Protein AF-0000000077147943 (afdb_homodimer)

Foldseek 3Di:
DAAFFADLQPVQLQVLLVLLVVLPFPDDDFDAAQDPDQWHAYNVGDIDGHDHHDDPVPQDLEEEFTFGDCQVVDPITDNVCLVVPSSLCSVLVSLVVNRQYEYEACRVVSVLSNLNQACHEEEHEPSCQVCSVVSNHHYDHWQWEDPPSYIYGYDSNSSNVVSLVCSCVRPHPVSSVVSCVVVVHDHDTDYHD/DAAFFADLQPVQLQVLLVLLVVLPFPDDDFDAAQDPDQWHAYNVGDIDGHDHHDDPVPQDLEEEFTFGDCQVVDPITDPVCLVVPSSLCSVLVSLVVNRQYEYEACRVVSVLSNLNQACHEEEHEPSCQVCSVVSNHHYDHWQWEDPPSYIYGYDSNSSNVVSLVCSCVRGHPVSSVVSCVVVVHDHDTDYHD

Structure (mmCIF, N/CA/C/O backbone):
data_AF-0000000077147943-model_v1
#
loop_
_entity.id
_entity.type
_entity.pdbx_description
1 polymer 'Transcriptional regulator, AraC family'
#
loop_
_atom_site.group_PDB
_atom_site.id
_atom_site.type_symbol
_atom_site.label_atom_id
_atom_site.label_alt_id
_atom_site.label_comp_id
_atom_site.label_asym_id
_atom_site.label_entity_id
_atom_site.label_seq_id
_atom_site.pdbx_PDB_ins_code
_atom_site.Cartn_x
_atom_site.Cartn_y
_atom_site.Cartn_z
_atom_site.occupancy
_atom_site.B_iso_or_equiv
_atom_site.auth_seq_id
_atom_site.auth_comp_id
_atom_site.auth_asym_id
_atom_site.auth_atom_id
_atom_site.pdbx_PDB_model_num
ATOM 1 N N . MET A 1 1 ? -1.162 -6.559 -13.836 1 97.19 1 MET A N 1
ATOM 2 C CA . MET A 1 1 ? -2.336 -5.945 -13.219 1 97.19 1 MET A CA 1
ATOM 3 C C . MET A 1 1 ? -3.59 -6.223 -14.039 1 97.19 1 MET A C 1
ATOM 5 O O . MET A 1 1 ? -3.521 -6.34 -15.258 1 97.19 1 MET A O 1
ATOM 9 N N . PHE A 1 2 ? -4.699 -6.457 -13.422 1 98 2 PHE A N 1
ATOM 10 C CA . PHE A 1 2 ? -6.012 -6.648 -14.031 1 98 2 PHE A CA 1
ATOM 11 C C . PHE A 1 2 ? -7.07 -5.832 -13.297 1 98 2 PHE A C 1
ATOM 13 O O . PHE A 1 2 ? -6.852 -5.395 -12.164 1 98 2 PHE A O 1
ATOM 20 N N . ASP A 1 3 ? -8.242 -5.559 -14 1 97.25 3 ASP A N 1
ATOM 21 C CA . ASP A 1 3 ? -9.312 -4.832 -13.312 1 97.25 3 ASP A CA 1
ATOM 22 C C . ASP A 1 3 ? -9.758 -5.57 -12.055 1 97.25 3 ASP A C 1
ATOM 24 O O . ASP A 1 3 ? -10.031 -6.773 -12.094 1 97.25 3 ASP A O 1
ATOM 28 N N . GLY A 1 4 ? -9.742 -4.844 -10.945 1 96.5 4 GLY A N 1
ATOM 29 C CA . GLY A 1 4 ? -10.18 -5.418 -9.688 1 96.5 4 GLY A CA 1
ATOM 30 C C . GLY A 1 4 ? -9.039 -5.941 -8.836 1 96.5 4 GLY A C 1
ATOM 31 O O . GLY A 1 4 ? -9.266 -6.543 -7.785 1 96.5 4 GLY A O 1
ATOM 32 N N . PHE A 1 5 ? -7.77 -5.691 -9.281 1 96.88 5 PHE A N 1
ATOM 33 C CA . PHE A 1 5 ? -6.66 -6.105 -8.438 1 96.88 5 PHE A CA 1
ATOM 34 C C . PHE A 1 5 ? -6.625 -5.285 -7.148 1 96.88 5 PHE A C 1
ATOM 36 O O . PHE A 1 5 ? -7.184 -4.191 -7.094 1 96.88 5 PHE A O 1
ATOM 43 N N . GLY A 1 6 ? -6.031 -5.855 -6.109 1 96.56 6 GLY A N 1
ATOM 44 C CA . GLY A 1 6 ? -5.98 -5.184 -4.824 1 96.56 6 GLY A CA 1
ATOM 45 C C . GLY A 1 6 ? -4.953 -4.066 -4.773 1 96.56 6 GLY A C 1
ATOM 46 O O . GLY A 1 6 ? -3.922 -4.133 -5.445 1 96.56 6 GLY A O 1
ATOM 47 N N . GLU A 1 7 ? -5.184 -3.096 -3.91 1 97.38 7 GLU A N 1
ATOM 48 C CA . GLU A 1 7 ? -4.266 -1.973 -3.752 1 97.38 7 GLU A CA 1
ATOM 49 C C . GLU A 1 7 ? -2.979 -2.406 -3.053 1 97.38 7 GLU A C 1
ATOM 51 O O . GLU A 1 7 ? -1.919 -2.477 -3.678 1 97.38 7 GLU A O 1
ATOM 56 N N . LEU A 1 8 ? -3.043 -2.867 -1.835 1 97.56 8 LEU A N 1
ATOM 57 C CA . LEU A 1 8 ? -1.854 -3.127 -1.032 1 97.56 8 LEU A CA 1
ATOM 58 C C . LEU A 1 8 ? -1.089 -4.332 -1.568 1 97.56 8 LEU A C 1
ATOM 60 O O . LEU A 1 8 ? 0.145 -4.344 -1.557 1 97.56 8 LEU A O 1
ATOM 64 N N . VAL A 1 9 ? -1.832 -5.301 -2.084 1 97.88 9 VAL A N 1
ATOM 65 C CA . VAL A 1 9 ? -1.168 -6.508 -2.564 1 97.88 9 VAL A CA 1
ATOM 66 C C . VAL A 1 9 ? -0.303 -6.176 -3.777 1 97.88 9 VAL A C 1
ATOM 68 O O . VAL A 1 9 ? 0.587 -6.945 -4.145 1 97.88 9 VAL A O 1
ATOM 71 N N . SER A 1 10 ? -0.567 -5.086 -4.43 1 98.06 10 SER A N 1
ATOM 72 C CA . SER A 1 10 ? 0.191 -4.656 -5.602 1 98.06 10 SER A CA 1
ATOM 73 C C . SER A 1 10 ? 1.232 -3.607 -5.23 1 98.06 10 SER A C 1
ATOM 75 O O . SER A 1 10 ? 2.412 -3.754 -5.555 1 98.06 10 SER A O 1
ATOM 77 N N . PHE A 1 11 ? 0.843 -2.607 -4.477 1 98.06 11 PHE A N 1
ATOM 78 C CA . PHE A 1 11 ? 1.688 -1.436 -4.277 1 98.06 11 PHE A CA 1
ATOM 79 C C . PHE A 1 11 ? 2.729 -1.694 -3.195 1 98.06 11 PHE A C 1
ATOM 81 O O . PHE A 1 11 ? 3.805 -1.094 -3.205 1 98.06 11 PHE A O 1
ATOM 88 N N . ALA A 1 12 ? 2.438 -2.623 -2.281 1 98.12 12 ALA A N 1
ATOM 89 C CA . ALA A 1 12 ? 3.389 -2.891 -1.206 1 98.12 12 ALA A CA 1
ATOM 90 C C . ALA A 1 12 ? 4.656 -3.545 -1.747 1 98.12 12 ALA A C 1
ATOM 92 O O . ALA A 1 12 ? 5.758 -3.012 -1.579 1 98.12 12 ALA A O 1
ATOM 93 N N . PRO A 1 13 ? 4.551 -4.688 -2.459 1 98.56 13 PRO A N 1
ATOM 94 C CA . PRO A 1 13 ? 5.797 -5.238 -2.988 1 98.56 13 PRO A CA 1
ATOM 95 C C . PRO A 1 13 ? 6.473 -4.309 -3.996 1 98.56 13 PRO A C 1
ATOM 97 O O . PRO A 1 13 ? 7.703 -4.266 -4.074 1 98.56 13 PRO A O 1
ATOM 100 N N . PHE A 1 14 ? 5.688 -3.541 -4.746 1 98.69 14 PHE A N 1
ATOM 101 C CA . PHE A 1 14 ? 6.223 -2.596 -5.719 1 98.69 14 PHE A CA 1
ATOM 102 C C . PHE A 1 14 ? 7.125 -1.572 -5.039 1 98.69 14 PHE A C 1
ATOM 104 O O . PHE A 1 14 ? 8.266 -1.371 -5.453 1 98.69 14 PHE A O 1
ATOM 111 N N . GLU A 1 15 ? 6.598 -0.938 -4.012 1 98.19 15 GLU A N 1
ATOM 112 C CA . GLU A 1 15 ? 7.387 0.081 -3.326 1 98.19 15 GLU A CA 1
ATOM 113 C C . GLU A 1 15 ? 8.633 -0.525 -2.684 1 98.19 15 GLU A C 1
ATOM 115 O O . GLU A 1 15 ? 9.711 0.066 -2.729 1 98.19 15 GLU A O 1
ATOM 120 N N . VAL A 1 16 ? 8.5 -1.698 -2.057 1 98.62 16 VAL A N 1
ATOM 121 C CA . VAL A 1 16 ? 9.648 -2.346 -1.424 1 98.62 16 VAL A CA 1
ATOM 122 C C . VAL A 1 16 ? 10.742 -2.586 -2.459 1 98.62 16 VAL A C 1
ATOM 124 O O . VAL A 1 16 ? 11.914 -2.277 -2.219 1 98.62 16 VAL A O 1
ATOM 127 N N . LEU A 1 17 ? 10.383 -3.09 -3.602 1 98.88 17 LEU A N 1
ATOM 128 C CA . LEU A 1 17 ? 11.367 -3.42 -4.625 1 98.88 17 LEU A CA 1
ATOM 129 C C . LEU A 1 17 ? 11.969 -2.154 -5.227 1 98.88 17 LEU A C 1
ATOM 131 O O . LEU A 1 17 ? 13.148 -2.135 -5.59 1 98.88 17 LEU A O 1
ATOM 135 N N . LYS A 1 18 ? 11.148 -1.131 -5.387 1 98.56 18 LYS A N 1
ATOM 136 C CA . LYS A 1 18 ? 11.68 0.149 -5.848 1 98.56 18 LYS A CA 1
ATOM 137 C C . LYS A 1 18 ? 12.672 0.725 -4.844 1 98.56 18 LYS A C 1
ATOM 139 O O . LYS A 1 18 ? 13.703 1.273 -5.234 1 98.56 18 LYS A O 1
ATOM 144 N N . ARG A 1 19 ? 12.383 0.602 -3.568 1 98.12 19 ARG A N 1
ATOM 145 C CA . ARG A 1 19 ? 13.305 1.055 -2.535 1 98.12 19 ARG A CA 1
ATOM 146 C C . ARG A 1 19 ? 14.578 0.215 -2.533 1 98.12 19 ARG A C 1
ATOM 148 O O . ARG A 1 19 ? 15.664 0.723 -2.244 1 98.12 19 ARG A O 1
ATOM 155 N N . ALA A 1 20 ? 14.422 -1.072 -2.797 1 98.88 20 ALA A N 1
ATOM 156 C CA . ALA A 1 20 ? 15.602 -1.923 -2.928 1 98.88 20 ALA A CA 1
ATOM 157 C C . ALA A 1 20 ? 16.547 -1.391 -4.004 1 98.88 20 ALA A C 1
ATOM 159 O O . ALA A 1 20 ? 17.766 -1.395 -3.826 1 98.88 20 ALA A O 1
ATOM 160 N N . ILE A 1 21 ? 15.984 -0.949 -5.113 1 98.81 21 ILE A N 1
ATOM 161 C CA . ILE A 1 21 ? 16.781 -0.366 -6.191 1 98.81 21 ILE A CA 1
ATOM 162 C C . ILE A 1 21 ? 17.531 0.861 -5.676 1 98.81 21 ILE A C 1
ATOM 164 O O . ILE A 1 21 ? 18.719 1.041 -5.965 1 98.81 21 ILE A O 1
ATOM 168 N N . GLU A 1 22 ? 16.844 1.713 -4.875 1 97.06 22 GLU A N 1
ATOM 169 C CA . GLU A 1 22 ? 17.469 2.893 -4.293 1 97.06 22 GLU A CA 1
ATOM 170 C C . GLU A 1 22 ? 18.641 2.504 -3.402 1 97.06 22 GLU A C 1
ATOM 172 O O . GLU A 1 22 ? 19.609 3.252 -3.285 1 97.06 22 GLU A O 1
ATOM 177 N N . GLU A 1 23 ? 18.547 1.294 -2.824 1 98.25 23 GLU A N 1
ATOM 178 C CA . GLU A 1 23 ? 19.594 0.821 -1.911 1 98.25 23 GLU A CA 1
ATOM 179 C C . GLU A 1 23 ? 20.672 0.034 -2.656 1 98.25 23 GLU A C 1
ATOM 181 O O . GLU A 1 23 ? 21.578 -0.512 -2.039 1 98.25 23 GLU A O 1
ATOM 186 N N . GLY A 1 24 ? 20.5 -0.121 -3.984 1 98.62 24 GLY A N 1
ATOM 187 C CA . GLY A 1 24 ? 21.594 -0.668 -4.77 1 98.62 24 GLY A CA 1
ATOM 188 C C . GLY A 1 24 ? 21.25 -1.965 -5.469 1 98.62 24 GLY A C 1
ATOM 189 O O . GLY A 1 24 ? 22.078 -2.553 -6.164 1 98.62 24 GLY A O 1
ATOM 190 N N . ALA A 1 25 ? 20 -2.479 -5.316 1 98.88 25 ALA A N 1
ATOM 191 C CA . ALA A 1 25 ? 19.594 -3.697 -6.012 1 98.88 25 ALA A CA 1
ATOM 192 C C . ALA A 1 25 ? 19.531 -3.471 -7.52 1 98.88 25 ALA A C 1
ATOM 194 O O . ALA A 1 25 ? 19.094 -2.414 -7.98 1 98.88 25 ALA A O 1
ATOM 195 N N . GLN A 1 26 ? 19.938 -4.418 -8.305 1 98.62 26 GLN A N 1
ATOM 196 C CA . GLN A 1 26 ? 19.891 -4.34 -9.766 1 98.62 26 GLN A CA 1
ATOM 197 C C . GLN A 1 26 ? 18.594 -4.93 -10.312 1 98.62 26 GLN A C 1
ATOM 199 O O . GLN A 1 26 ? 18.625 -5.871 -11.109 1 98.62 26 GLN A O 1
ATOM 204 N N . PHE A 1 27 ? 17.5 -4.395 -9.898 1 98.75 27 PHE A N 1
ATOM 205 C CA . PHE A 1 27 ? 16.172 -4.805 -10.32 1 98.75 27 PHE A CA 1
ATOM 206 C C . PHE A 1 27 ? 15.609 -3.844 -11.367 1 98.75 27 PHE A C 1
ATOM 208 O O . PHE A 1 27 ? 16.016 -2.68 -11.422 1 98.75 27 PHE A O 1
ATOM 215 N N . VAL A 1 28 ? 14.867 -4.305 -12.266 1 98.38 28 VAL A N 1
ATOM 216 C CA . VAL A 1 28 ? 13.906 -3.545 -13.055 1 98.38 28 VAL A CA 1
ATOM 217 C C . VAL A 1 28 ? 12.484 -3.955 -12.672 1 98.38 28 VAL A C 1
ATOM 219 O O . VAL A 1 28 ? 12.125 -5.133 -12.758 1 98.38 28 VAL A O 1
ATOM 222 N N . VAL A 1 29 ? 11.734 -2.994 -12.141 1 98.44 29 VAL A N 1
ATOM 223 C CA . VAL A 1 29 ? 10.406 -3.291 -11.617 1 98.44 29 VAL A CA 1
ATOM 224 C C . VAL A 1 29 ? 9.352 -2.486 -12.383 1 98.44 29 VAL A C 1
ATOM 226 O O . VAL A 1 29 ? 9.438 -1.259 -12.461 1 98.44 29 VAL A O 1
ATOM 229 N N . GLU A 1 30 ? 8.352 -3.18 -12.898 1 96.69 30 GLU A N 1
ATOM 230 C CA . GLU A 1 30 ? 7.309 -2.508 -13.68 1 96.69 30 GLU A CA 1
ATOM 231 C C . GLU A 1 30 ? 5.93 -3.086 -13.367 1 96.69 30 GLU A C 1
ATOM 233 O O . GLU A 1 30 ? 5.793 -4.285 -13.117 1 96.69 30 GLU A O 1
ATOM 238 N N . PHE A 1 31 ? 4.934 -2.193 -13.375 1 97.75 31 PHE A N 1
ATOM 239 C CA . PHE A 1 31 ? 3.545 -2.629 -13.477 1 97.75 31 PHE A CA 1
ATOM 240 C C . PHE A 1 31 ? 3.18 -2.93 -14.93 1 97.75 31 PHE A C 1
ATOM 242 O O . PHE A 1 31 ? 3.424 -2.111 -15.812 1 97.75 31 PHE A O 1
ATOM 249 N N . VAL A 1 32 ? 2.666 -4.074 -15.172 1 98 32 VAL A N 1
ATOM 250 C CA . VAL A 1 32 ? 2.219 -4.426 -16.516 1 98 32 VAL A CA 1
ATOM 251 C C . VAL A 1 32 ? 0.791 -4.969 -16.453 1 98 32 VAL A C 1
ATOM 253 O O . VAL A 1 32 ? 0.428 -5.684 -15.523 1 98 32 VAL A O 1
ATOM 256 N N . SER A 1 33 ? -0.038 -4.602 -17.422 1 98.19 33 SER A N 1
ATOM 257 C CA . SER A 1 33 ? -1.41 -5.094 -17.469 1 98.19 33 SER A CA 1
ATOM 258 C C . SER A 1 33 ? -1.461 -6.535 -17.969 1 98.19 33 SER A C 1
ATOM 260 O O . SER A 1 33 ? -0.593 -6.961 -18.734 1 98.19 33 SER A O 1
ATOM 262 N N . SER A 1 34 ? -2.455 -7.285 -17.484 1 97.31 34 SER A N 1
ATOM 263 C CA . SER A 1 34 ? -2.656 -8.648 -17.953 1 97.31 34 SER A CA 1
ATOM 264 C C . SER A 1 34 ? -3.184 -8.68 -19.391 1 97.31 34 SER A C 1
ATOM 266 O O . SER A 1 34 ? -3.17 -9.719 -20.047 1 97.31 34 SER A O 1
ATOM 268 N N . GLU A 1 35 ? -3.756 -7.547 -19.812 1 95.56 35 GLU A N 1
ATOM 269 C CA . GLU A 1 35 ? -4.312 -7.398 -21.156 1 95.56 35 GLU A CA 1
ATOM 270 C C . GLU A 1 35 ? -3.861 -6.09 -21.812 1 95.56 35 GLU A C 1
ATOM 272 O O . GLU A 1 35 ? -3.191 -5.277 -21.172 1 95.56 35 GLU A O 1
ATOM 277 N N . GLN A 1 36 ? -4.125 -6.012 -23.094 1 95.38 36 GLN A N 1
ATOM 278 C CA . GLN A 1 36 ? -3.709 -4.809 -23.812 1 95.38 36 GLN A CA 1
ATOM 279 C C . GLN A 1 36 ? -4.57 -3.611 -23.422 1 95.38 36 GLN A C 1
ATOM 281 O O . GLN A 1 36 ? -5.43 -3.18 -24.188 1 95.38 36 GLN A O 1
ATOM 286 N N . LYS A 1 37 ? -4.316 -3.127 -22.234 1 94.81 37 LYS A N 1
ATOM 287 C CA . LYS A 1 37 ? -4.984 -1.961 -21.672 1 94.81 37 LYS A CA 1
ATOM 288 C C . LYS A 1 37 ? -3.969 -0.936 -21.172 1 94.81 37 LYS A C 1
ATOM 290 O O . LYS A 1 37 ? -2.896 -1.301 -20.688 1 94.81 37 LYS A O 1
ATOM 295 N N . LYS A 1 38 ? -4.363 0.303 -21.281 1 95.19 38 LYS A N 1
ATOM 296 C CA . LYS A 1 38 ? -3.49 1.375 -20.812 1 95.19 38 LYS A CA 1
ATOM 297 C C . LYS A 1 38 ? -3.932 1.887 -19.438 1 95.19 38 LYS A C 1
ATOM 299 O O . LYS A 1 38 ? -3.225 2.674 -18.812 1 95.19 38 LYS A O 1
ATOM 304 N N . GLU A 1 39 ? -5.141 1.488 -19.031 1 97.19 39 GLU A N 1
ATOM 305 C CA . GLU A 1 39 ? -5.668 1.838 -17.719 1 97.19 39 GLU A CA 1
ATOM 306 C C . GLU A 1 39 ? -6.309 0.628 -17.047 1 97.19 39 GLU A C 1
ATOM 308 O O . GLU A 1 39 ? -6.973 -0.177 -17.703 1 97.19 39 GLU A O 1
ATOM 313 N N . VAL A 1 40 ? -5.988 0.438 -15.844 1 97.5 40 VAL A N 1
ATOM 314 C CA . VAL A 1 40 ? -6.605 -0.609 -15.031 1 97.5 40 VAL A CA 1
ATOM 315 C C . VAL A 1 40 ? -7.113 -0.018 -13.719 1 97.5 40 VAL A C 1
ATOM 317 O O . VAL A 1 40 ? -6.5 0.901 -13.172 1 97.5 40 VAL A O 1
ATOM 320 N N . THR A 1 41 ? -8.25 -0.522 -13.258 1 97.19 4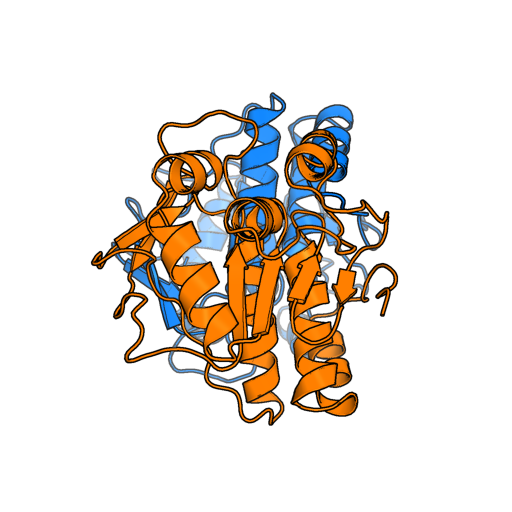1 THR A N 1
ATOM 321 C CA . THR A 1 41 ? -8.867 -0.005 -12.039 1 97.19 41 THR A CA 1
ATOM 322 C C . THR A 1 41 ? -8.797 -1.038 -10.914 1 97.19 41 THR A C 1
ATOM 324 O O . THR A 1 41 ? -9.125 -2.209 -11.125 1 97.19 41 THR A O 1
ATOM 327 N N . THR A 1 42 ? -8.383 -0.566 -9.703 1 96.88 42 THR A N 1
ATOM 328 C CA . THR A 1 42 ? -8.195 -1.445 -8.555 1 96.88 42 THR A CA 1
ATOM 329 C C . THR A 1 42 ? -9.547 -1.857 -7.969 1 96.88 42 THR A C 1
ATOM 331 O O . THR A 1 42 ? -10.594 -1.377 -8.406 1 96.88 42 THR A O 1
ATOM 334 N N . SER A 1 43 ? -9.547 -2.732 -7.016 1 95.44 43 SER A N 1
ATOM 335 C CA . SER A 1 43 ? -10.734 -3.264 -6.355 1 95.44 43 SER A CA 1
ATOM 336 C C . SER A 1 43 ? -11.539 -2.154 -5.684 1 95.44 43 SER A C 1
ATOM 338 O O . SER A 1 43 ? -12.766 -2.215 -5.625 1 95.44 43 SER A O 1
ATOM 340 N N . PHE A 1 44 ? -10.797 -1.077 -5.211 1 96.06 44 PHE A N 1
ATOM 341 C CA . PHE A 1 44 ? -11.5 -0.013 -4.5 1 96.06 44 PHE A CA 1
ATOM 342 C C . PHE A 1 44 ? -11.594 1.242 -5.359 1 96.06 44 PHE A C 1
ATOM 344 O O . PHE A 1 44 ? -11.766 2.346 -4.84 1 96.06 44 PHE A O 1
ATOM 351 N N . GLY A 1 45 ? -11.336 1.099 -6.66 1 95.44 45 GLY A N 1
ATOM 352 C CA . GLY A 1 45 ? -11.773 2.113 -7.609 1 95.44 45 GLY A CA 1
ATOM 353 C C . GLY A 1 45 ? -10.664 3.076 -8 1 95.44 45 GLY A C 1
ATOM 354 O O . GLY A 1 45 ? -10.93 4.129 -8.578 1 95.44 45 GLY A O 1
ATOM 355 N N . VAL A 1 46 ? -9.43 2.805 -7.711 1 96.75 46 VAL A N 1
ATOM 356 C CA . VAL A 1 46 ? -8.312 3.646 -8.133 1 96.75 46 VAL A CA 1
ATOM 357 C C . VAL A 1 46 ? -7.867 3.25 -9.539 1 96.75 46 VAL A C 1
ATOM 359 O O . VAL A 1 46 ? -7.539 2.088 -9.789 1 96.75 46 VAL A O 1
ATOM 362 N N . THR A 1 47 ? -7.883 4.211 -10.43 1 97.88 47 THR A N 1
ATOM 363 C CA . THR A 1 47 ? -7.438 3.941 -11.789 1 97.88 47 THR A CA 1
ATOM 364 C C . THR A 1 47 ? -5.969 4.316 -11.961 1 97.88 47 THR A C 1
ATOM 366 O O . THR A 1 47 ? -5.566 5.434 -11.641 1 97.88 47 THR A O 1
ATOM 369 N N . VAL A 1 48 ? -5.207 3.375 -12.508 1 97.25 48 VAL A N 1
ATOM 370 C CA . VAL A 1 48 ? -3.779 3.584 -12.734 1 97.25 48 VAL A CA 1
ATOM 371 C C . VAL A 1 48 ? -3.469 3.479 -14.227 1 97.25 48 VAL A C 1
ATOM 373 O O . VAL A 1 48 ? -4.125 2.727 -14.953 1 97.25 48 VAL A O 1
ATOM 376 N N . LYS A 1 49 ? -2.486 4.199 -14.617 1 96.88 49 LYS A N 1
ATOM 377 C CA . LYS A 1 49 ? -2.027 4.125 -16 1 96.88 49 LYS A CA 1
ATOM 378 C C . LYS A 1 49 ? -0.851 3.162 -16.141 1 96.88 49 LYS A C 1
ATOM 380 O O . LYS A 1 49 ? 0.036 3.127 -15.289 1 96.88 49 LYS A O 1
ATOM 385 N N . LEU A 1 50 ? -0.92 2.389 -17.188 1 96.06 50 LEU A N 1
ATOM 386 C CA . LEU A 1 50 ? 0.145 1.439 -17.484 1 96.06 50 LEU A CA 1
ATOM 387 C C . LEU A 1 50 ? 0.649 1.624 -18.922 1 96.06 50 LEU A C 1
ATOM 389 O O . LEU A 1 50 ? -0.128 1.95 -19.812 1 96.06 50 LEU A O 1
ATOM 393 N N . HIS A 1 51 ? 1.934 1.434 -19.141 1 92.94 51 HIS A N 1
ATOM 394 C CA . HIS A 1 51 ? 2.523 1.691 -20.438 1 92.94 51 HIS A CA 1
ATOM 395 C C . HIS A 1 51 ? 2.693 0.398 -21.234 1 92.94 51 HIS A C 1
ATOM 397 O O . HIS A 1 51 ? 2.961 0.433 -22.438 1 92.94 51 HIS A O 1
ATOM 403 N N . ASP A 1 52 ? 2.633 -0.703 -20.578 1 96.94 52 ASP A N 1
ATOM 404 C CA . ASP A 1 52 ? 2.885 -1.987 -21.219 1 96.94 52 ASP A CA 1
ATOM 405 C C . ASP A 1 52 ? 1.905 -3.051 -20.734 1 96.94 52 ASP A C 1
ATOM 407 O O . ASP A 1 52 ? 1.116 -2.801 -19.812 1 96.94 52 ASP A O 1
ATOM 411 N N . PHE A 1 53 ? 1.874 -4.148 -21.469 1 97.94 53 PHE A N 1
ATOM 412 C CA . PHE A 1 53 ? 1.055 -5.297 -21.094 1 97.94 53 PHE A CA 1
ATOM 413 C C . PHE A 1 53 ? 1.852 -6.59 -21.219 1 97.94 53 PHE A C 1
ATOM 415 O O . PHE A 1 53 ? 2.852 -6.648 -21.938 1 97.94 53 PHE A O 1
ATOM 422 N N . LEU A 1 54 ? 1.461 -7.594 -20.469 1 98.19 54 LEU A N 1
ATOM 423 C CA . LEU A 1 54 ? 2.203 -8.836 -20.328 1 98.19 54 LEU A CA 1
ATOM 424 C C . LEU A 1 54 ? 2.139 -9.672 -21.609 1 98.19 54 LEU A C 1
ATOM 426 O O . LEU A 1 54 ? 1.06 -9.875 -22.156 1 98.19 54 LEU A O 1
ATOM 430 N N . ARG A 1 55 ? 3.232 -10.039 -22.078 1 98 55 ARG A N 1
ATOM 431 C CA . ARG A 1 55 ? 3.385 -10.961 -23.203 1 98 55 ARG A CA 1
ATOM 432 C C . ARG A 1 55 ? 4.703 -11.727 -23.109 1 98 55 ARG A C 1
ATOM 434 O O . ARG A 1 55 ? 5.578 -11.367 -22.312 1 98 55 ARG A O 1
ATOM 441 N N . MET A 1 56 ? 4.852 -12.727 -23.953 1 98.06 56 MET A N 1
ATOM 442 C CA . MET A 1 56 ? 6.039 -13.578 -23.875 1 98.06 56 MET A CA 1
ATOM 443 C C . MET A 1 56 ? 7.297 -12.781 -24.219 1 98.06 56 MET A C 1
ATOM 445 O O . MET A 1 56 ? 8.367 -13.039 -23.656 1 98.06 56 MET A O 1
ATOM 449 N N . GLU A 1 57 ? 7.184 -11.734 -25.031 1 97.94 57 GLU A N 1
ATOM 450 C CA . GLU A 1 57 ? 8.32 -10.945 -25.484 1 97.94 57 GLU A CA 1
ATOM 451 C C . GLU A 1 57 ? 8.906 -10.102 -24.359 1 97.94 57 GLU A C 1
ATOM 453 O O . GLU A 1 57 ? 10.047 -9.656 -24.422 1 97.94 57 GLU A O 1
ATOM 458 N N . ASN A 1 58 ? 8.125 -9.828 -23.328 1 98.12 58 ASN A N 1
ATOM 459 C CA . ASN A 1 58 ? 8.641 -9.078 -22.188 1 98.12 58 ASN A CA 1
ATOM 460 C C . ASN A 1 58 ? 8.594 -9.898 -20.906 1 98.12 58 ASN A C 1
ATOM 462 O O . ASN A 1 58 ? 8.461 -9.344 -19.812 1 98.12 58 ASN A O 1
ATOM 466 N N . ARG A 1 59 ? 8.766 -11.211 -21.047 1 97.94 59 ARG A N 1
ATOM 467 C CA . ARG A 1 59 ? 8.742 -12.148 -19.938 1 97.94 59 ARG A CA 1
ATOM 468 C C . ARG A 1 59 ? 9.773 -11.766 -18.875 1 97.94 59 ARG A C 1
ATOM 470 O O . ARG A 1 59 ? 10.953 -11.602 -19.188 1 97.94 59 ARG A O 1
ATOM 477 N N . PRO A 1 60 ? 9.289 -11.625 -17.625 1 98.56 60 PRO A N 1
ATOM 478 C CA . PRO A 1 60 ? 10.227 -11.266 -16.562 1 98.56 60 PRO A CA 1
ATOM 479 C C . PRO A 1 60 ? 10.945 -12.477 -15.969 1 98.56 60 PRO A C 1
ATOM 481 O O . PRO A 1 60 ? 10.547 -13.617 -16.219 1 98.56 60 PRO A O 1
ATOM 484 N N . ASP A 1 61 ? 12.047 -12.148 -15.242 1 98.81 61 ASP A N 1
ATOM 485 C CA . ASP A 1 61 ? 12.68 -13.203 -14.453 1 98.81 61 ASP A CA 1
ATOM 486 C C . ASP A 1 61 ? 11.773 -13.641 -13.305 1 98.81 61 ASP A C 1
ATOM 488 O O . ASP A 1 61 ? 11.789 -14.812 -12.906 1 98.81 61 ASP A O 1
ATOM 492 N N . LEU A 1 62 ? 10.992 -12.719 -12.766 1 98.94 62 LEU A N 1
ATOM 493 C CA . LEU A 1 62 ? 10.078 -12.953 -11.656 1 98.94 62 LEU A CA 1
ATOM 494 C C . LEU A 1 62 ? 8.766 -12.203 -11.867 1 98.94 62 LEU A C 1
ATOM 496 O O . LEU A 1 62 ? 8.766 -10.992 -12.102 1 98.94 62 LEU A O 1
ATOM 500 N N . LEU A 1 63 ? 7.668 -12.898 -11.891 1 98.88 63 LEU A N 1
ATOM 501 C CA . LEU A 1 63 ? 6.328 -12.336 -12.047 1 98.88 63 LEU A CA 1
ATOM 502 C C . LEU A 1 63 ? 5.566 -12.383 -10.727 1 98.88 63 LEU A C 1
ATOM 504 O O . LEU A 1 63 ? 5.336 -13.461 -10.172 1 98.88 63 LEU A O 1
ATOM 508 N N . ILE A 1 64 ? 5.23 -11.25 -10.164 1 98.94 64 ILE A N 1
ATOM 509 C CA . ILE A 1 64 ? 4.383 -11.164 -8.977 1 98.94 64 ILE A CA 1
ATOM 510 C C . ILE A 1 64 ? 2.936 -10.922 -9.391 1 98.94 64 ILE A C 1
ATOM 512 O O . ILE A 1 64 ? 2.629 -9.922 -10.039 1 98.94 64 ILE A O 1
ATOM 516 N N . VAL A 1 65 ? 2.072 -11.812 -9.039 1 98.75 65 VAL A N 1
ATOM 517 C CA . VAL A 1 65 ? 0.655 -11.742 -9.375 1 98.75 65 VAL A CA 1
ATOM 518 C C . VAL A 1 65 ? -0.145 -11.289 -8.156 1 98.75 65 VAL A C 1
ATOM 520 O O . VAL A 1 65 ? -0.22 -12.008 -7.156 1 98.75 65 VAL A O 1
ATOM 523 N N . PRO A 1 66 ? -0.737 -10.117 -8.219 1 98.06 66 PRO A N 1
ATOM 524 C CA . PRO A 1 66 ? -1.516 -9.641 -7.074 1 98.06 66 PRO A CA 1
ATOM 525 C C . PRO A 1 66 ? -2.891 -10.297 -6.98 1 98.06 66 PRO A C 1
ATOM 527 O O . PRO A 1 66 ? -3.414 -10.789 -7.98 1 98.06 66 PRO A O 1
ATOM 530 N N . GLY A 1 67 ? -3.455 -10.328 -5.789 1 96.5 67 GLY A N 1
ATOM 531 C CA . GLY A 1 67 ? -4.832 -10.75 -5.605 1 96.5 67 GLY A CA 1
ATOM 532 C C . GLY A 1 67 ? -5.836 -9.625 -5.766 1 96.5 67 GLY A C 1
ATOM 533 O O . GLY A 1 67 ? -5.539 -8.609 -6.398 1 96.5 67 GLY A O 1
ATOM 534 N N . GLY A 1 68 ? -7.082 -9.922 -5.383 1 93.38 68 GLY A N 1
ATOM 535 C CA . GLY A 1 68 ? -8.203 -9 -5.398 1 93.38 68 GLY A CA 1
ATOM 536 C C . GLY A 1 68 ? -9.477 -9.602 -5.961 1 93.38 68 GLY A C 1
ATOM 537 O O . GLY A 1 68 ? -9.492 -10.078 -7.098 1 93.38 68 GLY A O 1
ATOM 538 N N . GLY A 1 69 ? -10.516 -9.641 -5.102 1 90.25 69 GLY A N 1
ATOM 539 C CA . GLY A 1 69 ? -11.844 -9.992 -5.586 1 90.25 69 GLY A CA 1
ATOM 540 C C . GLY A 1 69 ? -12.039 -11.484 -5.762 1 90.25 69 GLY A C 1
ATOM 541 O O . GLY A 1 69 ? -12.633 -11.93 -6.746 1 90.25 69 GLY A O 1
ATOM 542 N N . TRP A 1 70 ? -11.547 -12.344 -4.859 1 90.75 70 TRP A N 1
ATOM 543 C CA . TRP A 1 70 ? -11.75 -13.781 -5.023 1 90.75 70 TRP A CA 1
ATOM 544 C C . TRP A 1 70 ? -13.047 -14.227 -4.352 1 90.75 70 TRP A C 1
ATOM 546 O O . TRP A 1 70 ? -13.844 -14.953 -4.949 1 90.75 70 TRP A O 1
ATOM 556 N N . ASN A 1 71 ? -13.266 -13.633 -3.23 1 83.12 71 ASN A N 1
ATOM 557 C CA . ASN A 1 71 ? -14.398 -14.125 -2.455 1 83.12 71 ASN A CA 1
ATOM 558 C C . ASN A 1 71 ? -15.688 -13.398 -2.83 1 83.12 71 ASN A C 1
ATOM 560 O O . ASN A 1 71 ? -16.781 -13.883 -2.531 1 83.12 71 ASN A O 1
ATOM 564 N N . HIS A 1 72 ? -15.688 -12.219 -3.377 1 72.19 72 HIS A N 1
ATOM 565 C CA . HIS A 1 72 ? -16.906 -11.492 -3.682 1 72.19 72 HIS A CA 1
ATOM 566 C C . HIS A 1 72 ? -17.344 -11.711 -5.129 1 72.19 72 HIS A C 1
ATOM 568 O O . HIS A 1 72 ? -18.406 -11.258 -5.539 1 72.19 72 HIS A O 1
ATOM 574 N N . LYS A 1 73 ? -17.047 -12.75 -5.691 1 68 73 LYS A N 1
ATOM 575 C CA . LYS A 1 73 ? -17.391 -13.062 -7.074 1 68 73 LYS A CA 1
ATOM 576 C C . LYS A 1 73 ? -17.766 -11.805 -7.852 1 68 73 LYS A C 1
ATOM 578 O O . LYS A 1 73 ? -18.797 -11.758 -8.508 1 68 73 LYS A O 1
ATOM 583 N N . ALA A 1 74 ? -17 -10.781 -7.762 1 75.69 74 ALA A N 1
ATOM 584 C CA . ALA A 1 74 ? -17.188 -9.484 -8.406 1 75.69 74 ALA A CA 1
ATOM 585 C C . ALA A 1 74 ? -17.047 -9.609 -9.922 1 75.69 74 ALA A C 1
ATOM 587 O O . ALA A 1 74 ? -16.641 -10.656 -10.438 1 75.69 74 ALA A O 1
ATOM 588 N N . GLU A 1 75 ? -17.547 -8.609 -10.711 1 88 75 GLU A N 1
ATOM 589 C CA . GLU A 1 75 ? -17.453 -8.547 -12.164 1 88 75 GLU A CA 1
ATOM 590 C C . GLU A 1 75 ? -16 -8.539 -12.633 1 88 75 GLU A C 1
ATOM 592 O O . GLU A 1 75 ? -15.703 -8.914 -13.773 1 88 75 GLU A O 1
ATOM 597 N N . HIS A 1 76 ? -15.195 -8.18 -11.758 1 93.19 76 HIS A N 1
ATOM 598 C CA . HIS A 1 76 ? -13.766 -8.125 -12.016 1 93.19 76 HIS A CA 1
ATOM 599 C C . HIS A 1 76 ? -12.977 -8.695 -10.836 1 93.19 76 HIS A C 1
ATOM 601 O O . HIS A 1 76 ? -13.539 -8.945 -9.773 1 93.19 76 HIS A O 1
ATOM 607 N N . GLY A 1 77 ? -11.703 -8.961 -11.062 1 96.06 77 GLY A N 1
ATOM 608 C CA . GLY A 1 77 ? -10.859 -9.469 -9.992 1 96.06 77 GLY A CA 1
ATOM 609 C C . GLY A 1 77 ? -10.203 -10.797 -10.328 1 96.06 77 GLY A C 1
ATOM 610 O O . GLY A 1 77 ? -10.289 -11.266 -11.461 1 96.06 77 GLY A O 1
ATOM 611 N N . ALA A 1 78 ? -9.562 -11.344 -9.336 1 96.62 78 ALA A N 1
ATOM 612 C CA . ALA A 1 78 ? -8.758 -12.555 -9.516 1 96.62 78 ALA A CA 1
ATOM 613 C C . ALA A 1 78 ? -9.625 -13.734 -9.922 1 96.62 78 ALA A C 1
ATOM 615 O O . ALA A 1 78 ? -9.242 -14.523 -10.789 1 96.62 78 ALA A O 1
ATOM 616 N N . ARG A 1 79 ? -10.789 -13.828 -9.289 1 96.44 79 ARG A N 1
ATOM 617 C CA . ARG A 1 79 ? -11.648 -14.961 -9.617 1 96.44 79 ARG A CA 1
ATOM 618 C C . ARG A 1 79 ? -12.117 -14.891 -11.062 1 96.44 79 ARG A C 1
ATOM 620 O O . ARG A 1 79 ? -12.125 -15.898 -11.773 1 96.44 79 ARG A O 1
ATOM 627 N N . LYS A 1 80 ? -12.523 -13.727 -11.438 1 96.19 80 LYS A N 1
ATOM 628 C CA . LYS A 1 80 ? -12.945 -13.539 -12.82 1 96.19 80 LYS A CA 1
ATOM 629 C C . LYS A 1 80 ? -11.812 -13.867 -13.789 1 96.19 80 LYS A C 1
ATOM 631 O O . LYS A 1 80 ? -12.039 -14.484 -14.836 1 96.19 80 LYS A O 1
ATOM 636 N N . GLN A 1 81 ? -10.594 -13.461 -13.5 1 97 81 GLN A N 1
ATOM 637 C CA . GLN A 1 81 ? -9.438 -13.773 -14.328 1 97 81 GLN A CA 1
ATOM 638 C C . GLN A 1 81 ? -9.227 -15.281 -14.43 1 97 81 GLN A C 1
ATOM 640 O O . GLN A 1 81 ? -8.875 -15.797 -15.492 1 97 81 GLN A O 1
ATOM 645 N N . ALA A 1 82 ? -9.398 -15.977 -13.359 1 96.69 82 ALA A N 1
ATOM 646 C CA . ALA A 1 82 ? -9.273 -17.438 -13.359 1 96.69 82 ALA A CA 1
ATOM 647 C C . ALA A 1 82 ? -10.328 -18.078 -14.266 1 96.69 82 ALA A C 1
ATOM 649 O O . ALA A 1 82 ? -10.023 -19.016 -15.008 1 96.69 82 ALA A O 1
ATOM 650 N N . GLU A 1 83 ? -11.531 -17.547 -14.195 1 96.12 83 GLU A N 1
ATOM 651 C CA . GLU A 1 83 ? -12.625 -18.047 -15.008 1 96.12 83 GLU A CA 1
ATOM 652 C C . GLU A 1 83 ? -12.367 -17.828 -16.484 1 96.12 83 GLU A C 1
ATOM 654 O O . GLU A 1 83 ? -12.648 -18.703 -17.312 1 96.12 83 GLU A O 1
ATOM 659 N N . LEU A 1 84 ? -11.844 -16.656 -16.781 1 96.06 84 LEU A N 1
ATOM 660 C CA . LEU A 1 84 ? -11.555 -16.328 -18.172 1 96.06 84 LEU A CA 1
ATOM 661 C C . LEU A 1 84 ? -10.422 -17.203 -18.719 1 96.06 84 LEU A C 1
ATOM 663 O O . LEU A 1 84 ? -10.43 -17.578 -19.891 1 96.06 84 LEU A O 1
ATOM 667 N N . GLY A 1 85 ? -9.422 -17.406 -17.969 1 97.88 85 GLY A N 1
ATOM 668 C CA . GLY A 1 85 ? -8.391 -18.391 -18.281 1 97.88 85 GLY A CA 1
ATOM 669 C C . GLY A 1 85 ? -7.227 -17.797 -19.062 1 97.88 85 GLY A C 1
ATOM 670 O O . GLY A 1 85 ? -6.145 -18.391 -19.094 1 97.88 85 GLY A O 1
ATOM 671 N N . THR A 1 86 ? -7.379 -16.625 -19.625 1 98.06 86 THR A N 1
ATOM 672 C CA . THR A 1 86 ? -6.332 -16.047 -20.453 1 98.06 86 THR A CA 1
ATOM 673 C C . THR A 1 86 ? -5.086 -15.742 -19.625 1 98.06 86 THR A C 1
ATOM 675 O O . THR A 1 86 ? -3.973 -16.094 -20.016 1 98.06 86 THR A O 1
ATOM 678 N N . LEU A 1 87 ? -5.266 -15.109 -18.5 1 98.19 87 LEU A N 1
ATOM 679 C CA . LEU A 1 87 ? -4.137 -14.758 -17.641 1 98.19 87 LEU A CA 1
ATOM 680 C C . LEU A 1 87 ? -3.477 -16.016 -17.078 1 98.19 87 LEU A C 1
ATOM 682 O O . LEU A 1 87 ? -2.248 -16.109 -17.031 1 98.19 87 LEU A O 1
ATOM 686 N N . THR A 1 88 ? -4.258 -16.984 -16.609 1 98.62 88 THR A N 1
ATOM 687 C CA . THR A 1 88 ? -3.693 -18.188 -16 1 98.62 88 THR A CA 1
ATOM 688 C C . THR A 1 88 ? -2.902 -18.984 -17.031 1 98.62 88 THR A C 1
ATOM 690 O O . THR A 1 88 ? -1.874 -19.578 -16.703 1 98.62 88 THR A O 1
ATOM 693 N N . LYS A 1 89 ? -3.352 -18.984 -18.266 1 98.62 89 LYS A N 1
ATOM 694 C CA . LYS A 1 89 ? -2.584 -19.625 -19.344 1 98.62 89 LYS A CA 1
ATOM 695 C C . LYS A 1 89 ? -1.241 -18.922 -19.531 1 98.62 89 LYS A C 1
ATOM 697 O O . LYS A 1 89 ? -0.21 -19.578 -19.688 1 98.62 89 LYS A O 1
ATOM 702 N N . MET A 1 90 ? -1.285 -17.625 -19.562 1 98.69 90 MET A N 1
ATOM 703 C CA . MET A 1 90 ? -0.063 -16.844 -19.734 1 98.69 90 MET A CA 1
ATOM 704 C C . MET A 1 90 ? 0.915 -17.109 -18.594 1 98.69 90 MET A C 1
ATOM 706 O O . MET A 1 90 ? 2.117 -17.25 -18.828 1 98.69 90 MET A O 1
ATOM 710 N N . ILE A 1 91 ? 0.45 -17.141 -17.344 1 98.81 91 ILE A N 1
ATOM 711 C CA . ILE A 1 91 ? 1.271 -17.438 -16.172 1 98.81 91 ILE A CA 1
ATOM 712 C C . ILE A 1 91 ? 1.945 -18.797 -16.344 1 98.81 91 ILE A C 1
ATOM 714 O O . ILE A 1 91 ? 3.15 -18.938 -16.125 1 98.81 91 ILE A O 1
ATOM 718 N N . SER A 1 92 ? 1.184 -19.797 -16.766 1 98.75 92 SER A N 1
ATOM 719 C CA . SER A 1 92 ? 1.711 -21.141 -16.984 1 98.75 92 SER A CA 1
ATOM 720 C C . SER A 1 92 ? 2.803 -21.141 -18.047 1 98.75 92 SER A C 1
ATOM 722 O O . SER A 1 92 ? 3.844 -21.781 -17.891 1 98.75 92 SER A O 1
ATOM 724 N N . GLU A 1 93 ? 2.535 -20.438 -19.109 1 98.75 93 GLU A N 1
ATOM 725 C CA . GLU A 1 93 ? 3.5 -20.359 -20.203 1 98.75 93 GLU A CA 1
ATOM 726 C C . GLU A 1 93 ? 4.805 -19.719 -19.734 1 98.75 93 GLU A C 1
ATOM 728 O O . GLU A 1 93 ? 5.891 -20.203 -20.062 1 98.75 93 GLU A O 1
ATOM 733 N N . MET A 1 94 ? 4.727 -18.656 -19 1 98.75 94 MET A N 1
ATOM 734 C CA . MET A 1 94 ? 5.914 -17.969 -18.5 1 98.75 94 MET A CA 1
ATOM 735 C C . MET A 1 94 ? 6.672 -18.828 -17.5 1 98.75 94 MET A C 1
ATOM 737 O O . MET A 1 94 ? 7.902 -18.891 -17.531 1 98.75 94 MET A O 1
ATOM 741 N N . TYR A 1 95 ? 5.848 -19.453 -16.688 1 98.81 95 TYR A N 1
ATOM 742 C CA . TYR A 1 95 ? 6.438 -20.375 -15.727 1 98.81 95 TYR A CA 1
ATOM 743 C C . TYR A 1 95 ? 7.219 -21.469 -16.438 1 98.81 95 TYR A C 1
ATOM 745 O O . TYR A 1 95 ? 8.367 -21.766 -16.078 1 98.81 95 TYR A O 1
ATOM 753 N N . ASN A 1 96 ? 6.672 -22.078 -17.391 1 98.62 96 ASN A N 1
ATOM 754 C CA . ASN A 1 96 ? 7.297 -23.156 -18.156 1 98.62 96 ASN A CA 1
ATOM 755 C C . ASN A 1 96 ? 8.539 -22.672 -18.906 1 98.62 96 ASN A C 1
ATOM 757 O O . ASN A 1 96 ? 9.43 -23.469 -19.203 1 98.62 96 ASN A O 1
ATOM 761 N N . ALA A 1 97 ? 8.547 -21.391 -19.172 1 98.69 97 ALA A N 1
ATOM 762 C CA . ALA A 1 97 ? 9.688 -20.797 -19.875 1 98.69 97 ALA A CA 1
ATOM 763 C C . ALA A 1 97 ? 10.766 -20.359 -18.906 1 98.69 97 ALA A C 1
ATOM 765 O O . ALA A 1 97 ? 11.781 -19.781 -19.312 1 98.69 97 ALA A O 1
ATOM 766 N N . GLY A 1 98 ? 10.57 -20.484 -17.578 1 98.62 98 GLY A N 1
ATOM 767 C CA . GLY A 1 98 ? 11.648 -20.266 -16.625 1 98.62 98 GLY A CA 1
ATOM 768 C C . GLY A 1 98 ? 11.391 -19.109 -15.695 1 98.62 98 GLY A C 1
ATOM 769 O O . GLY A 1 98 ? 12.211 -18.812 -14.82 1 98.62 98 GLY A O 1
ATOM 770 N N . THR A 1 99 ? 10.266 -18.422 -15.844 1 98.81 99 THR A N 1
ATOM 771 C CA . THR A 1 99 ? 9.906 -17.328 -14.945 1 98.81 99 THR A CA 1
ATOM 772 C C . THR A 1 99 ? 9.586 -17.844 -13.547 1 98.81 99 THR A C 1
ATOM 774 O O . THR A 1 99 ? 8.836 -18.812 -13.398 1 98.81 99 THR A O 1
ATOM 777 N N . ILE A 1 100 ? 10.227 -17.281 -12.523 1 98.94 100 ILE A N 1
ATOM 778 C CA . ILE A 1 100 ? 9.758 -17.484 -11.156 1 98.94 100 ILE A CA 1
ATOM 779 C C . ILE A 1 100 ? 8.43 -16.766 -10.953 1 98.94 100 ILE A C 1
ATOM 781 O O . ILE A 1 100 ? 8.266 -15.617 -11.383 1 98.94 100 ILE A O 1
ATOM 785 N N . VAL A 1 101 ? 7.477 -17.469 -10.359 1 98.88 101 VAL A N 1
ATOM 786 C CA . VAL A 1 101 ? 6.168 -16.844 -10.188 1 98.88 101 VAL A CA 1
ATOM 787 C C . VAL A 1 101 ? 5.844 -16.719 -8.695 1 98.88 101 VAL A C 1
ATOM 789 O O . VAL A 1 101 ? 6.16 -17.625 -7.914 1 98.88 101 VAL A O 1
ATOM 792 N N . ALA A 1 102 ? 5.312 -15.586 -8.336 1 98.88 102 ALA A N 1
ATOM 793 C CA . ALA A 1 102 ? 4.891 -15.312 -6.965 1 98.88 102 ALA A CA 1
ATOM 794 C C . ALA A 1 102 ? 3.449 -14.812 -6.926 1 98.88 102 ALA A C 1
ATOM 796 O O . ALA A 1 102 ? 3.021 -14.062 -7.801 1 98.88 102 ALA A O 1
ATOM 797 N N . GLY A 1 103 ? 2.684 -15.273 -6.008 1 98.5 103 GLY A N 1
ATOM 798 C CA . GLY A 1 103 ? 1.326 -14.797 -5.773 1 98.5 103 GLY A CA 1
ATOM 799 C C . GLY A 1 103 ? 1.145 -14.148 -4.414 1 98.5 103 GLY A C 1
ATOM 800 O O . GLY A 1 103 ? 1.581 -14.695 -3.398 1 98.5 103 GLY A O 1
ATOM 801 N N . VAL A 1 104 ? 0.538 -12.984 -4.383 1 98.19 104 VAL A N 1
ATOM 802 C CA . VAL A 1 104 ? 0.246 -12.273 -3.143 1 98.19 104 VAL A CA 1
ATOM 803 C C . VAL A 1 104 ? -1.246 -12.367 -2.832 1 98.19 104 VAL A C 1
ATOM 805 O O . VAL A 1 104 ? -2.084 -12.031 -3.67 1 98.19 104 VAL A O 1
ATOM 808 N N . CYS A 1 105 ? -1.573 -12.758 -1.554 1 97.31 105 CYS A N 1
ATOM 809 C CA . CYS A 1 105 ? -2.973 -12.961 -1.188 1 97.31 105 CYS A CA 1
ATOM 810 C C . CYS A 1 105 ? -3.686 -13.828 -2.217 1 97.31 105 CYS A C 1
ATOM 812 O O . CYS A 1 105 ? -3.221 -14.922 -2.541 1 97.31 105 CYS A O 1
ATOM 814 N N . THR A 1 106 ? -4.766 -13.414 -2.787 1 96.44 106 THR A N 1
ATOM 815 C CA . THR A 1 106 ? -5.531 -14.273 -3.682 1 96.44 106 THR A CA 1
ATOM 816 C C . THR A 1 106 ? -4.883 -14.336 -5.059 1 96.44 106 THR A C 1
ATOM 818 O O . THR A 1 106 ? -5.348 -15.07 -5.938 1 96.44 106 THR A O 1
ATOM 821 N N . GLY A 1 107 ? -3.758 -13.617 -5.23 1 97.81 107 GLY A N 1
ATOM 822 C CA . GLY A 1 107 ? -2.924 -13.875 -6.395 1 97.81 107 GLY A CA 1
ATOM 823 C C . GLY A 1 107 ? -2.41 -15.305 -6.457 1 97.81 107 GLY A C 1
ATOM 824 O O . GLY A 1 107 ? -2.186 -15.844 -7.543 1 97.81 107 GLY A O 1
ATOM 825 N N . GLY A 1 108 ? -2.246 -15.914 -5.316 1 97.81 108 GLY A N 1
ATOM 826 C CA . GLY A 1 108 ? -1.894 -17.328 -5.246 1 97.81 108 GLY A CA 1
ATOM 827 C C . GLY A 1 108 ? -2.941 -18.234 -5.863 1 97.81 108 GLY A C 1
ATOM 828 O O . GLY A 1 108 ? -2.615 -19.297 -6.375 1 97.81 108 GLY A O 1
ATOM 829 N N . MET A 1 109 ? -4.184 -17.812 -5.832 1 97.25 109 MET A N 1
ATOM 830 C CA . MET A 1 109 ? -5.242 -18.609 -6.445 1 97.25 109 MET A CA 1
ATOM 831 C C . MET A 1 109 ? -5.113 -18.609 -7.965 1 97.25 109 MET A C 1
ATOM 833 O O . MET A 1 109 ? -5.473 -19.594 -8.617 1 97.25 109 MET A O 1
ATOM 837 N N . LEU A 1 110 ? -4.613 -17.516 -8.516 1 98.12 110 LEU A N 1
ATOM 838 C CA . LEU A 1 110 ? -4.359 -17.484 -9.953 1 98.12 110 LEU A CA 1
ATOM 839 C C . LEU A 1 110 ? -3.221 -18.422 -10.328 1 98.12 110 LEU A C 1
ATOM 841 O O . LEU A 1 110 ? -3.268 -19.078 -11.375 1 98.12 110 LEU A O 1
ATOM 845 N N . LEU A 1 111 ? -2.174 -18.5 -9.453 1 98.56 111 LEU A N 1
ATOM 846 C CA . LEU A 1 111 ? -1.135 -19.5 -9.656 1 98.56 111 LEU A CA 1
ATOM 847 C C . LEU A 1 111 ? -1.718 -20.922 -9.594 1 98.56 111 LEU A C 1
ATOM 849 O O . LEU A 1 111 ? -1.384 -21.766 -10.422 1 98.56 111 LEU A O 1
ATOM 853 N N . ALA A 1 112 ? -2.576 -21.141 -8.625 1 98 112 ALA A N 1
ATOM 854 C CA . ALA A 1 112 ? -3.221 -22.438 -8.484 1 98 112 ALA A CA 1
ATOM 855 C C . ALA A 1 112 ? -4.035 -22.781 -9.727 1 98 112 ALA A C 1
ATOM 857 O O . ALA A 1 112 ? -3.895 -23.875 -10.281 1 98 112 ALA A O 1
ATOM 858 N N . ALA A 1 113 ? -4.832 -21.875 -10.188 1 97.69 113 ALA A N 1
ATOM 859 C CA . ALA A 1 113 ? -5.699 -22.078 -11.344 1 97.69 113 ALA A CA 1
ATOM 860 C C . ALA A 1 113 ? -4.875 -22.297 -12.617 1 97.69 113 ALA A C 1
ATOM 862 O O . ALA A 1 113 ? -5.375 -22.859 -13.594 1 97.69 113 ALA A O 1
ATOM 863 N N . SER A 1 114 ? -3.635 -21.859 -12.609 1 98.38 114 SER A N 1
ATOM 864 C CA . SER A 1 114 ? -2.732 -22.047 -13.742 1 98.38 114 SER A CA 1
ATOM 865 C C . SER A 1 114 ? -2.172 -23.469 -13.766 1 98.38 114 SER A C 1
ATOM 867 O O . SER A 1 114 ? -1.49 -23.859 -14.719 1 98.38 114 SER A O 1
ATOM 869 N N . GLY A 1 115 ? -2.414 -24.188 -12.703 1 98 115 GLY A N 1
ATOM 870 C CA . GLY A 1 115 ? -1.954 -25.578 -12.602 1 98 115 GLY A CA 1
ATOM 871 C C . GLY A 1 115 ? -0.572 -25.703 -11.992 1 98 115 GLY A C 1
ATOM 872 O O . GLY A 1 115 ? -0.105 -26.812 -11.727 1 98 115 GLY A O 1
ATOM 873 N N . ILE A 1 116 ? 0.04 -24.641 -11.672 1 97.81 116 ILE A N 1
ATOM 874 C CA . ILE A 1 116 ? 1.442 -24.609 -11.273 1 97.81 116 ILE A CA 1
ATOM 875 C C . ILE A 1 116 ? 1.584 -25.125 -9.844 1 97.81 116 ILE A C 1
ATOM 877 O O . ILE A 1 116 ? 2.627 -25.656 -9.477 1 97.81 116 ILE A O 1
ATOM 881 N N . LEU A 1 117 ? 0.556 -25.016 -9.016 1 98 117 LEU A N 1
ATOM 882 C CA . LEU A 1 117 ? 0.656 -25.359 -7.598 1 98 117 LEU A CA 1
ATOM 883 C C . LEU A 1 117 ? 0.231 -26.797 -7.355 1 98 117 LEU A C 1
ATOM 885 O O . LEU A 1 117 ? 0.216 -27.266 -6.211 1 98 117 LEU A O 1
ATOM 889 N N . ASN A 1 118 ? -0.156 -27.547 -8.461 1 96.94 118 ASN A N 1
ATOM 890 C CA . ASN A 1 118 ? -0.56 -28.938 -8.305 1 96.94 118 ASN A CA 1
ATOM 891 C C . ASN A 1 118 ? 0.559 -29.781 -7.703 1 96.94 118 ASN A C 1
ATOM 893 O O . ASN A 1 118 ? 1.651 -29.875 -8.266 1 96.94 118 ASN A O 1
ATOM 897 N N . GLY A 1 119 ? 0.278 -30.359 -6.52 1 97.38 119 GLY A N 1
ATOM 898 C CA . GLY A 1 119 ? 1.255 -31.203 -5.852 1 97.38 119 GLY A CA 1
ATOM 899 C C . GLY A 1 119 ? 2.303 -30.422 -5.09 1 97.38 119 GLY A C 1
ATOM 900 O O . GLY A 1 119 ? 3.293 -30.984 -4.621 1 97.38 119 GLY A O 1
ATOM 901 N N . ARG A 1 120 ? 2.1 -29.156 -4.938 1 97.81 120 ARG A N 1
ATOM 902 C CA . ARG A 1 120 ? 3.078 -28.297 -4.27 1 97.81 120 ARG A CA 1
ATOM 903 C C . ARG A 1 120 ? 2.51 -27.719 -2.979 1 97.81 120 ARG A C 1
ATOM 905 O O . ARG A 1 120 ? 1.299 -27.766 -2.75 1 97.81 120 ARG A O 1
ATOM 912 N N . LYS A 1 121 ? 3.418 -27.234 -2.148 1 97.94 121 LYS A N 1
ATOM 913 C CA . LYS A 1 121 ? 3.039 -26.5 -0.938 1 97.94 121 LYS A CA 1
ATOM 914 C C . LYS A 1 121 ? 2.807 -25.031 -1.232 1 97.94 121 LYS A C 1
ATOM 916 O O . LYS A 1 121 ? 3.471 -24.453 -2.094 1 97.94 121 LYS A O 1
ATOM 921 N N . ALA A 1 122 ? 1.845 -24.484 -0.555 1 97.94 122 ALA A N 1
ATOM 922 C CA . ALA A 1 122 ? 1.524 -23.062 -0.752 1 97.94 122 ALA A CA 1
ATOM 923 C C . ALA A 1 122 ? 0.842 -22.484 0.481 1 97.94 122 ALA A C 1
ATOM 925 O O . ALA A 1 122 ? 0.401 -23.219 1.364 1 97.94 122 ALA A O 1
ATOM 926 N N . THR A 1 123 ? 0.824 -21.203 0.626 1 97.69 123 THR A N 1
ATOM 927 C CA . THR A 1 123 ? 0.027 -20.5 1.625 1 97.69 123 THR A CA 1
ATOM 928 C C . THR A 1 123 ? -1.044 -19.641 0.957 1 97.69 123 THR A C 1
ATOM 930 O O . THR A 1 123 ? -0.97 -19.375 -0.243 1 97.69 123 THR A O 1
ATOM 933 N N . MET A 1 124 ? -2.049 -19.266 1.725 1 96.62 124 MET A N 1
ATOM 934 C CA . MET A 1 124 ? -3.195 -18.562 1.151 1 96.62 124 MET A CA 1
ATOM 935 C C . MET A 1 124 ? -3.973 -17.812 2.23 1 96.62 124 MET A C 1
ATOM 937 O O . MET A 1 124 ? -4.051 -18.266 3.373 1 96.62 124 MET A O 1
ATOM 941 N N . HIS A 1 125 ? -4.457 -16.688 1.817 1 94.88 125 HIS A N 1
ATOM 942 C CA . HIS A 1 125 ? -5.367 -15.945 2.68 1 94.88 125 HIS A CA 1
ATOM 943 C C . HIS A 1 125 ? -6.48 -16.844 3.211 1 94.88 125 HIS A C 1
ATOM 945 O O . HIS A 1 125 ? -7.004 -17.688 2.48 1 94.88 125 HIS A O 1
ATOM 951 N N . TYR A 1 126 ? -6.914 -16.594 4.375 1 92.38 126 TYR A N 1
ATOM 952 C CA . TYR A 1 126 ? -7.812 -17.5 5.066 1 92.38 126 TYR A CA 1
ATOM 953 C C . TYR A 1 126 ? -9.156 -17.594 4.352 1 92.38 126 TYR A C 1
ATOM 955 O O . TYR A 1 126 ? -9.82 -18.641 4.387 1 92.38 126 TYR A O 1
ATOM 963 N N . LEU A 1 127 ? -9.531 -16.594 3.631 1 90.69 127 LEU A N 1
ATOM 964 C CA . LEU A 1 127 ? -10.836 -16.562 2.986 1 90.69 127 LEU A CA 1
ATOM 965 C C . LEU A 1 127 ? -10.852 -17.438 1.738 1 90.69 127 LEU A C 1
ATOM 967 O O . LEU A 1 127 ? -11.922 -17.781 1.233 1 90.69 127 LEU A O 1
ATOM 971 N N . ALA A 1 128 ? -9.664 -17.734 1.224 1 92.69 128 ALA A N 1
ATOM 972 C CA . ALA A 1 128 ? -9.594 -18.516 -0.012 1 92.69 128 ALA A CA 1
ATOM 973 C C . ALA A 1 128 ? -8.891 -19.844 0.216 1 92.69 128 ALA A C 1
ATOM 975 O O . ALA A 1 128 ? -8.789 -20.672 -0.699 1 92.69 128 ALA A O 1
ATOM 976 N N . GLN A 1 129 ? -8.492 -20.094 1.445 1 92.5 129 GLN A N 1
ATOM 977 C CA . GLN A 1 129 ? -7.574 -21.203 1.716 1 92.5 129 GLN A CA 1
ATOM 978 C C . GLN A 1 129 ? -8.25 -22.547 1.448 1 92.5 129 GLN A C 1
ATOM 980 O O . GLN A 1 129 ? -7.594 -23.5 1.008 1 92.5 129 GLN A O 1
ATOM 985 N N . ASP A 1 130 ? -9.547 -22.656 1.65 1 91.44 130 ASP A N 1
ATOM 986 C CA . ASP A 1 130 ? -10.25 -23.922 1.493 1 91.44 130 ASP A CA 1
ATOM 987 C C . ASP A 1 130 ? -10.305 -24.344 0.027 1 91.44 130 ASP A C 1
ATOM 989 O O . ASP A 1 130 ? -10.398 -25.547 -0.278 1 91.44 130 ASP A O 1
ATOM 993 N N . GLU A 1 131 ? -10.164 -23.453 -0.847 1 93.25 131 GLU A N 1
ATOM 994 C CA . GLU A 1 131 ? -10.266 -23.734 -2.273 1 93.25 131 GLU A CA 1
ATOM 995 C C . GLU A 1 131 ? -8.922 -24.156 -2.854 1 93.25 131 GLU A C 1
ATOM 997 O O . GLU A 1 131 ? -8.852 -24.703 -3.949 1 93.25 131 GLU A O 1
ATOM 1002 N N . MET A 1 132 ? -7.84 -23.938 -2.133 1 91.94 132 MET A N 1
ATOM 1003 C CA . MET A 1 132 ? -6.5 -24.25 -2.625 1 91.94 132 MET A CA 1
ATOM 1004 C C . MET A 1 132 ? -6.352 -25.734 -2.904 1 91.94 132 MET A C 1
ATOM 1006 O O . MET A 1 132 ? -5.703 -26.125 -3.877 1 91.94 132 MET A O 1
ATOM 1010 N N . SER A 1 133 ? -7.004 -26.516 -2.08 1 90.88 133 SER A N 1
ATOM 1011 C CA . SER A 1 133 ? -6.895 -27.969 -2.205 1 90.88 133 SER A CA 1
ATOM 1012 C C . SER A 1 133 ? -7.574 -28.469 -3.477 1 90.88 133 SER A C 1
ATOM 1014 O O . SER A 1 133 ? -7.18 -29.5 -4.039 1 90.88 133 SER A O 1
ATOM 1016 N N . GLU A 1 134 ? -8.539 -27.75 -3.906 1 94.38 134 GLU A N 1
ATOM 1017 C CA . GLU A 1 134 ? -9.234 -28.109 -5.141 1 94.38 134 GLU A CA 1
ATOM 1018 C C . GLU A 1 134 ? -8.297 -28.031 -6.344 1 94.38 134 GLU A C 1
ATOM 1020 O O . GLU A 1 134 ? -8.531 -28.688 -7.359 1 94.38 134 GLU A O 1
ATOM 1025 N N . TYR A 1 135 ? -7.238 -27.328 -6.207 1 94.75 135 TYR A N 1
ATOM 1026 C CA . TYR A 1 135 ? -6.273 -27.172 -7.289 1 94.75 135 TYR A CA 1
ATOM 1027 C C . TYR A 1 135 ? -5.051 -28.062 -7.059 1 94.75 135 TYR A C 1
ATOM 1029 O O . TYR A 1 135 ? -4.043 -27.938 -7.758 1 94.75 135 TYR A O 1
ATOM 1037 N N . GLY A 1 136 ? -5.109 -28.891 -6.02 1 95.81 136 GLY A N 1
ATOM 1038 C CA . GLY A 1 136 ? -4.074 -29.891 -5.781 1 95.81 136 GLY A CA 1
ATOM 1039 C C . GLY A 1 136 ? -2.93 -29.359 -4.934 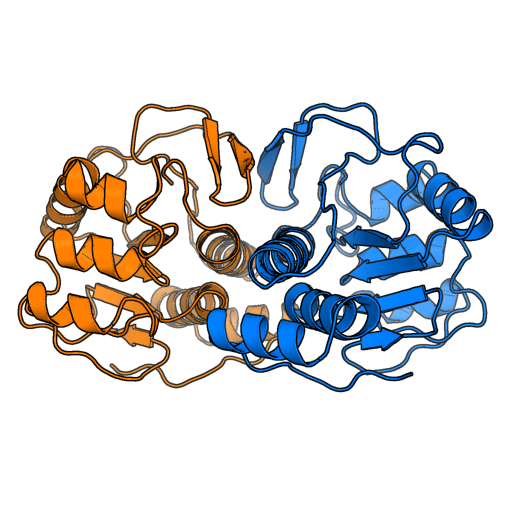1 95.81 136 GLY A C 1
ATOM 1040 O O . GLY A 1 136 ? -1.901 -30.031 -4.793 1 95.81 136 GLY A O 1
ATOM 1041 N N . ALA A 1 137 ? -3.016 -28.172 -4.402 1 97.06 137 ALA A N 1
ATOM 1042 C CA . ALA A 1 137 ? -1.965 -27.609 -3.564 1 97.06 137 ALA A CA 1
ATOM 1043 C C . ALA A 1 137 ? -2.115 -28.047 -2.113 1 97.06 137 ALA A C 1
ATOM 1045 O O . ALA A 1 137 ? -3.232 -28.25 -1.633 1 97.06 137 ALA A O 1
ATOM 1046 N N . GLU A 1 138 ? -1.015 -28.25 -1.449 1 97.44 138 GLU A N 1
ATOM 1047 C CA . GLU A 1 138 ? -1.004 -28.469 -0.008 1 97.44 138 GLU A CA 1
ATOM 1048 C C . GLU A 1 138 ? -0.865 -27.172 0.76 1 97.44 138 GLU A C 1
ATOM 1050 O O . GLU A 1 138 ? 0.127 -26.453 0.603 1 97.44 138 GLU A O 1
ATOM 1055 N N . LEU A 1 139 ? -1.798 -26.922 1.636 1 97.12 139 LEU A N 1
ATOM 1056 C CA . LEU A 1 139 ? -1.837 -25.656 2.352 1 97.12 139 LEU A CA 1
ATOM 1057 C C . LEU A 1 139 ? -0.893 -25.672 3.549 1 97.12 139 LEU A C 1
ATOM 1059 O O . LEU A 1 139 ? -0.949 -26.594 4.371 1 97.12 139 LEU A O 1
ATOM 1063 N N . LEU A 1 140 ? -0.036 -24.672 3.609 1 96.94 140 LEU A N 1
ATOM 1064 C CA . LEU A 1 140 ? 0.78 -24.391 4.785 1 96.94 140 LEU A CA 1
ATOM 1065 C C . LEU A 1 140 ? 0.391 -23.062 5.414 1 96.94 140 LEU A C 1
ATOM 1067 O O . LEU A 1 140 ? 0.024 -22.125 4.707 1 96.94 140 LEU A O 1
ATOM 1071 N N . HIS A 1 141 ? 0.497 -22.969 6.727 1 94.38 141 HIS A N 1
ATOM 1072 C CA . HIS A 1 141 ? 0.081 -21.75 7.422 1 94.38 141 HIS A CA 1
ATOM 1073 C C . HIS A 1 141 ? 1.284 -20.891 7.809 1 94.38 141 HIS A C 1
ATOM 1075 O O . HIS A 1 141 ? 1.517 -20.641 8.992 1 94.38 141 HIS A O 1
ATOM 1081 N N . TYR A 1 142 ? 2.033 -20.5 6.809 1 96.31 142 TYR A N 1
ATOM 1082 C CA . TYR A 1 142 ? 3.164 -19.594 6.926 1 96.31 142 TYR A CA 1
ATOM 1083 C C . TYR A 1 142 ? 2.895 -18.281 6.18 1 96.31 142 TYR A C 1
ATOM 1085 O O . TYR A 1 142 ? 2.01 -18.219 5.324 1 96.31 142 TYR A O 1
ATOM 1093 N N . ARG A 1 143 ? 3.58 -17.25 6.566 1 96.62 143 ARG A N 1
ATOM 1094 C CA . ARG A 1 143 ? 3.43 -15.961 5.898 1 96.62 143 ARG A CA 1
ATOM 1095 C C . ARG A 1 143 ? 3.85 -16.047 4.438 1 96.62 143 ARG A C 1
ATOM 1097 O O . ARG A 1 143 ? 3.197 -15.477 3.561 1 96.62 143 ARG A O 1
ATOM 1104 N N . ILE A 1 144 ? 4.941 -16.719 4.195 1 98.19 144 ILE A N 1
ATOM 1105 C CA . ILE A 1 144 ? 5.48 -16.922 2.857 1 98.19 144 ILE A CA 1
ATOM 1106 C C . ILE A 1 144 ? 5.902 -18.391 2.697 1 98.19 144 ILE A C 1
ATOM 1108 O O . ILE A 1 144 ? 6.484 -18.969 3.611 1 98.19 144 ILE A O 1
ATOM 1112 N N . VAL A 1 145 ? 5.543 -19.016 1.646 1 98.62 145 VAL A N 1
ATOM 1113 C CA . VAL A 1 145 ? 6.043 -20.312 1.22 1 98.62 145 VAL A CA 1
ATOM 1114 C C . VAL A 1 145 ? 6.828 -20.172 -0.081 1 98.62 145 VAL A C 1
ATOM 1116 O O . VAL A 1 145 ? 6.281 -19.734 -1.098 1 98.62 145 VAL A O 1
ATOM 1119 N N . ASP A 1 146 ? 8.141 -20.453 -0.042 1 98.69 146 ASP A N 1
ATOM 1120 C CA . ASP A 1 146 ? 9.039 -20.328 -1.185 1 98.69 146 ASP A CA 1
ATOM 1121 C C . ASP A 1 146 ? 9.57 -21.688 -1.615 1 98.69 146 ASP A C 1
ATOM 1123 O O . ASP A 1 146 ? 10.352 -22.312 -0.892 1 98.69 146 ASP A O 1
ATOM 1127 N N . GLN A 1 147 ? 9.188 -22.125 -2.789 1 98.19 147 GLN A N 1
ATOM 1128 C CA . GLN A 1 147 ? 9.672 -23.375 -3.344 1 98.19 147 GLN A CA 1
ATOM 1129 C C . GLN A 1 147 ? 10.57 -23.141 -4.551 1 98.19 147 GLN A C 1
ATOM 1131 O O . GLN A 1 147 ? 10.461 -23.828 -5.566 1 98.19 147 GLN A O 1
ATOM 1136 N N . ASP A 1 148 ? 11.336 -22.172 -4.531 1 97.88 148 ASP A N 1
ATOM 1137 C CA . ASP A 1 148 ? 12.383 -21.781 -5.473 1 97.88 148 ASP A CA 1
ATOM 1138 C C . ASP A 1 148 ? 11.781 -21.156 -6.727 1 97.88 148 ASP A C 1
ATOM 1140 O O . ASP A 1 148 ? 11.93 -19.953 -6.953 1 97.88 148 ASP A O 1
ATOM 1144 N N . ASP A 1 149 ? 11 -21.875 -7.469 1 98.62 149 ASP A N 1
ATOM 1145 C CA . ASP A 1 149 ? 10.469 -21.344 -8.719 1 98.62 149 ASP A CA 1
ATOM 1146 C C . ASP A 1 149 ? 9.039 -20.844 -8.531 1 98.62 149 ASP A C 1
ATOM 1148 O O . ASP A 1 149 ? 8.477 -20.203 -9.43 1 98.62 149 ASP A O 1
ATOM 1152 N N . VAL A 1 150 ? 8.422 -21.078 -7.352 1 98.81 150 VAL A N 1
ATOM 1153 C CA . VAL A 1 150 ? 7.074 -20.625 -7.02 1 98.81 150 VAL A CA 1
ATOM 1154 C C . VAL A 1 150 ? 7.043 -20.109 -5.586 1 98.81 150 VAL A C 1
ATOM 1156 O O . VAL A 1 150 ? 7.504 -20.781 -4.664 1 98.81 150 VAL A O 1
ATOM 1159 N N . ILE A 1 151 ? 6.535 -18.891 -5.418 1 98.81 151 ILE A N 1
ATOM 1160 C CA . ILE A 1 151 ? 6.43 -18.266 -4.105 1 98.81 151 ILE A CA 1
ATOM 1161 C C . ILE A 1 151 ? 4.988 -17.828 -3.855 1 98.81 151 ILE A C 1
ATOM 1163 O O . ILE A 1 151 ? 4.348 -17.25 -4.734 1 98.81 151 ILE A O 1
ATOM 1167 N N . THR A 1 152 ? 4.43 -18.156 -2.701 1 98.56 152 THR A N 1
ATOM 1168 C CA . THR A 1 152 ? 3.119 -17.656 -2.299 1 98.56 152 THR A CA 1
ATOM 1169 C C . THR A 1 152 ? 3.215 -16.875 -0.987 1 98.56 152 THR A C 1
ATOM 1171 O O . THR A 1 152 ? 3.977 -17.25 -0.093 1 98.56 152 THR A O 1
ATOM 1174 N N . ALA A 1 153 ? 2.549 -15.766 -0.915 1 98 153 ALA A N 1
ATOM 1175 C CA . ALA A 1 153 ? 2.494 -14.914 0.27 1 98 153 ALA A CA 1
ATOM 1176 C C . ALA A 1 153 ? 1.053 -14.695 0.721 1 98 153 ALA A C 1
ATOM 1178 O O . ALA A 1 153 ? 0.189 -14.352 -0.087 1 98 153 ALA A O 1
ATOM 1179 N N . ARG A 1 154 ? 0.823 -14.891 1.976 1 95.12 154 ARG A N 1
ATOM 1180 C CA . ARG A 1 154 ? -0.535 -14.891 2.51 1 95.12 154 ARG A CA 1
ATOM 1181 C C . ARG A 1 154 ? -0.888 -13.547 3.123 1 95.12 154 ARG A C 1
ATOM 1183 O O . ARG A 1 154 ? -0.132 -13.008 3.939 1 95.12 154 ARG A O 1
ATOM 1190 N N . GLY A 1 155 ? -2.117 -13.086 2.746 1 92.94 155 GLY A N 1
ATOM 1191 C CA . GLY A 1 155 ? -2.684 -11.906 3.383 1 92.94 155 GLY A CA 1
ATOM 1192 C C . GLY A 1 155 ? -2.455 -10.633 2.592 1 92.94 155 GLY A C 1
ATOM 1193 O O . GLY A 1 155 ? -1.494 -10.531 1.826 1 92.94 155 GLY A O 1
ATOM 1194 N N . VAL A 1 156 ? -3.268 -9.609 2.914 1 92.44 156 VAL A N 1
ATOM 1195 C CA . VAL A 1 156 ? -3.312 -8.344 2.195 1 92.44 156 VAL A CA 1
ATOM 1196 C C . VAL A 1 156 ? -2.006 -7.582 2.404 1 92.44 156 VAL A C 1
ATOM 1198 O O . VAL A 1 156 ? -1.497 -6.945 1.479 1 92.44 156 VAL A O 1
ATOM 1201 N N . THR A 1 157 ? -1.384 -7.715 3.576 1 93.88 157 THR A N 1
ATOM 1202 C CA . THR A 1 157 ? -0.215 -6.914 3.928 1 93.88 157 THR A CA 1
ATOM 1203 C C . THR A 1 157 ? 1.071 -7.695 3.672 1 93.88 157 THR A C 1
ATOM 1205 O O . THR A 1 157 ? 2.168 -7.191 3.926 1 93.88 157 THR A O 1
ATOM 1208 N N . SER A 1 158 ? 0.939 -8.883 3.172 1 95.81 158 SER A N 1
ATOM 1209 C CA . SER A 1 158 ? 2.104 -9.75 3.025 1 95.81 158 SER A CA 1
ATOM 1210 C C . SER A 1 158 ? 3.004 -9.281 1.888 1 95.81 158 SER A C 1
ATOM 1212 O O . SER A 1 158 ? 4.148 -9.727 1.77 1 95.81 158 SER A O 1
ATOM 1214 N N . GLY A 1 159 ? 2.496 -8.391 1.083 1 97 159 GLY A N 1
ATOM 1215 C CA . GLY A 1 159 ? 3.291 -7.852 -0.011 1 97 159 GLY A CA 1
ATOM 1216 C C . GLY A 1 159 ? 4.578 -7.199 0.451 1 97 159 GLY A C 1
ATOM 1217 O O . GLY A 1 159 ? 5.586 -7.23 -0.259 1 97 159 GLY A O 1
ATOM 1218 N N . VAL A 1 160 ? 4.535 -6.547 1.633 1 97.5 160 VAL A N 1
ATOM 1219 C CA . VAL A 1 160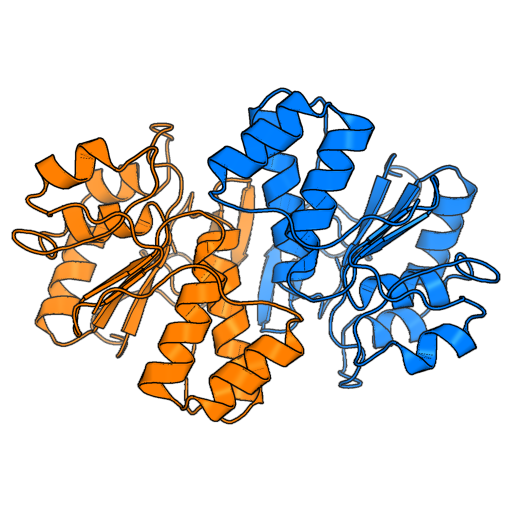 ? 5.754 -5.949 2.172 1 97.5 160 VAL A CA 1
ATOM 1220 C C . VAL A 1 160 ? 6.77 -7.043 2.494 1 97.5 160 VAL A C 1
ATOM 1222 O O . VAL A 1 160 ? 7.93 -6.961 2.09 1 97.5 160 VAL A O 1
ATOM 1225 N N . ASP A 1 161 ? 6.336 -8.102 3.119 1 97.88 161 ASP A N 1
ATOM 1226 C CA . ASP A 1 161 ? 7.203 -9.211 3.492 1 97.88 161 ASP A CA 1
ATOM 1227 C C . ASP A 1 161 ? 7.738 -9.93 2.254 1 97.88 161 ASP A C 1
ATOM 1229 O O . ASP A 1 161 ? 8.906 -10.305 2.207 1 97.88 161 ASP A O 1
ATOM 1233 N N . LEU A 1 162 ? 6.879 -10.109 1.306 1 98.5 162 LEU A N 1
ATOM 1234 C CA . LEU A 1 162 ? 7.309 -10.742 0.063 1 98.5 162 LEU A CA 1
ATOM 1235 C C . LEU A 1 162 ? 8.383 -9.906 -0.625 1 98.5 162 LEU A C 1
ATOM 1237 O O . LEU A 1 162 ? 9.391 -10.445 -1.092 1 98.5 162 LEU A O 1
ATOM 1241 N N . GLY A 1 163 ? 8.125 -8.547 -0.756 1 98.62 163 GLY A N 1
ATOM 1242 C CA . GLY A 1 163 ? 9.125 -7.672 -1.345 1 98.62 163 GLY A CA 1
ATOM 1243 C C . GLY A 1 163 ? 10.477 -7.754 -0.655 1 98.62 163 GLY A C 1
ATOM 1244 O O . GLY A 1 163 ? 11.516 -7.809 -1.316 1 98.62 163 GLY A O 1
ATOM 1245 N N . LEU A 1 164 ? 10.43 -7.781 0.655 1 98.62 164 LEU A N 1
ATOM 1246 C CA . LEU A 1 164 ? 11.664 -7.875 1.422 1 98.62 164 LEU A CA 1
ATOM 1247 C C . LEU A 1 164 ? 12.328 -9.234 1.212 1 98.62 164 LEU A C 1
ATOM 1249 O O . LEU A 1 164 ? 13.555 -9.312 1.104 1 98.62 164 LEU A O 1
ATOM 1253 N N . TRP A 1 165 ? 11.562 -10.305 1.147 1 98.62 165 TRP A N 1
ATOM 1254 C CA . TRP A 1 165 ? 12.094 -11.641 0.911 1 98.62 165 TRP A CA 1
ATOM 1255 C C . TRP A 1 165 ? 12.75 -11.727 -0.465 1 98.62 165 TRP A C 1
ATOM 1257 O O . TRP A 1 165 ? 13.859 -12.25 -0.602 1 98.62 165 TRP A O 1
ATOM 1267 N N . ILE A 1 166 ? 12.094 -11.188 -1.492 1 98.75 166 ILE A N 1
ATOM 1268 C CA . ILE A 1 166 ? 12.625 -11.172 -2.852 1 98.75 166 ILE A CA 1
ATOM 1269 C C . ILE A 1 166 ? 13.93 -10.383 -2.887 1 98.75 166 ILE A C 1
ATOM 1271 O O . ILE A 1 166 ? 14.898 -10.797 -3.525 1 98.75 166 ILE A O 1
ATOM 1275 N N . THR A 1 167 ? 13.953 -9.258 -2.209 1 98.88 167 THR A N 1
ATOM 1276 C CA . THR A 1 167 ? 15.164 -8.438 -2.133 1 98.88 167 THR A CA 1
ATOM 1277 C C . THR A 1 167 ? 16.312 -9.219 -1.495 1 98.88 167 THR A C 1
ATOM 1279 O O . THR A 1 167 ? 17.438 -9.203 -1.998 1 98.88 167 THR A O 1
ATOM 1282 N N . GLU A 1 168 ? 16 -9.906 -0.441 1 98.62 168 GLU A N 1
ATOM 1283 C CA . GLU A 1 168 ? 17.016 -10.703 0.249 1 98.62 168 GLU A CA 1
ATOM 1284 C C . GLU A 1 168 ? 17.531 -11.828 -0.645 1 98.62 168 GLU A C 1
ATOM 1286 O O . GLU A 1 168 ? 18.734 -12.055 -0.721 1 98.62 168 GLU A O 1
ATOM 1291 N N . ARG A 1 169 ? 16.641 -12.461 -1.312 1 98.31 169 ARG A N 1
ATOM 1292 C CA . ARG A 1 169 ? 16.953 -13.641 -2.107 1 98.31 169 ARG A CA 1
ATOM 1293 C C . ARG A 1 169 ? 17.75 -13.266 -3.361 1 98.31 169 ARG A C 1
ATOM 1295 O O . ARG A 1 169 ? 18.672 -13.977 -3.756 1 98.31 169 ARG A O 1
ATOM 1302 N N . PHE A 1 170 ? 17.422 -12.133 -4 1 98.69 170 PHE A N 1
ATOM 1303 C CA . PHE A 1 170 ? 17.906 -11.922 -5.355 1 98.69 170 PHE A CA 1
ATOM 1304 C C . PHE A 1 170 ? 18.828 -10.711 -5.41 1 98.69 170 PHE A C 1
ATOM 1306 O O . PHE A 1 170 ? 19.516 -10.492 -6.414 1 98.69 170 PHE A O 1
ATOM 1313 N N . ALA A 1 171 ? 18.828 -9.898 -4.387 1 98.62 171 ALA A N 1
ATOM 1314 C CA . ALA A 1 171 ? 19.797 -8.82 -4.277 1 98.62 171 ALA A CA 1
ATOM 1315 C C . ALA A 1 171 ? 20.812 -9.102 -3.162 1 98.62 171 ALA A C 1
ATOM 1317 O O . ALA A 1 171 ? 21.891 -9.625 -3.414 1 98.62 171 ALA A O 1
ATOM 1318 N N . SER A 1 172 ? 20.406 -8.812 -1.786 1 98.56 172 SER A N 1
ATOM 1319 C CA . SER A 1 172 ? 21.25 -9.164 -0.641 1 98.56 172 SER A CA 1
ATOM 1320 C C . SER A 1 172 ? 20.5 -8.93 0.673 1 98.56 172 SER A C 1
ATOM 1322 O O . SER A 1 172 ? 19.625 -8.07 0.75 1 98.56 172 SER A O 1
ATOM 1324 N N . PRO A 1 173 ? 20.984 -9.727 1.71 1 98.31 173 PRO A N 1
ATOM 1325 C CA . PRO A 1 173 ? 20.406 -9.477 3.035 1 98.31 173 PRO A CA 1
ATOM 1326 C C . PRO A 1 173 ? 20.672 -8.062 3.537 1 98.31 173 PRO A C 1
ATOM 1328 O O . PRO A 1 173 ? 19.828 -7.488 4.242 1 98.31 173 PRO A O 1
ATOM 1331 N N . LYS A 1 174 ? 21.734 -7.527 3.168 1 98.75 174 LYS A N 1
ATOM 1332 C CA . LYS A 1 174 ? 22.094 -6.172 3.59 1 98.75 174 LYS A CA 1
ATOM 1333 C C . LYS A 1 174 ? 21.125 -5.148 3.002 1 98.75 174 LYS A C 1
ATOM 1335 O O . LYS A 1 174 ? 20.641 -4.258 3.709 1 98.75 174 LYS A O 1
ATOM 1340 N N . ILE A 1 175 ? 20.812 -5.285 1.693 1 98.81 175 ILE A N 1
ATOM 1341 C CA . ILE A 1 175 ? 19.875 -4.371 1.04 1 98.81 175 ILE A CA 1
ATOM 1342 C C . ILE A 1 175 ? 18.484 -4.535 1.643 1 98.81 175 ILE A C 1
ATOM 1344 O O . ILE A 1 175 ? 17.797 -3.547 1.921 1 98.81 175 ILE A O 1
ATOM 1348 N N . ALA A 1 176 ? 18.062 -5.789 1.86 1 98.75 176 ALA A N 1
ATOM 1349 C CA . ALA A 1 176 ? 16.766 -6.039 2.465 1 98.75 176 ALA A CA 1
ATOM 1350 C C . ALA A 1 176 ? 16.656 -5.379 3.838 1 98.75 176 ALA A C 1
ATOM 1352 O O . ALA A 1 176 ? 15.641 -4.77 4.164 1 98.75 176 ALA A O 1
ATOM 1353 N N . ALA A 1 177 ? 17.703 -5.504 4.648 1 98.5 177 ALA A N 1
ATOM 1354 C CA . ALA A 1 177 ? 17.719 -4.906 5.98 1 98.5 177 ALA A CA 1
ATOM 1355 C C . ALA A 1 177 ? 17.656 -3.385 5.898 1 98.5 177 ALA A C 1
ATOM 1357 O O . ALA A 1 177 ? 16.984 -2.742 6.711 1 98.5 177 ALA A O 1
ATOM 1358 N N . ALA A 1 178 ? 18.312 -2.809 4.945 1 98.38 178 ALA A N 1
ATOM 1359 C CA . ALA A 1 178 ? 18.297 -1.36 4.758 1 98.38 178 ALA A CA 1
ATOM 1360 C C . ALA A 1 178 ? 16.906 -0.869 4.391 1 98.38 178 ALA A C 1
ATOM 1362 O O . ALA A 1 178 ? 16.438 0.158 4.898 1 98.38 178 ALA A O 1
ATOM 1363 N N . VAL A 1 179 ? 16.234 -1.575 3.49 1 98.25 179 VAL A N 1
ATOM 1364 C CA . VAL A 1 179 ? 14.883 -1.215 3.082 1 98.25 179 VAL A CA 1
ATOM 1365 C C . VAL A 1 179 ? 13.938 -1.34 4.273 1 98.25 179 VAL A C 1
ATOM 1367 O O . VAL A 1 179 ? 13.117 -0.45 4.52 1 98.25 179 VAL A O 1
ATOM 1370 N N . GLU A 1 180 ? 14.062 -2.455 4.984 1 97.81 180 GLU A N 1
ATOM 1371 C CA . GLU A 1 180 ? 13.242 -2.68 6.168 1 97.81 180 GLU A CA 1
ATOM 1372 C C . GLU A 1 180 ? 13.391 -1.537 7.172 1 97.81 180 GLU A C 1
ATOM 1374 O O . GLU A 1 180 ? 12.398 -1.046 7.715 1 97.81 180 GLU A O 1
ATOM 1379 N N . TYR A 1 181 ? 14.586 -1.123 7.395 1 96.81 181 TYR A N 1
ATOM 1380 C CA . TYR A 1 181 ? 14.891 -0.025 8.305 1 96.81 181 TYR A CA 1
ATOM 1381 C C . TYR A 1 181 ? 14.297 1.285 7.797 1 96.81 181 TYR A C 1
ATOM 1383 O O . TYR A 1 181 ? 13.664 2.021 8.555 1 96.81 181 TYR A O 1
ATOM 1391 N N . ARG A 1 182 ? 14.453 1.554 6.531 1 95 182 ARG A N 1
A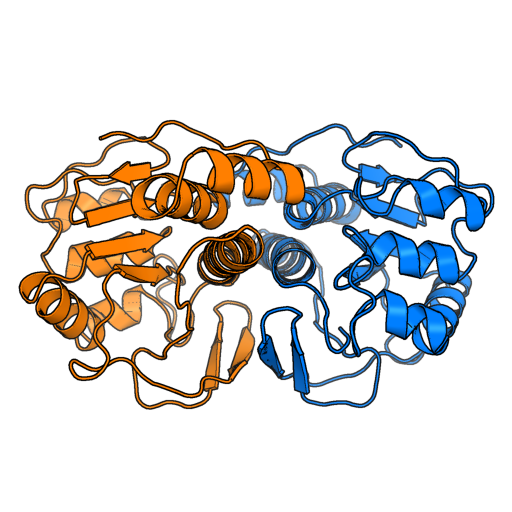TOM 1392 C CA . ARG A 1 182 ? 13.945 2.771 5.906 1 95 182 ARG A CA 1
ATOM 1393 C C . ARG A 1 182 ? 12.43 2.85 6 1 95 182 ARG A C 1
ATOM 1395 O O . ARG A 1 182 ? 11.867 3.934 6.168 1 95 182 ARG A O 1
ATOM 1402 N N . MET A 1 183 ? 11.797 1.734 5.945 1 95.44 183 MET A N 1
ATOM 1403 C CA . MET A 1 183 ? 10.336 1.688 5.918 1 95.44 183 MET A CA 1
ATOM 1404 C C . MET A 1 183 ? 9.766 1.638 7.332 1 95.44 183 MET A C 1
ATOM 1406 O O . MET A 1 183 ? 8.547 1.588 7.516 1 95.44 183 MET A O 1
ATOM 1410 N N . GLU A 1 184 ? 10.68 1.656 8.367 1 93.5 184 GLU A N 1
ATOM 1411 C CA . GLU A 1 184 ? 10.289 1.497 9.766 1 93.5 184 GLU A CA 1
ATOM 1412 C C . GLU A 1 184 ? 9.297 0.348 9.93 1 93.5 184 GLU A C 1
ATOM 1414 O O . GLU A 1 184 ? 8.219 0.527 10.508 1 93.5 184 GLU A O 1
ATOM 1419 N N . TYR A 1 185 ? 9.719 -0.759 9.367 1 93.56 185 TYR A N 1
ATOM 1420 C CA . TYR A 1 185 ? 8.93 -1.988 9.344 1 93.56 185 TYR A CA 1
ATOM 1421 C C . TYR A 1 185 ? 9.695 -3.135 10 1 93.56 185 TYR A C 1
ATOM 1423 O O . TYR A 1 185 ? 10.93 -3.133 10.023 1 93.56 185 TYR A O 1
ATOM 1431 N N . GLU A 1 186 ? 8.93 -4.008 10.664 1 90.25 186 GLU A N 1
ATOM 1432 C CA . GLU A 1 186 ? 9.453 -5.289 11.125 1 90.25 186 GLU A CA 1
ATOM 1433 C C . GLU A 1 186 ? 8.781 -6.449 10.398 1 90.25 186 GLU A C 1
ATOM 1435 O O . GLU A 1 186 ? 7.566 -6.637 10.508 1 90.25 186 GLU A O 1
ATOM 1440 N N . ARG A 1 187 ? 9.656 -7.195 9.688 1 90.75 187 ARG A N 1
ATOM 1441 C CA . ARG A 1 187 ? 9.117 -8.336 8.953 1 90.75 187 ARG A CA 1
ATOM 1442 C C . ARG A 1 187 ? 8.297 -9.242 9.867 1 90.75 187 ARG A C 1
ATOM 1444 O O . ARG A 1 187 ? 8.664 -9.461 11.023 1 90.75 187 ARG A O 1
ATOM 1451 N N . ARG A 1 188 ? 7.289 -9.758 9.164 1 86.31 188 ARG A N 1
ATOM 1452 C CA . ARG A 1 188 ? 6.371 -10.609 9.914 1 86.31 188 ARG A CA 1
ATOM 1453 C C . ARG A 1 188 ? 6.398 -12.039 9.391 1 86.31 188 ARG A C 1
ATOM 1455 O O . ARG A 1 188 ? 6.57 -12.266 8.188 1 86.31 188 ARG A O 1
ATOM 1462 N N . GLY A 1 189 ? 6.223 -12.93 10.328 1 83.06 189 GLY A N 1
ATOM 1463 C CA . GLY A 1 189 ? 6.043 -14.336 9.977 1 83.06 189 GLY A CA 1
ATOM 1464 C C . GLY A 1 189 ? 7.336 -15.016 9.57 1 83.06 189 GLY A C 1
ATOM 1465 O O . GLY A 1 189 ? 8.414 -14.43 9.688 1 83.06 189 GLY A O 1
ATOM 1466 N N . VAL A 1 190 ? 7.18 -16.312 9.25 1 86.38 190 VAL A N 1
ATOM 1467 C CA . VAL A 1 190 ? 8.305 -17.172 8.867 1 86.38 190 VAL A CA 1
ATOM 1468 C C . VAL A 1 190 ? 8.18 -17.562 7.398 1 86.38 190 VAL A C 1
ATOM 1470 O O . VAL A 1 190 ? 7.07 -17.719 6.883 1 86.38 190 VAL A O 1
ATOM 1473 N N . VAL A 1 191 ? 9.312 -17.562 6.711 1 94.88 191 VAL A N 1
ATOM 1474 C CA . VAL A 1 191 ? 9.359 -18.094 5.352 1 94.88 191 VAL A CA 1
ATOM 1475 C C . VAL A 1 191 ? 9.633 -19.594 5.383 1 94.88 191 VAL A C 1
ATOM 1477 O O . VAL A 1 191 ? 10.672 -20.031 5.891 1 94.88 191 VAL A O 1
ATOM 1480 N N . TRP A 1 192 ? 8.641 -20.328 4.914 1 96.12 192 TRP A N 1
ATOM 1481 C CA . TRP A 1 192 ? 8.875 -21.75 4.734 1 96.12 192 TRP A CA 1
ATOM 1482 C C . TRP A 1 192 ? 9.594 -22.031 3.418 1 96.12 192 TRP A C 1
ATOM 1484 O O . TRP A 1 192 ? 9.156 -21.578 2.357 1 96.12 192 TRP A O 1
ATOM 1494 N N . LYS A 1 193 ? 10.719 -22.641 3.455 1 94.88 193 LYS A N 1
ATOM 1495 C CA . LYS A 1 193 ? 11.484 -23 2.264 1 94.88 193 LYS A CA 1
ATOM 1496 C C . LYS A 1 193 ? 11.82 -24.484 2.26 1 94.88 193 LYS A C 1
ATOM 1498 O O . LYS A 1 193 ? 12.289 -25.031 3.264 1 94.88 193 LYS A O 1
ATOM 1503 N N . MET B 1 1 ? -3.688 14.406 -2.676 1 97.12 1 MET B N 1
ATOM 1504 C CA . MET B 1 1 ? -2.539 13.836 -3.373 1 97.12 1 MET B CA 1
ATOM 1505 C C . MET B 1 1 ? -1.797 14.906 -4.168 1 97.12 1 MET B C 1
ATOM 1507 O O . MET B 1 1 ? -2.404 15.875 -4.633 1 97.12 1 MET B O 1
ATOM 1511 N N . PHE B 1 2 ? -0.512 14.867 -4.23 1 97.94 2 PHE B N 1
ATOM 1512 C CA . PHE B 1 2 ? 0.362 15.742 -5.004 1 97.94 2 PHE B CA 1
ATOM 1513 C C . PHE B 1 2 ? 1.413 14.922 -5.75 1 97.94 2 PHE B C 1
ATOM 1515 O O . PHE B 1 2 ? 1.658 13.766 -5.418 1 97.94 2 PHE B O 1
ATOM 1522 N N . ASP B 1 3 ? 2.018 15.523 -6.844 1 97.19 3 ASP B N 1
ATOM 1523 C CA . ASP B 1 3 ? 3.076 14.812 -7.551 1 97.19 3 ASP B CA 1
ATOM 1524 C C . ASP B 1 3 ? 4.223 14.461 -6.605 1 97.19 3 ASP B C 1
ATOM 1526 O O . ASP B 1 3 ? 4.723 15.32 -5.879 1 97.19 3 ASP B O 1
ATOM 1530 N N . GLY B 1 4 ? 4.555 13.172 -6.59 1 96.44 4 GLY B N 1
ATOM 1531 C CA . GLY B 1 4 ? 5.664 12.719 -5.766 1 96.44 4 GLY B CA 1
ATOM 1532 C C . GLY B 1 4 ? 5.219 12.164 -4.426 1 96.44 4 GLY B C 1
ATOM 1533 O O . GLY B 1 4 ? 6.051 11.82 -3.582 1 96.44 4 GLY B O 1
ATOM 1534 N N . PHE B 1 5 ? 3.863 12.039 -4.227 1 96.81 5 PHE B N 1
ATOM 1535 C CA . PHE B 1 5 ? 3.418 11.422 -2.984 1 96.81 5 PHE B CA 1
ATOM 1536 C C . PHE B 1 5 ? 3.799 9.945 -2.947 1 96.81 5 PHE B C 1
ATOM 1538 O O . PHE B 1 5 ? 4.051 9.336 -3.99 1 96.81 5 PHE B O 1
ATOM 1545 N N . GLY B 1 6 ? 3.916 9.414 -1.738 1 96.5 6 GLY B N 1
ATOM 1546 C CA . GLY B 1 6 ? 4.316 8.023 -1.584 1 96.5 6 GLY B CA 1
ATOM 1547 C C . GLY B 1 6 ? 3.205 7.039 -1.898 1 96.5 6 GLY B C 1
ATOM 1548 O O . GLY B 1 6 ? 2.029 7.34 -1.686 1 96.5 6 GLY B O 1
ATOM 1549 N N . GLU B 1 7 ? 3.586 5.836 -2.312 1 97.38 7 GLU B N 1
ATOM 1550 C CA . GLU B 1 7 ? 2.611 4.797 -2.627 1 97.38 7 GLU B CA 1
ATOM 1551 C C . GLU B 1 7 ? 1.956 4.254 -1.359 1 97.38 7 GLU B C 1
ATOM 1553 O O . GLU B 1 7 ? 0.773 4.5 -1.112 1 97.38 7 GLU B O 1
ATOM 1558 N N . LEU B 1 8 ? 2.701 3.672 -0.458 1 97.5 8 LEU B N 1
ATOM 1559 C CA . LEU B 1 8 ? 2.133 2.963 0.684 1 97.5 8 LEU B CA 1
ATOM 1560 C C . LEU B 1 8 ? 1.514 3.941 1.677 1 97.5 8 LEU B C 1
ATOM 1562 O O . LEU B 1 8 ? 0.478 3.648 2.277 1 97.5 8 LEU B O 1
ATOM 1566 N N . VAL B 1 9 ? 2.129 5.117 1.787 1 97.81 9 VAL B N 1
ATOM 1567 C CA . VAL B 1 9 ? 1.622 6.078 2.76 1 97.81 9 VAL B CA 1
ATOM 1568 C C . VAL B 1 9 ? 0.233 6.555 2.34 1 97.81 9 VAL B C 1
ATOM 1570 O O . VAL B 1 9 ? -0.517 7.098 3.154 1 97.81 9 VAL B O 1
ATOM 1573 N N . SER B 1 10 ? -0.11 6.402 1.099 1 98 10 SER B N 1
ATOM 1574 C CA . SER B 1 10 ? -1.411 6.812 0.579 1 98 10 SER B CA 1
ATOM 1575 C C . SER B 1 10 ? -2.363 5.625 0.48 1 98 10 SER B C 1
ATOM 1577 O O . SER B 1 10 ? -3.484 5.676 0.993 1 98 10 SER B O 1
ATOM 1579 N N . PHE B 1 11 ? -1.91 4.531 -0.075 1 98.06 11 PHE B N 1
ATOM 1580 C CA . PHE B 1 11 ? -2.809 3.439 -0.439 1 98.06 11 PHE B CA 1
ATOM 1581 C C . PHE B 1 11 ? -3.115 2.564 0.771 1 98.06 11 PHE B C 1
ATOM 1583 O O . PHE B 1 11 ? -4.176 1.938 0.836 1 98.06 11 PHE B O 1
ATOM 1590 N N . ALA B 1 12 ? -2.213 2.555 1.759 1 98.06 12 ALA B N 1
ATOM 1591 C CA . ALA B 1 12 ? -2.447 1.711 2.93 1 98.06 12 ALA B CA 1
ATOM 1592 C C . ALA B 1 12 ? -3.629 2.225 3.748 1 98.06 12 ALA B C 1
ATOM 1594 O O . ALA B 1 12 ? -4.605 1.503 3.957 1 98.06 12 ALA B O 1
ATOM 1595 N N . PRO B 1 13 ? -3.605 3.51 4.191 1 98.56 13 PRO B N 1
ATOM 1596 C CA . PRO B 1 13 ? -4.789 3.955 4.93 1 98.56 13 PRO B CA 1
ATOM 1597 C C . PRO B 1 13 ? -6.055 3.945 4.078 1 98.56 13 PRO B C 1
ATOM 1599 O O . PRO B 1 13 ? -7.145 3.686 4.59 1 98.56 13 PRO B O 1
ATOM 1602 N N . PHE B 1 14 ? -5.926 4.188 2.775 1 98.62 14 PHE B N 1
ATOM 1603 C CA . PHE B 1 14 ? -7.062 4.172 1.863 1 98.62 14 PHE B CA 1
ATOM 1604 C C . PHE B 1 14 ? -7.746 2.811 1.87 1 98.62 14 PHE B C 1
ATOM 1606 O O . PHE B 1 14 ? -8.961 2.721 2.061 1 98.62 14 PHE B O 1
ATOM 1613 N N . GLU B 1 15 ? -6.969 1.775 1.654 1 98.19 15 GLU B N 1
ATOM 1614 C CA . GLU B 1 15 ? -7.551 0.438 1.615 1 98.19 15 GLU B CA 1
ATOM 1615 C C . GLU B 1 15 ? -8.164 0.063 2.963 1 98.19 15 GLU B C 1
ATOM 1617 O O . GLU B 1 15 ? -9.242 -0.534 3.018 1 98.19 15 GLU B O 1
ATOM 16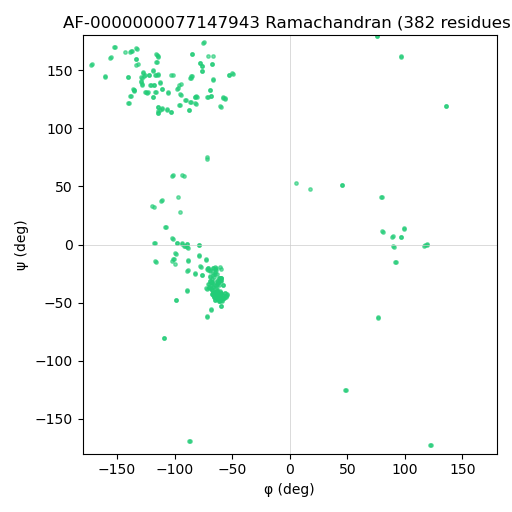22 N N . VAL B 1 16 ? -7.477 0.381 4.066 1 98.62 16 VAL B N 1
ATOM 1623 C CA . VAL B 1 16 ? -8 0.063 5.391 1 98.62 16 VAL B CA 1
ATOM 1624 C C . VAL B 1 16 ? -9.367 0.72 5.582 1 98.62 16 VAL B C 1
ATOM 1626 O O . VAL B 1 16 ? -10.312 0.073 6.027 1 98.62 16 VAL B O 1
ATOM 1629 N N . LEU B 1 17 ? -9.484 1.964 5.223 1 98.88 17 LEU B N 1
ATOM 1630 C CA . LEU B 1 17 ? -10.727 2.695 5.43 1 98.88 17 LEU B CA 1
ATOM 1631 C C . LEU B 1 17 ? -11.82 2.191 4.492 1 98.88 17 LEU B C 1
ATOM 1633 O O . LEU B 1 17 ? -13 2.166 4.859 1 98.88 17 LEU B O 1
ATOM 1637 N N . LYS B 1 18 ? -11.43 1.846 3.275 1 98.56 18 LYS B N 1
ATOM 1638 C CA . LYS B 1 18 ? -12.398 1.244 2.361 1 98.56 18 LYS B CA 1
ATOM 1639 C C . LYS B 1 18 ? -12.906 -0.093 2.898 1 98.56 18 LYS B C 1
ATOM 1641 O O . LYS B 1 18 ? -14.094 -0.4 2.795 1 98.56 18 LYS B O 1
ATOM 1646 N N . ARG B 1 19 ? -12.023 -0.887 3.471 1 98.12 19 ARG B N 1
ATOM 1647 C CA . ARG B 1 19 ? -12.43 -2.15 4.078 1 98.12 19 ARG B CA 1
ATOM 1648 C C . ARG B 1 19 ? -13.312 -1.914 5.297 1 98.12 19 ARG B C 1
ATOM 1650 O O . ARG B 1 19 ? -14.219 -2.703 5.578 1 98.12 19 ARG B O 1
ATOM 1657 N N . ALA B 1 20 ? -13 -0.86 6.047 1 98.88 20 ALA B N 1
ATOM 1658 C CA . ALA B 1 20 ? -13.867 -0.499 7.168 1 98.88 20 ALA B CA 1
ATOM 1659 C C . ALA B 1 20 ? -15.305 -0.268 6.699 1 98.88 20 ALA B C 1
ATOM 1661 O O . ALA B 1 20 ? -16.25 -0.681 7.367 1 98.88 20 ALA B O 1
ATOM 1662 N N . ILE B 1 21 ? -15.461 0.4 5.562 1 98.81 21 ILE B N 1
ATOM 1663 C CA . ILE B 1 21 ? -16.781 0.634 4.988 1 98.81 21 ILE B CA 1
ATOM 1664 C C . ILE B 1 21 ? -17.453 -0.702 4.688 1 98.81 21 ILE B C 1
ATOM 1666 O O . ILE B 1 21 ? -18.641 -0.884 4.98 1 98.81 21 ILE B O 1
ATOM 1670 N N . GLU B 1 22 ? -16.688 -1.669 4.121 1 97.06 22 GLU B N 1
ATOM 1671 C CA . GLU B 1 22 ? -17.219 -2.996 3.836 1 97.06 22 GLU B CA 1
ATOM 1672 C C . GLU B 1 22 ? -17.703 -3.682 5.113 1 97.06 22 GLU B C 1
ATOM 1674 O O . GLU B 1 22 ? -18.656 -4.473 5.078 1 97.06 22 GLU B O 1
ATOM 1679 N N . GLU B 1 23 ? -17.078 -3.318 6.246 1 98.25 23 GLU B N 1
ATOM 1680 C CA . GLU B 1 23 ? -17.406 -3.932 7.527 1 98.25 23 GLU B CA 1
ATOM 1681 C C . GLU B 1 23 ? -18.484 -3.137 8.25 1 98.25 23 GLU B C 1
ATOM 1683 O O . GLU B 1 23 ? -18.844 -3.457 9.391 1 98.25 23 GLU B O 1
ATOM 1688 N N . GLY B 1 24 ? -18.953 -2.018 7.652 1 98.62 24 GLY B N 1
ATOM 1689 C CA . GLY B 1 24 ? -20.125 -1.351 8.195 1 98.62 24 GLY B CA 1
ATOM 1690 C C . GLY B 1 24 ? -19.859 0.075 8.633 1 98.62 24 GLY B C 1
ATOM 1691 O O . GLY B 1 24 ? -20.766 0.762 9.117 1 98.62 24 GLY B O 1
ATOM 1692 N N . ALA B 1 25 ? -18.609 0.573 8.5 1 98.81 25 ALA B N 1
ATOM 1693 C CA . ALA B 1 25 ? -18.312 1.956 8.867 1 98.81 25 ALA B CA 1
ATOM 1694 C C . ALA B 1 25 ? -19.031 2.934 7.938 1 98.81 25 ALA B C 1
ATOM 1696 O O . ALA B 1 25 ? -19.125 2.701 6.73 1 98.81 25 ALA B O 1
ATOM 1697 N N . GLN B 1 26 ? -19.516 4.023 8.438 1 98.62 26 GLN B N 1
ATOM 1698 C CA . GLN B 1 26 ? -20.188 5.055 7.656 1 98.62 26 GLN B CA 1
ATOM 1699 C C . GLN B 1 26 ? -19.203 6.141 7.219 1 98.62 26 GLN B C 1
ATOM 1701 O O . GLN B 1 26 ? -19.375 7.312 7.555 1 98.62 26 GLN B O 1
ATOM 1706 N N . PHE B 1 27 ? -18.219 5.75 6.488 1 98.75 27 PHE B N 1
ATOM 1707 C CA . PHE B 1 27 ? -17.188 6.633 5.957 1 98.75 27 PHE B CA 1
ATOM 1708 C C . PHE B 1 27 ? -17.422 6.922 4.48 1 98.75 27 PHE B C 1
ATOM 1710 O O . PHE B 1 27 ? -18.078 6.133 3.785 1 98.75 27 PHE B O 1
ATOM 1717 N N . VAL B 1 28 ? -17.109 8.047 4.027 1 98.38 28 VAL B N 1
ATOM 1718 C CA . VAL B 1 28 ? -16.844 8.375 2.631 1 98.38 28 VAL B CA 1
ATOM 1719 C C . VAL B 1 28 ? -15.359 8.688 2.445 1 98.38 28 VAL B C 1
ATOM 1721 O O . VAL B 1 28 ? -14.82 9.586 3.098 1 98.38 28 VAL B O 1
ATOM 1724 N N . VAL B 1 29 ? -14.688 7.863 1.643 1 98.38 29 VAL B N 1
ATOM 1725 C CA . VAL B 1 29 ? -13.242 7.98 1.484 1 98.38 29 VAL B CA 1
ATOM 1726 C C . VAL B 1 29 ? -12.906 8.281 0.026 1 98.38 29 VAL B C 1
ATOM 1728 O O . VAL B 1 29 ? -13.312 7.551 -0.877 1 98.38 29 VAL B O 1
ATOM 1731 N N . GLU B 1 30 ? -12.141 9.344 -0.194 1 96.56 30 GLU B N 1
ATOM 1732 C CA . GLU B 1 30 ? -11.781 9.734 -1.555 1 96.56 30 GLU B CA 1
ATOM 1733 C C . GLU B 1 30 ? -10.328 10.203 -1.631 1 96.56 30 GLU B C 1
ATOM 1735 O O . GLU B 1 30 ? -9.82 10.82 -0.693 1 96.56 30 GLU B O 1
ATOM 1740 N N . PHE B 1 31 ? -9.695 9.875 -2.77 1 97.69 31 PHE B N 1
ATOM 1741 C CA . PHE B 1 31 ? -8.461 10.555 -3.15 1 97.69 31 PHE B CA 1
ATOM 1742 C C . PHE B 1 31 ? -8.766 11.898 -3.805 1 97.69 31 PHE B C 1
ATOM 1744 O O . PHE B 1 31 ? -9.586 11.984 -4.715 1 97.69 31 PHE B O 1
ATOM 1751 N N . VAL B 1 32 ? -8.164 12.93 -3.326 1 98 32 VAL B N 1
ATOM 1752 C CA . VAL B 1 32 ? -8.328 14.242 -3.934 1 98 32 VAL B CA 1
ATOM 1753 C C . VAL B 1 32 ? -6.957 14.867 -4.188 1 98 32 VAL B C 1
ATOM 1755 O O . VAL B 1 32 ? -6.039 14.719 -3.379 1 98 32 VAL B O 1
ATOM 1758 N N . SER B 1 33 ? -6.805 15.539 -5.309 1 98.19 33 SER B N 1
ATOM 1759 C CA . SER B 1 33 ? -5.547 16.219 -5.613 1 98.19 33 SER B CA 1
ATOM 1760 C C . SER B 1 33 ? -5.406 17.516 -4.824 1 98.19 33 SER B C 1
ATOM 1762 O O . SER B 1 33 ? -6.406 18.141 -4.477 1 98.19 33 SER B O 1
ATOM 1764 N N . SER B 1 34 ? -4.152 17.859 -4.512 1 97.25 34 SER B N 1
ATOM 1765 C CA . SER B 1 34 ? -3.887 19.125 -3.834 1 97.25 34 SER B CA 1
ATOM 1766 C C . SER B 1 34 ? -4.113 20.312 -4.762 1 97.25 34 SER B C 1
ATOM 1768 O O . SER B 1 34 ? -4.199 21.453 -4.309 1 97.25 34 SER B O 1
ATOM 1770 N N . GLU B 1 35 ? -4.098 20.047 -6.066 1 95.62 35 GLU B N 1
ATOM 1771 C CA . GLU B 1 35 ? -4.297 21.078 -7.094 1 95.62 35 GLU B CA 1
ATOM 1772 C C . GLU B 1 35 ? -5.285 20.594 -8.156 1 95.62 35 GLU B C 1
ATOM 1774 O O . GLU B 1 35 ? -5.734 19.453 -8.125 1 95.62 35 GLU B O 1
ATOM 1779 N N . GLN B 1 36 ? -5.691 21.547 -8.977 1 95.38 36 GLN B N 1
ATOM 1780 C CA . GLN B 1 36 ? -6.664 21.203 -10.008 1 95.38 36 GLN B CA 1
ATOM 1781 C C . GLN B 1 36 ? -6.027 20.359 -11.102 1 95.38 36 GLN B C 1
ATOM 1783 O O . GLN B 1 36 ? -5.742 20.859 -12.195 1 95.38 36 GLN B O 1
ATOM 1788 N N . LYS B 1 37 ? -5.809 19.125 -10.766 1 94.75 37 LYS B N 1
ATOM 1789 C CA . LYS B 1 37 ? -5.254 18.125 -11.664 1 94.75 37 LYS B CA 1
ATOM 1790 C C . LYS B 1 37 ? -6.129 16.875 -11.703 1 94.75 37 LYS B C 1
ATOM 1792 O O . LYS B 1 37 ? -6.738 16.5 -10.695 1 94.75 37 LYS B O 1
ATOM 1797 N N . LYS B 1 38 ? -6.109 16.281 -12.859 1 95.19 38 LYS B N 1
ATOM 1798 C CA . LYS B 1 38 ? -6.887 15.047 -13.016 1 95.19 38 LYS B CA 1
ATOM 1799 C C . LYS B 1 38 ? -5.992 13.812 -12.938 1 95.19 38 LYS B C 1
ATOM 1801 O O . LYS B 1 38 ? -6.484 12.688 -12.883 1 95.19 38 LYS B O 1
ATOM 1806 N N . GLU B 1 39 ? -4.688 14.023 -13 1 97.12 39 GLU B N 1
ATOM 1807 C CA . GLU B 1 39 ? -3.701 12.953 -12.859 1 97.12 39 GLU B CA 1
ATOM 1808 C C . GLU B 1 39 ? -2.553 13.383 -11.953 1 97.12 39 GLU B C 1
ATOM 1810 O O . GLU B 1 39 ? -2.111 14.531 -12 1 97.12 39 GLU B O 1
ATOM 1815 N N . VAL B 1 40 ? -2.203 12.539 -11.07 1 97.44 40 VAL B N 1
ATOM 1816 C CA . VAL B 1 40 ? -1.045 12.758 -10.211 1 97.44 40 VAL B CA 1
ATOM 1817 C C . VAL B 1 40 ? -0.135 11.531 -10.25 1 97.44 40 VAL B C 1
ATOM 1819 O O . VAL B 1 40 ? -0.612 10.398 -10.359 1 97.44 40 VAL B O 1
ATOM 1822 N N . THR B 1 41 ? 1.178 11.781 -10.195 1 97.12 41 THR B N 1
ATOM 1823 C CA . THR B 1 41 ? 2.154 10.695 -10.273 1 97.12 41 THR B CA 1
ATOM 1824 C C . THR B 1 41 ? 2.869 10.516 -8.938 1 97.12 41 THR B C 1
ATOM 1826 O O . THR B 1 41 ? 3.324 11.492 -8.336 1 97.12 41 THR B O 1
ATOM 1829 N N . THR B 1 42 ? 2.98 9.227 -8.5 1 96.81 42 THR B N 1
ATOM 1830 C CA . THR B 1 42 ? 3.574 8.906 -7.211 1 96.81 42 THR B CA 1
ATOM 1831 C C . THR B 1 42 ? 5.094 9.047 -7.258 1 96.81 42 THR B C 1
ATOM 1833 O O . THR B 1 42 ? 5.66 9.312 -8.32 1 96.81 42 THR B O 1
ATOM 1836 N N . SER B 1 43 ? 5.746 8.914 -6.145 1 95.38 43 SER B N 1
ATOM 1837 C CA . SER B 1 43 ? 7.191 9.047 -5.996 1 95.38 43 SER B CA 1
ATOM 1838 C C . SER B 1 43 ? 7.934 8.031 -6.863 1 95.38 43 SER B C 1
ATOM 1840 O O . SER B 1 43 ? 9.016 8.32 -7.379 1 95.38 43 SER B O 1
ATOM 1842 N N . PHE B 1 44 ? 7.281 6.824 -7.086 1 96 44 PHE B N 1
ATOM 1843 C CA . PHE B 1 44 ? 7.969 5.789 -7.855 1 96 44 PHE B CA 1
ATOM 1844 C C . PHE B 1 44 ? 7.344 5.641 -9.234 1 96 44 PHE B C 1
ATOM 1846 O O . PHE B 1 44 ? 7.496 4.605 -9.883 1 96 44 PHE B O 1
ATOM 1853 N N . GLY B 1 45 ? 6.535 6.621 -9.641 1 95.31 45 GLY B N 1
ATOM 1854 C CA . GLY B 1 45 ? 6.215 6.773 -11.055 1 95.31 45 GLY B CA 1
ATOM 1855 C C . GLY B 1 45 ? 4.867 6.184 -11.422 1 95.31 45 GLY B C 1
ATOM 1856 O O . GLY B 1 45 ? 4.566 5.996 -12.602 1 95.31 45 GLY B O 1
ATOM 1857 N N . VAL B 1 46 ? 4.012 5.863 -10.492 1 96.69 46 VAL B N 1
ATOM 1858 C CA . VAL B 1 46 ? 2.67 5.375 -10.781 1 96.69 46 VAL B CA 1
ATOM 1859 C C . VAL B 1 46 ? 1.717 6.555 -10.961 1 96.69 46 VAL B C 1
ATOM 1861 O O . VAL B 1 46 ? 1.59 7.398 -10.07 1 96.69 46 VAL B O 1
ATOM 1864 N N . THR B 1 47 ? 1.096 6.605 -12.102 1 97.88 47 THR B N 1
ATOM 1865 C CA . THR B 1 47 ? 0.135 7.672 -12.359 1 97.88 47 THR B CA 1
ATOM 1866 C C . THR B 1 47 ? -1.282 7.215 -12.031 1 97.88 47 THR B C 1
ATOM 1868 O O . THR B 1 47 ? -1.73 6.172 -12.5 1 97.88 47 THR B O 1
ATOM 1871 N N . VAL B 1 48 ? -1.966 8.031 -11.234 1 97.25 48 VAL B N 1
ATOM 1872 C CA . VAL B 1 48 ? -3.334 7.723 -10.828 1 97.25 48 VAL B CA 1
ATOM 1873 C C . VAL B 1 48 ? -4.277 8.812 -11.328 1 97.25 48 VAL B C 1
ATOM 1875 O O . VAL B 1 48 ? -3.889 9.977 -11.438 1 97.25 48 VAL B O 1
ATOM 1878 N N . LYS B 1 49 ? -5.473 8.406 -11.586 1 96.88 49 LYS B N 1
ATOM 1879 C CA . LYS B 1 49 ? -6.504 9.367 -11.977 1 96.88 49 LYS B CA 1
ATOM 1880 C C . LYS B 1 49 ? -7.324 9.812 -10.773 1 96.88 49 LYS B C 1
ATOM 1882 O O . LYS B 1 49 ? -7.648 9 -9.898 1 96.88 49 LYS B O 1
ATOM 1887 N N . LEU B 1 50 ? -7.574 11.086 -10.758 1 95.94 50 LEU B N 1
ATOM 1888 C CA . LEU B 1 50 ? -8.383 11.672 -9.695 1 95.94 50 LEU B CA 1
ATOM 1889 C C . LEU B 1 50 ? -9.555 12.453 -10.273 1 95.94 50 LEU B C 1
ATOM 1891 O O . LEU B 1 50 ? -9.438 13.047 -11.352 1 95.94 50 LEU B O 1
ATOM 1895 N N . HIS B 1 51 ? -10.695 12.461 -9.586 1 92.38 51 HIS B N 1
ATOM 1896 C CA . HIS B 1 51 ? -11.891 13.094 -10.125 1 92.38 51 HIS B CA 1
ATOM 1897 C C . HIS B 1 51 ? -12.141 14.453 -9.484 1 92.38 51 HIS B C 1
ATOM 1899 O O . HIS B 1 51 ? -13.016 15.203 -9.922 1 92.38 51 HIS B O 1
ATOM 1905 N N . ASP B 1 52 ? -11.469 14.727 -8.406 1 96.94 52 ASP B N 1
ATOM 1906 C CA . ASP B 1 52 ? -11.695 15.969 -7.676 1 96.94 52 ASP B CA 1
ATOM 1907 C C . ASP B 1 52 ? -10.383 16.516 -7.121 1 96.94 52 ASP B C 1
ATOM 1909 O O . ASP B 1 52 ? -9.336 15.875 -7.223 1 96.94 52 ASP B O 1
ATOM 1913 N N . PHE B 1 53 ? -10.453 17.781 -6.707 1 97.94 53 PHE B N 1
ATOM 1914 C CA . PHE B 1 53 ? -9.32 18.438 -6.07 1 97.94 53 PHE B CA 1
ATOM 1915 C C . PHE B 1 53 ? -9.75 19.156 -4.797 1 97.94 53 PHE B C 1
ATOM 1917 O O . PHE B 1 53 ? -10.922 19.484 -4.629 1 97.94 53 PHE B O 1
ATOM 1924 N N . LEU B 1 54 ? -8.82 19.344 -3.881 1 98.19 54 LEU B N 1
ATOM 1925 C CA . LEU B 1 54 ? -9.086 19.844 -2.537 1 98.19 54 LEU B CA 1
ATOM 1926 C C . LEU B 1 54 ? -9.438 21.328 -2.572 1 98.19 54 LEU B C 1
ATOM 1928 O O . LEU B 1 54 ? -8.727 22.125 -3.199 1 98.19 54 LEU B O 1
ATOM 1932 N N . ARG B 1 55 ? -10.508 21.672 -2.01 1 98 55 ARG B N 1
ATOM 1933 C CA . ARG B 1 55 ? -10.945 23.047 -1.802 1 98 55 ARG B CA 1
ATOM 1934 C C . ARG B 1 55 ? -11.852 23.156 -0.578 1 98 55 ARG B C 1
ATOM 1936 O O . ARG B 1 55 ? -12.312 22.141 -0.049 1 98 55 ARG B O 1
ATOM 1943 N N . MET B 1 56 ? -12.156 24.375 -0.164 1 98.06 56 MET B N 1
ATOM 1944 C CA . MET B 1 56 ? -12.93 24.562 1.057 1 98.06 56 MET B CA 1
ATOM 1945 C C . MET B 1 56 ? -14.344 24.031 0.896 1 98.06 56 MET B C 1
ATOM 1947 O O . MET B 1 56 ? -14.938 23.531 1.855 1 98.06 56 MET B O 1
ATOM 1951 N N . GLU B 1 57 ? -14.875 23.984 -0.335 1 97.88 57 GLU B N 1
ATOM 1952 C CA . GLU B 1 57 ? -16.234 23.562 -0.606 1 97.88 57 GLU B CA 1
ATOM 1953 C C . GLU B 1 57 ? -16.391 22.047 -0.407 1 97.88 57 GLU B C 1
ATOM 1955 O O . GLU B 1 57 ? -17.516 21.547 -0.248 1 97.88 57 GLU B O 1
ATOM 1960 N N . ASN B 1 58 ? -15.297 21.312 -0.456 1 98.06 58 ASN B N 1
ATOM 1961 C CA . ASN B 1 58 ? -15.383 19.875 -0.216 1 98.06 58 ASN B CA 1
ATOM 1962 C C . ASN B 1 58 ? -14.539 19.453 0.99 1 98.06 58 ASN B C 1
ATOM 1964 O O . ASN B 1 58 ? -14.039 18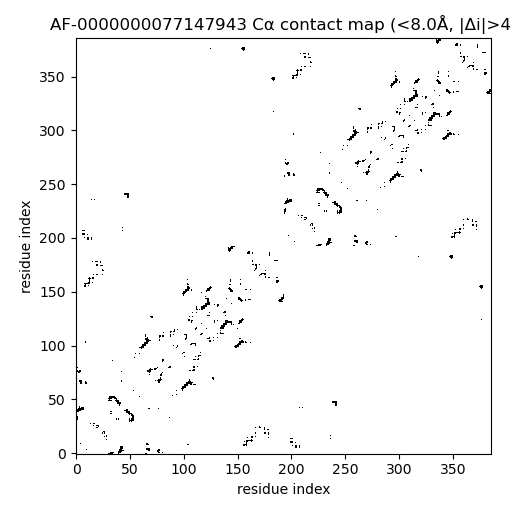.328 1.048 1 98.06 58 ASN B O 1
ATOM 1968 N N . ARG B 1 59 ? -14.461 20.359 1.969 1 97.94 59 ARG B N 1
ATOM 1969 C CA . ARG B 1 59 ? -13.703 20.125 3.193 1 97.94 59 ARG B CA 1
ATOM 1970 C C . ARG B 1 59 ? -14.156 18.859 3.904 1 97.94 59 ARG B C 1
ATOM 1972 O O . ARG B 1 59 ? -15.344 18.703 4.191 1 97.94 59 ARG B O 1
ATOM 1979 N N . PRO B 1 60 ? -13.18 17.953 4.176 1 98.56 60 PRO B N 1
ATOM 1980 C CA . PRO B 1 60 ? -13.562 16.719 4.871 1 98.56 60 PRO B CA 1
ATOM 1981 C C . PRO B 1 60 ? -13.609 16.891 6.387 1 98.56 60 PRO B C 1
ATOM 1983 O O . PRO B 1 60 ? -13.125 17.891 6.918 1 98.56 60 PRO B O 1
ATOM 1986 N N . ASP B 1 61 ? -14.281 15.891 7.012 1 98.75 61 ASP B N 1
ATOM 1987 C CA . ASP B 1 61 ? -14.195 15.836 8.469 1 98.75 61 ASP B CA 1
ATOM 1988 C C . ASP B 1 61 ? -12.781 15.484 8.922 1 98.75 61 ASP B C 1
ATOM 1990 O O . ASP B 1 61 ? -12.336 15.93 9.984 1 98.75 61 ASP B O 1
ATOM 1994 N N . LEU B 1 62 ? -12.086 14.672 8.125 1 98.94 62 LEU B N 1
ATOM 1995 C CA . LEU B 1 62 ? -10.727 14.227 8.406 1 98.94 62 LEU B CA 1
ATOM 1996 C C . LEU B 1 62 ? -9.883 14.211 7.137 1 98.94 62 LEU B C 1
ATOM 1998 O O . LEU B 1 62 ? -10.281 13.609 6.133 1 98.94 62 LEU B O 1
ATOM 2002 N N . LEU B 1 63 ? -8.797 14.93 7.117 1 98.88 63 LEU B N 1
ATOM 2003 C CA . LEU B 1 63 ? -7.863 14.992 5.996 1 98.88 63 LEU B CA 1
ATOM 2004 C C . LEU B 1 63 ? -6.582 14.227 6.316 1 98.88 63 LEU B C 1
ATOM 2006 O O . LEU B 1 63 ? -5.875 14.562 7.27 1 98.88 63 LEU B O 1
ATOM 2010 N N . ILE B 1 64 ? -6.289 13.172 5.59 1 98.94 64 ILE B N 1
ATOM 2011 C CA . ILE B 1 64 ? -5.027 12.453 5.703 1 98.94 64 ILE B CA 1
ATOM 2012 C C . ILE B 1 64 ? -4.051 12.945 4.637 1 98.94 64 ILE B C 1
ATOM 2014 O O . ILE B 1 64 ? -4.332 12.852 3.441 1 98.94 64 ILE B O 1
ATOM 2018 N N . VAL B 1 65 ? -2.943 13.453 5.059 1 98.75 65 VAL B N 1
ATOM 2019 C CA . VAL B 1 65 ? -1.918 13.984 4.168 1 98.75 65 VAL B CA 1
ATOM 2020 C C . VAL B 1 65 ? -0.765 12.992 4.051 1 98.75 65 VAL B C 1
ATOM 2022 O O . VAL B 1 65 ? -0.057 12.734 5.027 1 98.75 65 VAL B O 1
ATOM 2025 N N . PRO B 1 66 ? -0.566 12.43 2.873 1 98 66 PRO B N 1
ATOM 2026 C CA . PRO B 1 66 ? 0.525 11.469 2.707 1 98 66 PRO B CA 1
ATOM 2027 C C . PRO B 1 66 ? 1.891 12.141 2.584 1 98 66 PRO B C 1
ATOM 2029 O O . PRO B 1 66 ? 1.976 13.312 2.209 1 98 66 PRO B O 1
ATOM 2032 N N . GLY B 1 67 ? 2.938 11.422 2.918 1 96.44 67 GLY B N 1
ATOM 2033 C CA . GLY B 1 67 ? 4.293 11.883 2.668 1 96.44 67 GLY B CA 1
ATOM 2034 C C . GLY B 1 67 ? 4.801 11.516 1.285 1 96.44 67 GLY B C 1
ATOM 2035 O O . GLY B 1 67 ? 4.012 11.273 0.372 1 96.44 67 GLY B O 1
ATOM 2036 N N . GLY B 1 68 ? 6.102 11.719 1.104 1 93.19 68 GLY B N 1
ATOM 2037 C CA . GLY B 1 68 ? 6.832 11.398 -0.114 1 93.19 68 GLY B CA 1
ATOM 2038 C C . GLY B 1 68 ? 7.785 12.492 -0.542 1 93.19 68 GLY B C 1
ATOM 2039 O O . GLY B 1 68 ? 7.371 13.641 -0.756 1 93.19 68 GLY B O 1
ATOM 2040 N N . GLY B 1 69 ? 9.086 12.125 -0.591 1 90.12 69 GLY B N 1
ATOM 2041 C CA . GLY B 1 69 ? 10.062 13.016 -1.196 1 90.12 69 GLY B CA 1
ATOM 2042 C C . GLY B 1 69 ? 10.492 14.141 -0.275 1 90.12 69 GLY B C 1
ATOM 2043 O O . GLY B 1 69 ? 10.617 15.289 -0.707 1 90.12 69 GLY B O 1
ATOM 2044 N N . TRP B 1 70 ? 10.711 13.906 1.028 1 90.5 70 TRP B N 1
ATOM 2045 C CA . TRP B 1 70 ? 11.148 14.984 1.904 1 90.5 70 TRP B CA 1
ATOM 2046 C C . TRP B 1 70 ? 12.664 15.078 1.943 1 90.5 70 TRP B C 1
ATOM 2048 O O . TRP B 1 70 ? 13.234 16.156 1.815 1 90.5 70 TRP B O 1
ATOM 2058 N N . ASN B 1 71 ? 13.25 13.93 1.96 1 82.81 71 ASN B N 1
ATOM 2059 C CA . ASN B 1 71 ? 14.695 13.938 2.15 1 82.81 71 ASN B CA 1
ATOM 2060 C C . ASN B 1 71 ? 15.438 14.047 0.82 1 82.81 71 ASN B C 1
ATOM 2062 O O . ASN B 1 71 ? 16.625 14.367 0.79 1 82.81 71 ASN B O 1
ATOM 2066 N N . HIS B 1 72 ? 14.875 13.703 -0.301 1 71.44 72 HIS B N 1
ATOM 2067 C CA . HIS B 1 72 ? 15.578 13.75 -1.576 1 71.44 72 HIS B CA 1
ATOM 2068 C C . HIS B 1 72 ? 15.266 15.031 -2.334 1 71.44 72 HIS B C 1
ATOM 2070 O O . HIS B 1 72 ? 15.867 15.312 -3.373 1 71.44 72 HIS B O 1
ATOM 2076 N N . LYS B 1 73 ? 15.195 16.094 -1.729 1 67.38 73 LYS B N 1
ATOM 2077 C CA . LYS B 1 73 ? 14.875 17.375 -2.346 1 67.38 73 LYS B CA 1
ATOM 2078 C C . LYS B 1 73 ? 14.508 17.203 -3.818 1 67.38 73 LYS B C 1
ATOM 2080 O O . LYS B 1 73 ? 15.117 17.812 -4.691 1 67.38 73 LYS B O 1
ATOM 2085 N N . ALA B 1 74 ? 13.609 16.375 -4.141 1 75.5 74 ALA B N 1
ATOM 2086 C CA . ALA B 1 74 ? 13.148 16.047 -5.488 1 75.5 74 ALA B CA 1
ATOM 2087 C C . ALA B 1 74 ? 12.344 17.203 -6.078 1 75.5 74 ALA B C 1
ATOM 2089 O O . ALA B 1 74 ? 12.023 18.172 -5.379 1 75.5 74 ALA B O 1
ATOM 2090 N N . GLU B 1 75 ? 12.148 17.234 -7.422 1 87.69 75 GLU B N 1
ATOM 2091 C CA . GLU B 1 75 ? 11.367 18.234 -8.133 1 87.69 75 GLU B CA 1
ATOM 2092 C C . GLU B 1 75 ? 9.914 18.234 -7.68 1 87.69 75 GLU B C 1
ATOM 2094 O O . GLU B 1 75 ? 9.203 19.234 -7.832 1 87.69 75 GLU B O 1
ATOM 2099 N N . HIS B 1 76 ? 9.57 17.188 -7.113 1 93.06 76 HIS B N 1
ATOM 2100 C CA . HIS B 1 76 ? 8.219 17 -6.594 1 93.06 76 HIS B CA 1
ATOM 2101 C C . HIS B 1 76 ? 8.234 16.328 -5.23 1 93.06 76 HIS B C 1
ATOM 2103 O O . HIS B 1 76 ? 9.289 15.852 -4.781 1 93.06 76 HIS B O 1
ATOM 2109 N N . GLY B 1 77 ? 7.102 16.344 -4.539 1 96 77 GLY B N 1
ATOM 2110 C CA . GLY B 1 77 ? 7.016 15.688 -3.246 1 96 77 GLY B CA 1
ATOM 2111 C C . GLY B 1 77 ? 6.609 16.625 -2.125 1 96 77 GLY B C 1
ATOM 2112 O O . GLY B 1 77 ? 6.258 17.781 -2.373 1 96 77 GLY B O 1
ATOM 2113 N N . ALA B 1 78 ? 6.672 16.109 -0.941 1 96.56 78 ALA B N 1
ATOM 2114 C CA . ALA B 1 78 ? 6.184 16.812 0.238 1 96.56 78 ALA B CA 1
ATOM 2115 C C . ALA B 1 78 ? 7.004 18.078 0.501 1 96.56 78 ALA B C 1
ATOM 2117 O O . ALA B 1 78 ? 6.453 19.125 0.839 1 96.56 78 ALA B O 1
ATOM 2118 N N . ARG B 1 79 ? 8.312 17.938 0.325 1 96.38 79 ARG B N 1
ATOM 2119 C CA . ARG B 1 79 ? 9.148 19.109 0.588 1 96.38 79 ARG B CA 1
ATOM 2120 C C . ARG B 1 79 ? 8.844 20.234 -0.392 1 96.38 79 ARG B C 1
ATOM 2122 O O . ARG B 1 79 ? 8.758 21.391 0.003 1 96.38 79 ARG B O 1
ATOM 2129 N N . LYS B 1 80 ? 8.742 19.859 -1.615 1 96.12 80 LYS B N 1
ATOM 2130 C CA . LYS B 1 80 ? 8.398 20.859 -2.627 1 96.12 80 LYS B CA 1
ATOM 2131 C C . LYS B 1 80 ? 7.055 21.5 -2.322 1 96.12 80 LYS B C 1
ATOM 2133 O O . LYS B 1 80 ? 6.898 22.719 -2.484 1 96.12 80 LYS B O 1
ATOM 2138 N N . GLN B 1 81 ? 6.066 20.75 -1.899 1 96.94 81 GLN B N 1
ATOM 2139 C CA . GLN B 1 81 ? 4.766 21.297 -1.522 1 96.94 81 GLN B CA 1
ATOM 2140 C C . GLN B 1 81 ? 4.891 22.281 -0.361 1 96.94 81 GLN B C 1
ATOM 2142 O O . GLN B 1 81 ? 4.211 23.297 -0.334 1 96.94 81 GLN B O 1
ATOM 2147 N N . ALA B 1 82 ? 5.711 21.969 0.583 1 96.62 82 ALA B N 1
ATOM 2148 C CA . ALA B 1 82 ? 5.945 22.859 1.712 1 96.62 82 ALA B CA 1
ATOM 2149 C C . ALA B 1 82 ? 6.559 24.188 1.246 1 96.62 82 ALA B C 1
ATOM 2151 O O . ALA B 1 82 ? 6.172 25.25 1.72 1 96.62 82 ALA B O 1
ATOM 2152 N N . GLU B 1 83 ? 7.484 24.062 0.319 1 96 83 GLU B N 1
ATOM 2153 C CA . GLU B 1 83 ? 8.148 25.25 -0.219 1 96 83 GLU B CA 1
ATOM 2154 C C . GLU B 1 83 ? 7.172 26.141 -0.979 1 96 83 GLU B C 1
ATOM 2156 O O . GLU B 1 83 ? 7.227 27.359 -0.873 1 96 83 GLU B O 1
ATOM 2161 N N . LEU B 1 84 ? 6.309 25.5 -1.734 1 95.94 84 LEU B N 1
ATOM 2162 C CA . LEU B 1 84 ? 5.32 26.234 -2.514 1 95.94 84 LEU B CA 1
ATOM 2163 C C . LEU B 1 84 ? 4.309 26.922 -1.601 1 95.94 84 LEU B C 1
ATOM 2165 O O . LEU B 1 84 ? 3.852 28.031 -1.894 1 95.94 84 LEU B O 1
ATOM 2169 N N . GLY B 1 85 ? 3.865 26.266 -0.605 1 97.81 85 GLY B N 1
ATOM 2170 C CA . GLY B 1 85 ? 3.078 26.875 0.452 1 97.81 85 GLY B CA 1
ATOM 2171 C C . GLY B 1 85 ? 1.584 26.812 0.202 1 97.81 85 GLY B C 1
ATOM 2172 O O . GLY B 1 85 ? 0.787 26.953 1.132 1 97.81 85 GLY B O 1
ATOM 2173 N N . THR B 1 86 ? 1.176 26.516 -1.009 1 98.06 86 THR B N 1
ATOM 2174 C CA . THR B 1 86 ? -0.244 26.516 -1.344 1 98.06 86 THR B CA 1
ATOM 2175 C C . THR B 1 86 ? -0.979 25.422 -0.576 1 98.06 86 THR B C 1
ATOM 2177 O O . THR B 1 86 ? -2.023 25.672 0.03 1 98.06 86 THR B O 1
ATOM 2180 N N . LEU B 1 87 ? -0.452 24.234 -0.573 1 98.19 87 LEU B N 1
ATOM 2181 C CA . LEU B 1 87 ? -1.084 23.125 0.119 1 98.19 87 LEU B CA 1
ATOM 2182 C C . LEU B 1 87 ? -1.08 23.344 1.627 1 98.19 87 LEU B C 1
ATOM 2184 O O . LEU B 1 87 ? -2.084 23.094 2.299 1 98.19 87 LEU B O 1
ATOM 2188 N N . THR B 1 88 ? 0.031 23.797 2.195 1 98.62 88 THR B N 1
ATOM 2189 C CA . THR B 1 88 ? 0.122 23.984 3.639 1 98.62 88 THR B CA 1
ATOM 2190 C C . THR B 1 88 ? -0.849 25.062 4.105 1 98.62 88 THR B C 1
ATOM 2192 O O . THR B 1 88 ? -1.426 24.969 5.191 1 98.62 88 THR B O 1
ATOM 2195 N N . LYS B 1 89 ? -1.059 26.094 3.297 1 98.56 89 LYS B N 1
ATOM 2196 C CA . LYS B 1 89 ? -2.068 27.094 3.611 1 98.56 89 LYS B CA 1
ATOM 2197 C C . LYS B 1 89 ? -3.467 26.484 3.635 1 98.56 89 LYS B C 1
ATOM 2199 O O . LYS B 1 89 ? -4.258 26.766 4.535 1 98.56 89 LYS B O 1
ATOM 2204 N N . MET B 1 90 ? -3.74 25.688 2.643 1 98.69 90 MET B N 1
ATOM 2205 C CA . MET B 1 90 ? -5.039 25.031 2.564 1 98.69 90 MET B CA 1
ATOM 2206 C C . MET B 1 90 ? -5.266 24.141 3.779 1 98.69 90 MET B C 1
ATOM 2208 O O . MET B 1 90 ? -6.363 24.109 4.344 1 98.69 90 MET B O 1
ATOM 2212 N N . ILE B 1 91 ? -4.27 23.344 4.188 1 98.75 91 ILE B N 1
ATOM 2213 C CA . ILE B 1 91 ? -4.344 22.469 5.363 1 98.75 91 ILE B CA 1
ATOM 2214 C C . ILE B 1 91 ? -4.68 23.312 6.598 1 98.75 91 ILE B C 1
ATOM 2216 O O . ILE B 1 91 ? -5.562 22.953 7.375 1 98.75 91 ILE B O 1
ATOM 2220 N N . SER B 1 92 ? -3.998 24.438 6.766 1 98.75 92 SER B N 1
ATOM 2221 C CA . SER B 1 92 ? -4.23 25.328 7.902 1 98.75 92 SER B CA 1
ATOM 2222 C C . SER B 1 92 ? -5.66 25.859 7.906 1 98.75 92 SER B C 1
ATOM 2224 O O . SER B 1 92 ? -6.312 25.891 8.953 1 98.75 92 SER B O 1
ATOM 2226 N N . GLU B 1 93 ? -6.098 26.25 6.75 1 98.75 93 GLU B N 1
ATOM 2227 C CA . GLU B 1 93 ? -7.453 26.766 6.625 1 98.75 93 GLU B CA 1
ATOM 2228 C C . GLU B 1 93 ? -8.492 25.719 6.988 1 98.75 93 GLU B C 1
ATOM 2230 O O . GLU B 1 93 ? -9.453 26 7.711 1 98.75 93 GLU B O 1
ATOM 2235 N N . MET B 1 94 ? -8.328 24.531 6.535 1 98.75 94 MET B N 1
ATOM 2236 C CA . MET B 1 94 ? -9.266 23.438 6.824 1 98.75 94 MET B CA 1
ATOM 2237 C C . MET B 1 94 ? -9.234 23.078 8.305 1 98.75 94 MET B C 1
ATOM 2239 O O . MET B 1 94 ? -10.273 22.844 8.914 1 98.75 94 MET B O 1
ATOM 2243 N N . TYR B 1 95 ? -8 23.062 8.75 1 98.81 95 TYR B N 1
ATOM 2244 C CA . TYR B 1 95 ? -7.832 22.797 10.18 1 98.81 95 TYR B CA 1
ATOM 2245 C C . TYR B 1 95 ? -8.57 23.828 11.016 1 98.81 95 TYR B C 1
ATOM 2247 O O . TYR B 1 95 ? -9.312 23.484 11.938 1 98.81 95 TYR B O 1
ATOM 2255 N N . ASN B 1 96 ? -8.43 25.047 10.734 1 98.62 96 ASN B N 1
ATOM 2256 C CA . ASN B 1 96 ? -9.062 26.141 11.469 1 98.62 96 ASN B CA 1
ATOM 2257 C C . ASN B 1 96 ? -10.578 26.094 11.336 1 98.62 96 ASN B C 1
ATOM 2259 O O . ASN B 1 96 ? -11.297 26.609 12.195 1 98.62 96 ASN B O 1
ATOM 2263 N N . ALA B 1 97 ? -11.023 25.469 10.266 1 98.69 97 ALA B N 1
ATOM 2264 C CA . ALA B 1 97 ? -12.461 25.359 10.031 1 98.69 97 ALA B CA 1
ATOM 2265 C C . ALA B 1 97 ? -13.023 24.094 10.688 1 98.69 97 ALA B C 1
ATOM 2267 O O . ALA B 1 97 ? -14.211 23.797 10.547 1 98.69 97 ALA B O 1
ATOM 2268 N N . GLY B 1 98 ? -12.203 23.25 11.32 1 98.62 98 GLY B N 1
ATOM 2269 C CA . GLY B 1 98 ? -12.711 22.156 12.133 1 98.62 98 GLY B CA 1
ATOM 2270 C C . GLY B 1 98 ? -12.32 20.797 11.602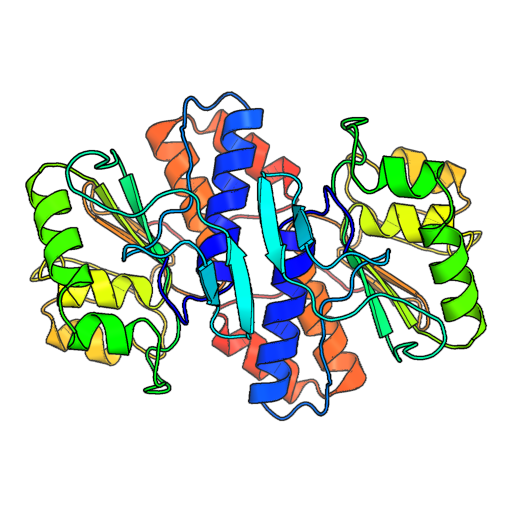 1 98.62 98 GLY B C 1
ATOM 2271 O O . GLY B 1 98 ? -12.656 19.766 12.195 1 98.62 98 GLY B O 1
ATOM 2272 N N . THR B 1 99 ? -11.594 20.734 10.5 1 98.81 99 THR B N 1
ATOM 2273 C CA . THR B 1 99 ? -11.117 19.469 9.953 1 98.81 99 THR B CA 1
ATOM 2274 C C . THR B 1 99 ? -10.062 18.844 10.867 1 98.81 99 THR B C 1
ATOM 2276 O O . THR B 1 99 ? -9.125 19.516 11.289 1 98.81 99 THR B O 1
ATOM 2279 N N . ILE B 1 100 ? -10.242 17.578 11.25 1 98.94 100 ILE B N 1
ATOM 2280 C CA . ILE B 1 100 ? -9.148 16.812 11.844 1 98.94 100 ILE B CA 1
ATOM 2281 C C . ILE B 1 100 ? -8.094 16.516 10.781 1 98.94 100 ILE B C 1
ATOM 2283 O O . ILE B 1 100 ? -8.43 16.125 9.656 1 98.94 100 ILE B O 1
ATOM 2287 N N . VAL B 1 101 ? -6.844 16.75 11.133 1 98.88 101 VAL B N 1
ATOM 2288 C CA . VAL B 1 101 ? -5.793 16.547 10.141 1 98.88 101 VAL B CA 1
ATOM 2289 C C . VAL B 1 101 ? -4.844 15.453 10.625 1 98.88 101 VAL B C 1
ATOM 2291 O O . VAL B 1 101 ? -4.527 15.375 11.812 1 98.88 101 VAL B O 1
ATOM 2294 N N . ALA B 1 102 ? -4.484 14.586 9.711 1 98.88 102 ALA B N 1
ATOM 2295 C CA . ALA B 1 102 ? -3.539 13.508 9.977 1 98.88 102 ALA B CA 1
ATOM 2296 C C . ALA B 1 102 ? -2.412 13.5 8.945 1 98.88 102 ALA B C 1
ATOM 2298 O O . ALA B 1 102 ? -2.641 13.766 7.766 1 98.88 102 ALA B O 1
ATOM 2299 N N . GLY B 1 103 ? -1.221 13.289 9.375 1 98.5 103 GLY B N 1
ATOM 2300 C CA . GLY B 1 103 ? -0.069 13.141 8.5 1 98.5 103 GLY B CA 1
ATOM 2301 C C . GLY B 1 103 ? 0.578 11.766 8.594 1 98.5 103 GLY B C 1
ATOM 2302 O O . GLY B 1 103 ? 0.816 11.266 9.695 1 98.5 103 GLY B O 1
ATOM 2303 N N . VAL B 1 104 ? 0.83 11.141 7.457 1 98.12 104 VAL B N 1
ATOM 2304 C CA . VAL B 1 104 ? 1.5 9.844 7.398 1 98.12 104 VAL B CA 1
ATOM 2305 C C . VAL B 1 104 ? 2.934 10.031 6.906 1 98.12 104 VAL B C 1
ATOM 2307 O O . VAL B 1 104 ? 3.164 10.625 5.855 1 98.12 104 VAL B O 1
ATOM 2310 N N . CYS B 1 105 ? 3.914 9.406 7.656 1 97.25 105 CYS B N 1
ATOM 2311 C CA . CYS B 1 105 ? 5.316 9.602 7.312 1 97.25 105 CYS B CA 1
ATOM 2312 C C . CYS B 1 105 ? 5.637 11.078 7.109 1 97.25 105 CYS B C 1
ATOM 2314 O O . CYS B 1 105 ? 5.344 11.898 7.98 1 97.25 105 CYS B O 1
ATOM 2316 N N . THR B 1 106 ? 6.18 11.492 6.023 1 96.38 106 THR B N 1
ATOM 2317 C CA . THR B 1 106 ? 6.609 12.875 5.859 1 96.38 106 THR B CA 1
ATOM 2318 C C . THR B 1 106 ? 5.418 13.781 5.543 1 96.38 106 THR B C 1
ATOM 2320 O O . THR B 1 106 ? 5.57 15 5.438 1 96.38 106 THR B O 1
ATOM 2323 N N . GLY B 1 107 ? 4.223 13.18 5.469 1 97.75 107 GLY B N 1
ATOM 2324 C CA . GLY B 1 107 ? 3.025 14 5.488 1 97.75 107 GLY B CA 1
ATOM 2325 C C . GLY B 1 107 ? 2.895 14.836 6.75 1 97.75 107 GLY B C 1
ATOM 2326 O O . GLY B 1 107 ? 2.32 15.922 6.723 1 97.75 107 GLY B O 1
ATOM 2327 N N . GLY B 1 108 ? 3.441 14.344 7.824 1 97.75 108 GLY B N 1
ATOM 2328 C CA . GLY B 1 108 ? 3.508 15.109 9.062 1 97.75 108 GLY B CA 1
ATOM 2329 C C . GLY B 1 108 ? 4.316 16.391 8.93 1 97.75 108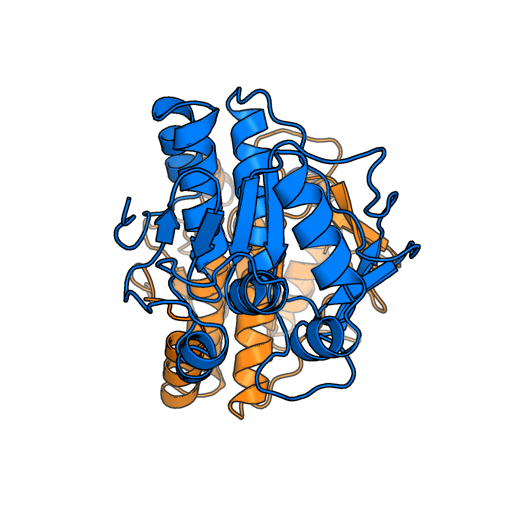 GLY B C 1
ATOM 2330 O O . GLY B 1 108 ? 4.051 17.375 9.625 1 97.75 108 GLY B O 1
ATOM 2331 N N . MET B 1 109 ? 5.277 16.391 8.047 1 97.19 109 MET B N 1
ATOM 2332 C CA . MET B 1 109 ? 6.074 17.594 7.832 1 97.19 109 MET B CA 1
ATOM 2333 C C . MET B 1 109 ? 5.246 18.688 7.164 1 97.19 109 MET B C 1
ATOM 2335 O O . MET B 1 109 ? 5.473 19.875 7.395 1 97.19 109 MET B O 1
ATOM 2339 N N . LEU B 1 110 ? 4.293 18.281 6.336 1 98.12 110 LEU B N 1
ATOM 2340 C CA . LEU B 1 110 ? 3.389 19.25 5.734 1 98.12 110 LEU B CA 1
ATOM 2341 C C . LEU B 1 110 ? 2.469 19.859 6.789 1 98.12 110 LEU B C 1
ATOM 2343 O O . LEU B 1 110 ? 2.168 21.062 6.742 1 98.12 110 LEU B O 1
ATOM 2347 N N . LEU B 1 111 ? 2.025 19.031 7.773 1 98.56 111 LEU B N 1
ATOM 2348 C CA . LEU B 1 111 ? 1.282 19.578 8.906 1 98.56 111 LEU B CA 1
ATOM 2349 C C . LEU B 1 111 ? 2.139 20.562 9.695 1 98.56 111 LEU B C 1
ATOM 2351 O O . LEU B 1 111 ? 1.664 21.625 10.078 1 98.56 111 LEU B O 1
ATOM 2355 N N . ALA B 1 112 ? 3.373 20.188 9.914 1 97.94 112 ALA B N 1
ATOM 2356 C CA . ALA B 1 112 ? 4.297 21.062 10.633 1 97.94 112 ALA B CA 1
ATOM 2357 C C . ALA B 1 112 ? 4.48 22.375 9.898 1 97.94 112 ALA B C 1
ATOM 2359 O O . ALA B 1 112 ? 4.355 23.453 10.5 1 97.94 112 ALA B O 1
ATOM 2360 N N . ALA B 1 113 ? 4.723 22.328 8.625 1 97.62 113 ALA B N 1
ATOM 2361 C CA . ALA B 1 113 ? 4.949 23.5 7.793 1 97.62 113 ALA B CA 1
ATOM 2362 C C . ALA B 1 113 ? 3.705 24.375 7.734 1 97.62 113 ALA B C 1
ATOM 2364 O O . ALA B 1 113 ? 3.793 25.578 7.438 1 97.62 113 ALA B O 1
ATOM 2365 N N . SER B 1 114 ? 2.551 23.812 8.008 1 98.38 114 SER B N 1
ATOM 2366 C CA . SER B 1 114 ? 1.295 24.562 8.031 1 98.38 114 SER B CA 1
ATOM 2367 C C . SER B 1 114 ? 1.146 25.344 9.328 1 98.38 114 SER B C 1
ATOM 2369 O O . SER B 1 114 ? 0.207 26.125 9.484 1 98.38 114 SER B O 1
ATOM 2371 N N . GLY B 1 115 ? 2.027 25.078 10.258 1 97.94 115 GLY B N 1
ATOM 2372 C CA . GLY B 1 115 ? 2.008 25.781 11.539 1 97.94 115 GLY B CA 1
ATOM 2373 C C . GLY B 1 115 ? 1.159 25.078 12.586 1 97.94 115 GLY B C 1
ATOM 2374 O O . GLY B 1 115 ? 1.157 25.484 13.75 1 97.94 115 GLY B O 1
ATOM 2375 N N . ILE B 1 116 ? 0.546 24.031 12.258 1 97.81 116 ILE B N 1
ATOM 2376 C CA . ILE B 1 116 ? -0.46 23.391 13.086 1 97.81 116 ILE B CA 1
ATOM 2377 C C . ILE B 1 116 ? 0.222 22.625 14.227 1 97.81 116 ILE B C 1
ATOM 2379 O O . ILE B 1 116 ? -0.357 22.453 15.305 1 97.81 116 ILE B O 1
ATOM 2383 N N . LEU B 1 117 ? 1.466 22.188 14.055 1 97.94 117 LEU B N 1
ATOM 2384 C CA . LEU B 1 117 ? 2.133 21.344 15.039 1 97.94 117 LEU B CA 1
ATOM 2385 C C . LEU B 1 117 ? 2.947 22.188 16.016 1 97.94 117 LEU B C 1
ATOM 2387 O O . LEU B 1 117 ? 3.611 21.656 16.906 1 97.94 117 LEU B O 1
ATOM 2391 N N . ASN B 1 118 ? 2.922 23.578 15.852 1 96.88 118 ASN B N 1
ATOM 2392 C CA . ASN B 1 118 ? 3.662 24.438 16.766 1 96.88 118 ASN B CA 1
ATOM 2393 C C . ASN B 1 118 ? 3.189 24.281 18.203 1 96.88 118 ASN B C 1
ATOM 2395 O O . ASN B 1 118 ? 2.014 24.5 18.5 1 96.88 118 ASN B O 1
ATOM 2399 N N . GLY B 1 119 ? 4.125 23.844 19.078 1 97.31 119 GLY B N 1
ATOM 2400 C CA . GLY B 1 119 ? 3.805 23.656 20.484 1 97.31 119 GLY B CA 1
ATOM 2401 C C . GLY B 1 119 ? 3.09 22.359 20.766 1 97.31 119 GLY B C 1
ATOM 2402 O O . GLY B 1 119 ? 2.598 22.141 21.875 1 97.31 119 GLY B O 1
ATOM 2403 N N . ARG B 1 120 ? 3.043 21.469 19.812 1 97.75 120 ARG B N 1
ATOM 2404 C CA . ARG B 1 120 ? 2.328 20.203 19.984 1 97.75 120 ARG B CA 1
ATOM 2405 C C . ARG B 1 120 ? 3.285 19.031 19.922 1 97.75 120 ARG B C 1
ATOM 2407 O O . ARG B 1 120 ? 4.438 19.172 19.516 1 97.75 120 ARG B O 1
ATOM 2414 N N . LYS B 1 121 ? 2.785 17.906 20.391 1 97.94 121 LYS B N 1
ATOM 2415 C CA . LYS B 1 121 ? 3.506 16.641 20.266 1 97.94 121 LYS B CA 1
ATOM 2416 C C . LYS B 1 121 ? 3.213 15.961 18.938 1 97.94 121 LYS B C 1
ATOM 2418 O O . LYS B 1 121 ? 2.1 16.062 18.406 1 97.94 121 LYS B O 1
ATOM 2423 N N . ALA B 1 122 ? 4.223 15.336 18.406 1 97.88 122 ALA B N 1
ATOM 2424 C CA . ALA B 1 122 ? 4.066 14.656 17.109 1 97.88 122 ALA B CA 1
ATOM 2425 C C . ALA B 1 122 ? 5.098 13.539 16.953 1 97.88 122 ALA B C 1
ATOM 2427 O O . ALA B 1 122 ? 6.066 13.469 17.719 1 97.88 122 ALA B O 1
ATOM 2428 N N . THR B 1 123 ? 4.871 12.625 16.078 1 97.69 123 THR B N 1
ATOM 2429 C CA . THR B 1 123 ? 5.859 11.633 15.672 1 97.69 123 THR B CA 1
ATOM 2430 C C . THR B 1 123 ? 6.246 11.836 14.203 1 97.69 123 THR B C 1
ATOM 2432 O O . THR B 1 123 ? 5.555 12.539 13.469 1 97.69 123 THR B O 1
ATOM 2435 N N . MET B 1 124 ? 7.375 11.258 13.82 1 96.56 124 MET B N 1
ATOM 2436 C CA . MET B 1 124 ? 7.906 11.5 12.484 1 96.56 124 MET B CA 1
ATOM 2437 C C . MET B 1 124 ? 8.906 10.414 12.086 1 96.56 124 MET B C 1
ATOM 2439 O O . MET B 1 124 ? 9.617 9.883 12.938 1 96.56 124 MET B O 1
ATOM 2443 N N . HIS B 1 125 ? 8.859 10.125 10.82 1 94.75 125 HIS B N 1
ATOM 2444 C CA . HIS B 1 125 ? 9.867 9.227 10.266 1 94.75 125 HIS B CA 1
ATOM 2445 C C . HIS B 1 125 ? 11.273 9.672 10.664 1 94.75 125 HIS B C 1
ATOM 2447 O O . HIS B 1 125 ? 11.57 10.867 10.688 1 94.75 125 HIS B O 1
ATOM 2453 N N . TYR B 1 126 ? 12.125 8.75 10.828 1 92.06 126 TYR B N 1
ATOM 2454 C CA . TYR B 1 126 ? 13.43 9.039 11.422 1 92.06 126 TYR B CA 1
ATOM 2455 C C . TYR B 1 126 ? 14.258 9.922 10.5 1 92.06 126 TYR B C 1
ATOM 2457 O O . TYR B 1 126 ? 15.078 10.719 10.969 1 92.06 126 TYR B O 1
ATOM 2465 N N . LEU B 1 127 ? 14 9.906 9.234 1 90.38 127 LEU B N 1
ATOM 2466 C CA . LEU B 1 127 ? 14.805 10.664 8.273 1 90.38 127 LEU B CA 1
ATOM 2467 C C . LEU B 1 127 ? 14.422 12.141 8.297 1 90.38 127 LEU B C 1
ATOM 2469 O O . LEU B 1 127 ? 15.172 12.984 7.801 1 90.38 127 LEU B O 1
ATOM 2473 N N . ALA B 1 128 ? 13.25 12.438 8.836 1 92.44 128 ALA B N 1
ATOM 2474 C CA . ALA B 1 128 ? 12.789 13.82 8.828 1 92.44 128 ALA B CA 1
ATOM 2475 C C . ALA B 1 128 ? 12.609 14.344 10.25 1 92.44 128 ALA B C 1
ATOM 2477 O O . ALA B 1 128 ? 12.289 15.516 10.453 1 92.44 128 ALA B O 1
ATOM 2478 N N . GLN B 1 129 ? 12.914 13.5 11.227 1 92.31 129 GLN B N 1
ATOM 2479 C CA . GLN B 1 129 ? 12.523 13.805 12.602 1 92.31 129 GLN B CA 1
ATOM 2480 C C . GLN B 1 129 ? 13.289 15.008 13.141 1 92.31 129 GLN B C 1
ATOM 2482 O O . GLN B 1 129 ? 12.758 15.781 13.938 1 92.31 129 GLN B O 1
ATOM 2487 N N . ASP B 1 130 ? 14.508 15.25 12.695 1 91.25 130 ASP B N 1
ATOM 2488 C CA . ASP B 1 130 ? 15.336 16.344 13.211 1 91.25 130 ASP B CA 1
ATOM 2489 C C . ASP B 1 130 ? 14.773 17.688 12.781 1 91.25 130 ASP B C 1
ATOM 2491 O O . ASP B 1 130 ? 14.984 18.703 13.461 1 91.25 130 ASP B O 1
ATOM 2495 N N . GLU B 1 131 ? 14.031 17.719 11.766 1 93.12 131 GLU B N 1
ATOM 2496 C CA . GLU B 1 131 ? 13.508 18.984 11.227 1 93.12 131 GLU B CA 1
ATOM 2497 C C . GLU B 1 131 ? 12.18 19.359 11.883 1 93.12 131 GLU B C 1
ATOM 2499 O O . GLU B 1 131 ? 11.742 20.5 11.797 1 93.12 131 GLU B O 1
ATOM 2504 N N . MET B 1 132 ? 11.555 18.438 12.586 1 91.88 132 MET B N 1
ATOM 2505 C CA . MET B 1 132 ? 10.25 18.672 13.203 1 91.88 132 MET B CA 1
ATOM 2506 C C . MET B 1 132 ? 10.344 19.781 14.25 1 91.88 132 MET B C 1
ATOM 2508 O O . MET B 1 132 ? 9.43 20.594 14.383 1 91.88 132 MET B O 1
ATOM 2512 N N . SER B 1 133 ? 11.484 19.812 14.914 1 90.81 133 SER B N 1
ATOM 2513 C CA . SER B 1 133 ? 11.672 20.781 15.984 1 90.81 133 SER B CA 1
ATOM 2514 C C . SER B 1 133 ? 11.773 22.203 15.43 1 90.81 133 SER B C 1
ATOM 2516 O O . SER B 1 133 ? 11.406 23.172 16.109 1 90.81 133 SER B O 1
ATOM 2518 N N . GLU B 1 134 ? 12.219 22.297 14.234 1 94.19 134 GLU B N 1
ATOM 2519 C CA . GLU B 1 134 ? 12.32 23.609 13.586 1 94.19 134 GLU B CA 1
ATOM 2520 C C . GLU B 1 134 ? 10.938 24.219 13.391 1 94.19 134 GLU B C 1
ATOM 2522 O O . GLU B 1 134 ? 10.805 25.453 13.281 1 94.19 134 GLU B O 1
ATOM 2527 N N . TYR B 1 135 ? 9.938 23.422 13.438 1 94.69 135 TYR B N 1
ATOM 2528 C CA . TYR B 1 135 ? 8.57 23.891 13.258 1 94.69 135 TYR B CA 1
ATOM 2529 C C . TYR B 1 135 ? 7.852 24.016 14.594 1 94.69 135 TYR B C 1
ATOM 2531 O O . TYR B 1 135 ? 6.637 24.219 14.641 1 94.69 135 TYR B O 1
ATOM 2539 N N . GLY B 1 136 ? 8.578 23.781 15.688 1 95.75 136 GLY B N 1
ATOM 2540 C CA . GLY B 1 136 ? 8.047 24 17.031 1 95.75 136 GLY B CA 1
ATOM 2541 C C . GLY B 1 136 ? 7.352 22.781 17.594 1 95.75 136 GLY B C 1
ATOM 2542 O O . GLY B 1 136 ? 6.703 22.859 18.641 1 95.75 136 GLY B O 1
ATOM 2543 N N . ALA B 1 137 ? 7.406 21.641 16.938 1 97 137 ALA B N 1
ATOM 2544 C CA . ALA B 1 137 ? 6.773 20.422 17.422 1 97 137 ALA B CA 1
ATOM 2545 C C . ALA B 1 137 ? 7.691 19.672 18.391 1 97 137 ALA B C 1
ATOM 2547 O O . ALA B 1 137 ? 8.914 19.703 18.234 1 97 137 ALA B O 1
ATOM 2548 N N . GLU B 1 138 ? 7.113 19.062 19.359 1 97.44 138 GLU B N 1
ATOM 2549 C CA . GLU B 1 138 ? 7.84 18.141 20.234 1 97.44 138 GLU B CA 1
ATOM 2550 C C . GLU B 1 138 ? 7.777 16.719 19.719 1 97.44 138 GLU B C 1
ATOM 2552 O O . GLU B 1 138 ? 6.691 16.141 19.578 1 97.44 138 GLU B O 1
ATOM 2557 N N . LEU B 1 139 ? 8.93 16.125 19.531 1 97.06 139 LEU B N 1
ATOM 2558 C CA . LEU B 1 139 ? 9.008 14.805 18.938 1 97.06 139 LEU B CA 1
ATOM 2559 C C . LEU B 1 139 ? 8.766 13.719 19.969 1 97.06 139 LEU B C 1
ATOM 2561 O O . LEU B 1 139 ? 9.414 13.711 21.031 1 97.06 139 LEU B O 1
ATOM 2565 N N . LEU B 1 140 ? 7.836 12.828 19.672 1 96.88 140 LEU B N 1
ATOM 2566 C CA . LEU B 1 140 ? 7.629 11.602 20.422 1 96.88 140 LEU B CA 1
ATOM 2567 C C . LEU B 1 140 ? 7.941 10.375 19.562 1 96.88 140 LEU B C 1
ATOM 2569 O O . LEU B 1 140 ? 7.68 10.375 18.359 1 96.88 140 LEU B O 1
ATOM 2573 N N . HIS B 1 141 ? 8.461 9.336 20.188 1 94.31 141 HIS B N 1
ATOM 2574 C CA . HIS B 1 141 ? 8.859 8.148 19.438 1 94.31 141 HIS B CA 1
ATOM 2575 C C . HIS B 1 141 ? 7.816 7.043 19.562 1 94.31 141 HIS B C 1
ATOM 2577 O O . HIS B 1 141 ? 8.117 5.961 20.078 1 94.31 141 HIS B O 1
ATOM 2583 N N . TYR B 1 142 ? 6.625 7.352 19.125 1 96.25 142 TYR B N 1
ATOM 2584 C CA . TYR B 1 142 ? 5.504 6.422 19.047 1 96.25 142 TYR B CA 1
ATOM 2585 C C . TYR B 1 142 ? 5.074 6.211 17.594 1 96.25 142 TYR B C 1
ATOM 2587 O O . TYR B 1 142 ? 5.406 7.012 16.719 1 96.25 142 TYR B O 1
ATOM 2595 N N . ARG B 1 143 ? 4.43 5.102 17.344 1 96.5 143 ARG B N 1
ATOM 2596 C CA . ARG B 1 143 ? 3.939 4.809 15.992 1 96.5 143 ARG B CA 1
ATOM 2597 C C . ARG B 1 143 ? 2.912 5.844 15.547 1 96.5 143 ARG B C 1
ATOM 2599 O O . ARG B 1 143 ? 2.922 6.281 14.398 1 96.5 143 ARG B O 1
ATOM 2606 N N . ILE B 1 144 ? 2.029 6.191 16.438 1 98.12 144 ILE B N 1
ATOM 2607 C CA . ILE B 1 144 ? 0.986 7.18 16.203 1 98.12 144 ILE B CA 1
ATOM 2608 C C . ILE B 1 144 ? 0.889 8.125 17.391 1 98.12 144 ILE B C 1
ATOM 2610 O O . ILE B 1 144 ? 0.962 7.688 18.547 1 98.12 144 ILE B O 1
ATOM 2614 N N . VAL B 1 145 ? 0.85 9.383 17.188 1 98.62 145 VAL B N 1
ATOM 2615 C CA . VAL B 1 145 ? 0.528 10.406 18.172 1 98.62 145 VAL B CA 1
ATOM 2616 C C . VAL B 1 145 ? -0.791 11.078 17.812 1 98.62 145 VAL B C 1
ATOM 2618 O O . VAL B 1 145 ? -0.91 11.68 16.734 1 98.62 145 VAL B O 1
ATOM 2621 N N . ASP B 1 146 ? -1.824 10.93 18.656 1 98.69 146 ASP B N 1
ATOM 2622 C CA . ASP B 1 146 ? -3.158 11.477 18.438 1 98.69 146 ASP B CA 1
ATOM 2623 C C . ASP B 1 146 ? -3.492 12.539 19.484 1 98.69 146 ASP B C 1
ATOM 2625 O O . ASP B 1 146 ? -3.654 12.227 20.672 1 98.69 146 ASP B O 1
ATOM 2629 N N . GLN B 1 147 ? -3.613 13.773 19.047 1 98.19 147 GLN B N 1
ATOM 2630 C CA . GLN B 1 147 ? -3.996 14.867 19.922 1 98.19 147 GLN B CA 1
ATOM 2631 C C . GLN B 1 147 ? -5.391 15.391 19.578 1 98.19 147 GLN B C 1
ATOM 2633 O O . GLN B 1 147 ? -5.609 16.594 19.531 1 98.19 147 GLN B O 1
ATOM 2638 N N . ASP B 1 148 ? -6.262 14.57 19.25 1 97.81 148 ASP B N 1
ATOM 2639 C CA . ASP B 1 148 ? -7.684 14.781 19.016 1 97.81 148 ASP B CA 1
ATOM 2640 C C . ASP B 1 148 ? -7.918 15.438 17.656 1 97.81 148 ASP B C 1
ATOM 2642 O O . ASP B 1 148 ? -8.422 14.797 16.719 1 97.81 148 ASP B O 1
ATOM 2646 N N . ASP B 1 149 ? -7.434 16.625 17.453 1 98.62 149 ASP B N 1
ATOM 2647 C CA . ASP B 1 149 ? -7.695 17.344 16.203 1 98.62 149 ASP B CA 1
ATOM 2648 C C . ASP B 1 149 ? -6.512 17.219 15.242 1 98.62 149 ASP B C 1
ATOM 2650 O O . ASP B 1 149 ? -6.609 17.594 14.07 1 98.62 149 ASP B O 1
ATOM 2654 N N . VAL B 1 150 ? -5.371 16.641 15.695 1 98.75 150 VAL B N 1
ATOM 2655 C CA . VAL B 1 150 ? -4.176 16.422 14.891 1 98.75 150 VAL B CA 1
ATOM 2656 C C . VAL B 1 150 ? -3.594 15.039 15.188 1 98.75 150 VAL B C 1
ATOM 2658 O O . VAL B 1 150 ? -3.387 14.68 16.344 1 98.75 150 VAL B O 1
ATOM 2661 N N . ILE B 1 151 ? -3.371 14.266 14.141 1 98.81 151 ILE B N 1
ATOM 2662 C CA . ILE B 1 151 ? -2.809 12.922 14.266 1 98.81 151 ILE B CA 1
ATOM 2663 C C . ILE B 1 151 ? -1.567 12.797 13.391 1 98.81 151 ILE B C 1
ATOM 2665 O O . ILE B 1 151 ? -1.572 13.227 12.234 1 98.81 151 ILE B O 1
ATOM 2669 N N . THR B 1 152 ? -0.471 12.281 13.922 1 98.5 152 THR B N 1
ATOM 2670 C CA . THR B 1 152 ? 0.718 11.977 13.133 1 98.5 152 THR B CA 1
ATOM 2671 C C . THR B 1 152 ? 1.076 10.5 13.242 1 98.5 152 THR B C 1
ATOM 2673 O O . THR B 1 152 ? 0.938 9.898 14.312 1 98.5 152 THR B O 1
ATOM 2676 N N . ALA B 1 153 ? 1.422 9.906 12.148 1 98 153 ALA B N 1
ATOM 2677 C CA . ALA B 1 153 ? 1.829 8.5 12.062 1 98 153 ALA B CA 1
ATOM 2678 C C . ALA B 1 153 ? 3.211 8.367 11.438 1 98 153 ALA B C 1
ATOM 2680 O O . ALA B 1 153 ? 3.473 8.938 10.367 1 98 153 ALA B O 1
ATOM 2681 N N . ARG B 1 154 ? 4.055 7.637 12.078 1 95.06 154 ARG B N 1
ATOM 2682 C CA . ARG B 1 154 ? 5.457 7.566 11.68 1 95.06 154 ARG B CA 1
ATOM 2683 C C . ARG B 1 154 ? 5.723 6.336 10.82 1 95.06 154 ARG B C 1
ATOM 2685 O O . ARG B 1 154 ? 5.34 5.223 11.18 1 95.06 154 ARG B O 1
ATOM 2692 N N . GLY B 1 155 ? 6.48 6.609 9.719 1 92.88 155 GLY B N 1
ATOM 2693 C CA . GLY B 1 155 ? 6.984 5.523 8.898 1 92.88 155 GLY B CA 1
ATOM 2694 C C . GLY B 1 155 ? 6.117 5.242 7.684 1 92.88 155 GLY B C 1
ATOM 2695 O O . GLY B 1 155 ? 4.918 5.539 7.688 1 92.88 155 GLY B O 1
ATOM 2696 N N . VAL B 1 156 ? 6.715 4.531 6.711 1 92.31 156 VAL B N 1
ATOM 2697 C CA . VAL B 1 156 ? 6.113 4.258 5.406 1 92.31 156 VAL B CA 1
ATOM 2698 C C . VAL B 1 156 ? 4.926 3.312 5.574 1 92.31 156 VAL B C 1
ATOM 2700 O O . VAL B 1 156 ? 3.904 3.465 4.898 1 92.31 156 VAL B O 1
ATOM 2703 N N . THR B 1 157 ? 4.988 2.391 6.535 1 93.81 157 THR B N 1
ATOM 2704 C CA . THR B 1 157 ? 3.979 1.346 6.668 1 93.81 157 THR B CA 1
ATOM 2705 C C . THR B 1 157 ? 2.947 1.725 7.73 1 93.81 157 THR B C 1
ATOM 2707 O O . THR B 1 157 ? 2.021 0.959 8 1 93.81 157 THR B O 1
ATOM 2710 N N . SER B 1 158 ? 3.09 2.873 8.305 1 95.75 158 SER B N 1
ATOM 2711 C CA . SER B 1 158 ? 2.234 3.256 9.422 1 95.75 158 SER B CA 1
ATOM 2712 C C . SER B 1 158 ? 0.823 3.586 8.953 1 95.75 158 SER B C 1
ATOM 2714 O O . SER B 1 158 ? -0.099 3.689 9.766 1 95.75 158 SER B O 1
ATOM 2716 N N . GLY B 1 159 ? 0.668 3.732 7.664 1 96.94 159 GLY B N 1
ATOM 2717 C CA . GLY B 1 159 ? -0.649 4.012 7.113 1 96.94 159 GLY B CA 1
ATOM 2718 C C . GLY B 1 159 ? -1.679 2.955 7.465 1 96.94 159 GLY B C 1
ATOM 2719 O O . GLY B 1 159 ? -2.861 3.262 7.625 1 96.94 159 GLY B O 1
ATOM 2720 N N . VAL B 1 160 ? -1.231 1.685 7.547 1 97.44 160 VAL B N 1
ATOM 2721 C CA . VAL B 1 160 ? -2.148 0.623 7.945 1 97.44 160 VAL B CA 1
ATOM 2722 C C . VAL B 1 160 ? -2.602 0.845 9.391 1 97.44 160 VAL B C 1
ATOM 2724 O O . VAL B 1 160 ? -3.799 0.815 9.68 1 97.44 160 VAL B O 1
ATOM 2727 N N . ASP B 1 161 ? -1.695 1.163 10.258 1 97.81 161 ASP B N 1
ATOM 2728 C CA . ASP B 1 161 ? -1.996 1.395 11.672 1 97.81 161 ASP B CA 1
ATOM 2729 C C . ASP B 1 161 ? -2.867 2.635 11.852 1 97.81 161 ASP B C 1
ATOM 2731 O O . ASP B 1 161 ? -3.797 2.637 12.656 1 97.81 161 ASP B O 1
ATOM 2735 N N . LEU B 1 162 ? -2.539 3.654 11.109 1 98.5 162 LEU B N 1
ATOM 2736 C CA . LEU B 1 162 ? -3.346 4.867 11.172 1 98.5 162 LEU B CA 1
ATOM 2737 C C . LEU B 1 162 ? -4.781 4.59 10.734 1 98.5 162 LEU B C 1
ATOM 2739 O O . LEU B 1 162 ? -5.73 5.043 11.383 1 98.5 162 LEU B O 1
ATOM 2743 N N . GLY B 1 163 ? -4.953 3.883 9.555 1 98.62 163 GLY B N 1
ATOM 2744 C CA . GLY B 1 163 ? -6.285 3.521 9.102 1 98.62 163 GLY B CA 1
ATOM 2745 C C . GLY B 1 163 ? -7.086 2.754 10.133 1 98.62 163 GLY B C 1
ATOM 2746 O O . GLY B 1 163 ? -8.266 3.031 10.344 1 98.62 163 GLY B O 1
ATOM 2747 N N . LEU B 1 164 ? -6.41 1.818 10.766 1 98.62 164 LEU B N 1
ATOM 2748 C CA . LEU B 1 164 ? -7.078 1.025 11.789 1 98.62 164 LEU B CA 1
ATOM 2749 C C . LEU B 1 164 ? -7.426 1.886 13 1 98.62 164 LEU B C 1
ATOM 2751 O O . LEU B 1 164 ? -8.5 1.73 13.594 1 98.62 164 LEU B O 1
ATOM 2755 N N . TRP B 1 165 ? -6.551 2.793 13.391 1 98.56 165 TRP B N 1
ATOM 2756 C CA . TRP B 1 165 ? -6.805 3.693 14.516 1 98.56 165 TRP B CA 1
ATOM 2757 C C . TRP B 1 165 ? -7.984 4.609 14.219 1 98.56 165 TRP B C 1
ATOM 2759 O O . TRP B 1 165 ? -8.867 4.785 15.062 1 98.56 165 TRP B O 1
ATOM 2769 N N . ILE B 1 166 ? -8.039 5.172 13.016 1 98.75 166 ILE B N 1
ATOM 2770 C CA . ILE B 1 166 ? -9.133 6.035 12.594 1 98.75 166 ILE B CA 1
ATOM 2771 C C . ILE B 1 166 ? -10.445 5.254 12.609 1 98.75 166 ILE B C 1
ATOM 2773 O O . ILE B 1 166 ? -11.477 5.762 13.062 1 98.75 166 ILE B O 1
ATOM 2777 N N . THR B 1 167 ? -10.414 4.035 12.133 1 98.88 167 THR B N 1
ATOM 2778 C CA . THR B 1 167 ? -11.594 3.176 12.133 1 98.88 167 THR B CA 1
ATOM 2779 C C . THR B 1 167 ? -12.086 2.938 13.562 1 98.88 167 THR B C 1
ATOM 2781 O O . THR B 1 167 ? -13.281 3.039 13.844 1 98.88 167 THR B O 1
ATOM 2784 N N . GLU B 1 168 ? -11.172 2.668 14.43 1 98.56 168 GLU B N 1
ATOM 2785 C CA . GLU B 1 168 ? -11.516 2.434 15.828 1 98.56 168 GLU B CA 1
ATOM 2786 C C . GLU B 1 168 ? -12.117 3.682 16.469 1 98.56 168 GLU B C 1
ATOM 2788 O O . GLU B 1 168 ? -13.133 3.6 17.172 1 98.56 168 GLU B O 1
ATOM 2793 N N . ARG B 1 169 ? -11.539 4.789 16.188 1 98.31 169 ARG B N 1
ATOM 2794 C CA . ARG B 1 169 ? -11.906 6.051 16.828 1 98.31 169 ARG B CA 1
ATOM 2795 C C . ARG B 1 169 ? -13.25 6.551 16.312 1 98.31 169 ARG B C 1
ATOM 2797 O O . ARG B 1 169 ? -14.062 7.074 17.078 1 98.31 169 ARG B O 1
ATOM 2804 N N . PHE B 1 170 ? -13.539 6.379 15.008 1 98.69 170 PHE B N 1
ATOM 2805 C CA . PHE B 1 170 ? -14.641 7.125 14.422 1 98.69 170 PHE B CA 1
ATOM 2806 C C . PHE B 1 170 ? -15.742 6.18 13.945 1 98.69 170 PHE B C 1
ATOM 2808 O O . PHE B 1 170 ? -16.844 6.617 13.625 1 98.69 170 PHE B O 1
ATOM 2815 N N . ALA B 1 171 ? -15.438 4.906 13.844 1 98.62 171 ALA B N 1
ATOM 2816 C CA . ALA B 1 171 ? -16.469 3.91 13.57 1 98.62 171 ALA B CA 1
ATOM 2817 C C . ALA B 1 171 ? -16.734 3.037 14.789 1 98.62 171 ALA B C 1
ATOM 2819 O O . ALA B 1 171 ? -17.641 3.305 15.57 1 98.62 171 ALA B O 1
ATOM 2820 N N . SER B 1 172 ? -15.797 1.938 15.055 1 98.56 172 SER B N 1
ATOM 2821 C CA . SER B 1 172 ? -15.883 1.124 16.266 1 98.56 172 SER B CA 1
ATOM 2822 C C . SER B 1 172 ? -14.688 0.181 16.375 1 98.56 172 SER B C 1
ATOM 2824 O O . SER B 1 172 ? -14.102 -0.212 15.367 1 98.56 172 SER B O 1
ATOM 2826 N N . PRO B 1 173 ? -14.422 -0.176 17.703 1 98.31 173 PRO B N 1
ATOM 2827 C CA . PRO B 1 173 ? -13.367 -1.173 17.891 1 98.31 173 PRO B CA 1
ATOM 2828 C C . PRO B 1 173 ? -13.68 -2.506 17.219 1 98.31 173 PRO B C 1
ATOM 2830 O O . PRO B 1 173 ? -12.773 -3.191 16.75 1 98.31 173 PRO B O 1
ATOM 2833 N N . LYS B 1 174 ? -14.898 -2.824 17.156 1 98.75 174 LYS B N 1
ATOM 2834 C CA . LYS B 1 174 ? -15.312 -4.078 16.531 1 98.75 174 LYS B CA 1
ATOM 2835 C C . LYS B 1 174 ? -15.008 -4.074 15.031 1 98.75 174 LYS B C 1
ATOM 2837 O O . LYS B 1 174 ? -14.477 -5.055 14.5 1 98.75 174 LYS B O 1
ATOM 2842 N N . ILE B 1 175 ? -15.328 -2.959 14.352 1 98.81 175 ILE B N 1
ATOM 2843 C CA . ILE B 1 175 ? -15.062 -2.846 12.922 1 98.81 175 ILE B CA 1
ATOM 2844 C C . ILE B 1 175 ? -13.555 -2.857 12.68 1 98.81 175 ILE B C 1
ATOM 2846 O O . ILE B 1 175 ? -13.07 -3.533 11.766 1 98.81 175 ILE B O 1
ATOM 2850 N N . ALA B 1 176 ? -12.797 -2.119 13.5 1 98.75 176 ALA B N 1
ATOM 2851 C CA . ALA B 1 176 ? -11.344 -2.102 13.359 1 98.75 176 ALA B CA 1
ATOM 2852 C C . ALA B 1 176 ? -10.766 -3.506 13.492 1 98.75 176 ALA B C 1
ATOM 2854 O O . ALA B 1 176 ? -9.883 -3.898 12.727 1 98.75 176 ALA B O 1
ATOM 2855 N N . ALA B 1 177 ? -11.242 -4.258 14.477 1 98.5 177 ALA B N 1
ATOM 2856 C CA . ALA B 1 177 ? -10.766 -5.621 14.695 1 98.5 177 ALA B CA 1
ATOM 2857 C C . ALA B 1 177 ? -11.102 -6.52 13.508 1 98.5 177 ALA B C 1
ATOM 2859 O O . ALA B 1 177 ? -10.297 -7.367 13.117 1 98.5 177 ALA B O 1
ATOM 2860 N N . ALA B 1 178 ? -12.242 -6.344 12.938 1 98.44 178 ALA B N 1
ATOM 2861 C CA . ALA B 1 178 ? -12.656 -7.129 11.781 1 98.44 178 ALA B CA 1
ATOM 2862 C C . ALA B 1 178 ? -11.758 -6.848 10.578 1 98.44 178 ALA B C 1
ATOM 2864 O O . ALA B 1 178 ? -11.367 -7.77 9.852 1 98.44 178 ALA B O 1
ATOM 2865 N N . VAL B 1 179 ? -11.461 -5.582 10.336 1 98.25 179 VAL B N 1
ATOM 2866 C CA . VAL B 1 179 ? -10.586 -5.195 9.234 1 98.25 179 VAL B CA 1
ATOM 2867 C C . VAL B 1 179 ? -9.188 -5.773 9.453 1 98.25 179 VAL B C 1
ATOM 2869 O O . VAL B 1 179 ? -8.586 -6.332 8.539 1 98.25 179 VAL B O 1
ATOM 2872 N N . GLU B 1 180 ? -8.688 -5.609 10.68 1 97.81 180 GLU B N 1
ATOM 2873 C CA . GLU B 1 180 ? -7.383 -6.148 11.039 1 97.81 180 GLU B CA 1
ATOM 2874 C C . GLU B 1 180 ? -7.309 -7.648 10.758 1 97.81 180 GLU B C 1
ATOM 2876 O O . GLU B 1 180 ? -6.324 -8.133 10.195 1 97.81 180 GLU B O 1
ATOM 2881 N N . TYR B 1 181 ? -8.312 -8.352 11.125 1 96.88 181 TYR B N 1
ATOM 2882 C CA . TYR B 1 181 ? -8.398 -9.789 10.906 1 96.88 181 TYR B CA 1
ATOM 2883 C C . TYR B 1 181 ? -8.445 -10.117 9.422 1 96.88 181 TYR B C 1
ATOM 2885 O O . TYR B 1 181 ? -7.719 -10.992 8.953 1 96.88 181 TYR B O 1
ATOM 2893 N N . ARG B 1 182 ? -9.227 -9.383 8.688 1 95.12 182 ARG B N 1
ATOM 2894 C CA . ARG B 1 182 ? -9.383 -9.586 7.25 1 95.12 182 ARG B CA 1
ATOM 2895 C C . ARG B 1 182 ? -8.07 -9.352 6.52 1 95.12 182 ARG B C 1
ATOM 2897 O O . ARG B 1 182 ? -7.762 -10.039 5.543 1 95.12 182 ARG B O 1
ATOM 2904 N N . MET B 1 183 ? -7.309 -8.469 7 1 95.56 183 MET B N 1
ATOM 2905 C CA . MET B 1 183 ? -6.07 -8.078 6.328 1 95.56 183 MET B CA 1
ATOM 2906 C C . MET B 1 183 ? -4.91 -8.953 6.785 1 95.56 183 MET B C 1
ATOM 2908 O O . MET B 1 183 ? -3.777 -8.781 6.328 1 95.56 183 MET B O 1
ATOM 2912 N N . GLU B 1 184 ? -5.191 -9.93 7.711 1 93.56 184 GLU B N 1
ATOM 2913 C CA . GLU B 1 184 ? -4.16 -10.758 8.32 1 93.56 184 GLU B CA 1
ATOM 2914 C C . GLU B 1 184 ? -2.969 -9.914 8.773 1 93.56 184 GLU B C 1
ATOM 2916 O O . GLU B 1 184 ? -1.825 -10.203 8.414 1 93.56 184 GLU B O 1
ATOM 2921 N N . TYR B 1 185 ? -3.334 -8.898 9.508 1 93.62 185 TYR B N 1
ATOM 2922 C CA . TYR B 1 185 ? -2.389 -7.914 10.023 1 93.62 185 TYR B CA 1
ATOM 2923 C C . TYR B 1 185 ? -2.463 -7.844 11.547 1 93.62 185 TYR B C 1
ATOM 2925 O O . TYR B 1 185 ? -3.502 -8.141 12.141 1 93.62 185 TYR B O 1
ATOM 2933 N N . GLU B 1 186 ? -1.292 -7.602 12.148 1 90.19 186 GLU B N 1
ATOM 2934 C CA . GLU B 1 186 ? -1.217 -7.242 13.562 1 90.19 186 GLU B CA 1
ATOM 2935 C C . GLU B 1 186 ? -0.71 -5.816 13.742 1 90.19 186 GLU B C 1
ATOM 2937 O O . GLU B 1 186 ? 0.418 -5.5 13.359 1 90.19 186 GLU B O 1
ATOM 2942 N N . ARG B 1 187 ? -1.613 -5.027 14.352 1 90.62 187 ARG B N 1
ATOM 2943 C CA . ARG B 1 187 ? -1.239 -3.635 14.578 1 90.62 187 ARG B CA 1
ATOM 2944 C C . ARG B 1 187 ? 0.102 -3.537 15.297 1 90.62 187 ARG B C 1
ATOM 2946 O O . ARG B 1 187 ? 0.389 -4.332 16.188 1 90.62 187 ARG B O 1
ATOM 2953 N N . ARG B 1 188 ? 0.743 -2.465 14.867 1 86.12 188 ARG B N 1
ATOM 2954 C CA . ARG B 1 188 ? 2.078 -2.26 15.414 1 86.12 188 ARG B CA 1
ATOM 2955 C C . ARG B 1 188 ? 2.148 -0.966 16.219 1 86.12 188 ARG B C 1
ATOM 2957 O O . ARG B 1 188 ? 1.485 0.017 15.883 1 86.12 188 ARG B O 1
ATOM 2964 N N . GLY B 1 189 ? 2.955 -1.039 17.25 1 82.88 189 GLY B N 1
ATOM 2965 C CA . GLY B 1 189 ? 3.266 0.156 18.016 1 82.88 189 GLY B CA 1
ATOM 2966 C C . GLY B 1 189 ? 2.139 0.584 18.938 1 82.88 189 GLY B C 1
ATOM 2967 O O . GLY B 1 189 ? 1.136 -0.123 19.062 1 82.88 189 GLY B O 1
ATOM 2968 N N . VAL B 1 190 ? 2.428 1.685 19.656 1 86.19 190 VAL B N 1
ATOM 2969 C CA . VAL B 1 190 ? 1.497 2.242 20.641 1 86.19 190 VAL B CA 1
ATOM 2970 C C . VAL B 1 190 ? 1 3.604 20.156 1 86.19 190 VAL B C 1
ATOM 2972 O O . VAL B 1 190 ? 1.734 4.34 19.5 1 86.19 190 VAL B O 1
ATOM 2975 N N . VAL B 1 191 ? -0.282 3.842 20.359 1 94.75 191 VAL B N 1
ATOM 2976 C CA . VAL B 1 191 ? -0.844 5.164 20.109 1 94.75 191 VAL B CA 1
ATOM 2977 C C . VAL B 1 191 ? -0.709 6.031 21.359 1 94.75 191 VAL B C 1
ATOM 2979 O O . VAL B 1 191 ? -1.238 5.688 22.422 1 94.75 191 VAL B O 1
ATOM 2982 N N . TRP B 1 192 ? 0.083 7.078 21.203 1 96.06 192 TRP B N 1
ATOM 2983 C CA . TRP B 1 192 ? 0.131 8.07 22.281 1 96.06 192 TRP B CA 1
ATOM 2984 C C . TRP B 1 192 ? -1.044 9.039 22.188 1 96.06 192 TRP B C 1
ATOM 2986 O O . TRP B 1 192 ? -1.28 9.633 21.125 1 96.06 192 TRP B O 1
ATOM 2996 N N . LYS B 1 193 ? -1.833 9.117 23.172 1 94.81 193 LYS B N 1
ATOM 2997 C CA . LYS B 1 193 ? -2.957 10.047 23.234 1 94.81 193 LYS B CA 1
ATOM 2998 C C . LYS B 1 193 ? -2.898 10.906 24.484 1 94.81 193 LYS B C 1
ATOM 3000 O O . LYS B 1 193 ? -2.689 10.391 25.594 1 94.81 193 LYS B O 1
#

Nearest PDB structures (foldseek):
  7lav-assembly1_A  TM=9.047E-01  e=1.622E-13  Pseudomonas protegens Pf-5
  7l9q-assembly1_B  TM=9.160E-01  e=8.382E-13  Pseudomonas protegens Pf-5
  7la0-assembly1_B  TM=9.129E-01  e=1.006E-12  Pseudomonas protegens Pf-5
  3ewn-assembly1_A  TM=8.975E-01  e=7.887E-13  Pseudomonas syringae pv. tomato
  3noq-assembly1_A  TM=9.099E-01  e=1.449E-12  Pseudomonas fluorescens

InterPro domains:
  IPR002818 DJ-1/PfpI [PF01965] (2-167)
  IPR029062 Class I glutamine amidotransferase-like [G3DSA:3.40.50.880] (1-191)
  IPR029062 Class I glutamine amidotransferase-like [SSF52317] (2-187)
  IPR052158 Isonitrile Hydratase and Quaternary Amine Regulator [PTHR43130] (1-187)

Sequence (386 aa):
MFDGFGELVSFAPFEVLKRAIEEGAQFVVEFVSSEQKKEVTTSFGVTVKLHDFLRMENRPDLLIVPGGGWNHKAEHGARKQAELGTLTKMISEMYNAGTIVAGVCTGGMLLAASGILNGRKATMHYLAQDEMSEYGAELLHYRIVDQDDVITARGVTSGVDLGLWITERFASPKIAAAVEYRMEYERRGVVWKMFDGFGELVSFAPFEVLKRAIEEGAQFVVEFVSSEQKKEVTTSFGVTVKLHDFLRMENRPDLLIVPGGGWNHKAEHGARKQAELGTLTKMISEMYNAGTIVAGVCTGGMLLAASGILNGRKATMHYLAQDEMSEYGAELLHYRIVDQDDVITARGVTSGVDLGLWITERFASPKIAAAVEYRMEYERRGVVWK

Organism: Bacillus cereus (strain ATCC 14579 / DSM 31 / CCUG 7414 / JCM 2152 / NBRC 15305 / NCIMB 9373 / NCTC 2599 / NRRL B-3711) (NCBI:txid226900)

Secondary structure (DSSP, 8-state):
--TT--SHHHHHHHHHHHHHHHTT--------BSSS-SEEE-TTS-EEE-S-B--GGG--SEEEE----SSS--SSSHHHHHHH-HHHHHHHHHHHTT-EEEEETTHHHHHHHTTTTTTSEE---TTTHHHHGGGTPEE--SSEEE-SSEEEE-STTHHHHHHHHHHHHHT-HHHHHHHHHHTT----S-EE-/--TT--SHHHHHHHHHHHHHHHTT--------BSSS-SEEE-TTS-EEE-S-B--GGG--SEEEE----SSS--SSSHHHHHHH-HHHHHHHHHHHTT-EEEEETTHHHHHHHTTTTTTSEE---TTTHHHHGGGTPEE--SSEEE-SSEEEE-STTHHHHHHHHHHHHHT-HHHHHHHHHHTT----S-EE-

pLDDT: mean 96.32, std 4.18, range [67.38, 98.94]

Radius of gyration: 20.25 Å; Cα contacts (8 Å, |Δi|>4): 913; chains: 2; bounding box: 42×58×49 Å

Solvent-accessible surface area (backbone atoms only — not comparable to full-atom values): 19237 Å² total; per-residue (Å²): 78,51,48,15,24,34,61,45,28,43,47,30,24,49,51,44,46,54,45,27,36,76,64,66,34,92,71,88,86,80,75,38,20,61,46,99,44,53,64,41,33,30,61,88,66,51,35,34,58,35,91,41,48,65,48,82,92,70,62,50,72,64,45,77,36,48,9,23,39,58,82,67,72,41,97,36,12,36,42,42,41,48,70,68,35,62,55,24,50,50,52,38,53,42,40,76,71,64,22,26,40,31,14,24,15,49,10,29,52,38,44,26,69,32,53,74,29,47,79,30,77,32,20,46,25,80,89,55,40,80,56,42,50,80,38,42,27,42,83,43,98,39,37,27,25,42,69,86,54,42,32,17,18,22,17,42,60,25,16,46,42,49,20,39,49,50,34,31,74,74,60,29,62,66,41,24,50,50,42,34,57,70,29,64,52,75,84,64,76,50,75,46,107,80,50,49,14,23,34,61,43,28,42,46,29,25,47,51,43,46,53,45,28,36,78,62,66,36,92,70,86,86,80,75,38,20,62,47,99,43,53,64,42,32,29,59,89,67,52,37,34,59,36,90,39,48,64,47,82,92,69,60,52,71,62,46,78,36,47,9,22,39,58,83,65,73,44,97,36,12,36,43,42,40,48,72,68,36,63,55,23,50,51,52,39,53,41,40,77,71,66,22,25,39,31,14,24,16,48,11,28,52,38,44,25,69,34,53,74,30,47,78,30,76,32,19,44,25,80,89,53,39,79,57,43,51,80,38,42,26,42,83,43,97,40,37,27,25,43,67,86,53,42,34,18,18,23,17,44,60,26,16,44,43,49,20,39,50,50,33,31,74,74,60,30,59,67,39,25,51,50,40,33,57,70,29,63,54,76,84,66,75,51,75,45,110